Protein AF-A0A9D0XQ79-F1 (afdb_monomer_lite)

Secondary structure (DSSP, 8-state):
------------------------PPPPPP-PPPPP-----------------------TTTS--SEE---EE--TT-EEEEE----S-GGGEEEEEEEEESSGGGEEE-TTBT-EE--S--SSSS-TT-EESEEEE-B-SSEEEEEE-TT--S-SEEEEEEEE-S--SEE--SEE--TT-S-EEEE----S-GGGEEEEEEEEETTTEEE-TTBT-EE--S--SBTB-TT-EE-EEEEEE-SSEEEEEE-TT--S-SEEEEEEEE----SEE--SEE--TT-EEEEE----S-GGGEEEEEEEEETTTEEE-TTBT-EE-TTS--BTB-TT-EE-EEEE-B-SSEEEEEE-TT--S-SEEEEEEEE-B--PPPSEE--SEE--TT-EEEEE----S-GGGEEEEEEEE-SSTT-EE-TTBT-B---S--SSSS-TT--B-EEEE-B-SSEEEEEE-SS--S-SEEEEEEEEPPPPSEE--SEE--TTEEEEEE----S-GGGEEEEEEEEETTTEEE-TTTT-EE-TTSPPTT--TT-EE-EEEE-B-SSEEEEEE-TT--S-SEEEEEEEEBPPPSEE--SEE--TT-EEEEE----S-GGGEEEEEEEEETTTEEE-TTTT-EE--SSPPTT--TT-EE-EEEE-B-SSEEEEEE-TT--S-SEEEEEEEEPPP-----------

Sequence (688 aa):
MKTKWMVISSIIVILTILPLGAIHAQGPSGPEEPGYLPGMSEPAPMGGAAIEATSATTYAYSGGPAYDSGWISIDPGEAETLTHNLGGDVDDYVVDMQYWTSSGNNGVNLRYCGGADFGAKSFGGSAEDERVGAYWRSLTTSTITVYRRPEDIYAERVRIRIWVDAYPDYDSGWISLTPGATGTTLNHNLGGNVDDYVVYMEYRNSDSGVNQRYYGGADFGALAFNGTREDDRVGVYWRSLNTTSITLFRRAEDDYAEQVRVRIWVRPNPTYDSGWVSLGTDQVKTLYHNIGGDPDDYVVYMEYWSGGSGINQRYFGGMDFGAHPPSGMNEDDRVGAYWRSLDDSSITVYRRPEDIYAEQVRIRIWRYWTPTYPDYDSGWVSIGQNEAKTITHDLGGDTDDYLVDMQYRMSGNNGVNLRYYGGADFGAKSFGGSAENERVGAYWRSLTSSSITVYRRPEDIYAEQVRVRIWKMPQPDYDSGWVSLAQDTSTTLNHNLGGSIGDYLVDLQYRNTGSGVNQRYYGGADFGDHPPSGMNEDDRVGAYWRSLDNSSITVYRRPEDIYAEQVRVRIWRMAAPDYDSDWTLIGRDVSQTFTHNLGGNPYDYLVVMWQFSASNGVNQRHYGGADFGANPPAGYNADDRVGTYWRSLTSSSITVYRRPEDGFADYVEVRIWRLPSRVFLPLVLRGH

pLDDT: mean 83.82, std 20.08, range [27.12, 98.62]

Structure (mmCIF, N/CA/C/O backbone):
data_AF-A0A9D0XQ79-F1
#
_entry.id   AF-A0A9D0XQ79-F1
#
loop_
_atom_site.group_PDB
_atom_site.id
_atom_site.type_symbol
_atom_site.label_atom_id
_atom_site.label_alt_id
_atom_site.label_comp_id
_atom_site.label_asym_id
_atom_site.label_entity_id
_atom_site.label_seq_id
_atom_site.pdbx_PDB_ins_code
_atom_site.Cartn_x
_atom_site.Cartn_y
_atom_site.Cartn_z
_atom_site.occupancy
_atom_site.B_iso_or_equiv
_atom_site.auth_seq_id
_atom_site.auth_comp_id
_atom_site.auth_asym_id
_atom_site.auth_atom_id
_atom_site.pdbx_PDB_model_num
ATOM 1 N N . MET A 1 1 ? 27.334 -28.617 62.574 1.00 31.98 1 MET A N 1
ATOM 2 C CA . MET A 1 1 ? 28.753 -28.942 62.280 1.00 31.98 1 MET A CA 1
ATOM 3 C C . MET A 1 1 ? 28.861 -29.464 60.847 1.00 31.98 1 MET A C 1
ATOM 5 O O . MET A 1 1 ? 27.840 -29.847 60.294 1.00 31.98 1 MET A O 1
ATOM 9 N N . LYS A 1 2 ? 30.064 -29.452 60.251 1.00 39.56 2 LYS A N 1
ATOM 10 C CA . LYS A 1 2 ? 30.400 -30.126 58.969 1.00 39.56 2 LYS A CA 1
ATOM 11 C C . LYS A 1 2 ? 30.177 -31.663 59.126 1.00 39.56 2 LYS A C 1
ATOM 13 O O . LYS A 1 2 ? 30.063 -32.110 60.262 1.00 39.56 2 LYS A O 1
ATOM 18 N N . THR A 1 3 ? 30.095 -32.536 58.108 1.00 35.75 3 THR A N 1
ATOM 19 C CA . THR A 1 3 ? 30.985 -32.701 56.931 1.00 35.75 3 THR A CA 1
ATOM 20 C C . THR A 1 3 ? 30.385 -33.687 55.891 1.00 35.75 3 THR A C 1
ATOM 22 O O . THR A 1 3 ? 29.509 -34.472 56.237 1.00 35.75 3 THR A O 1
ATOM 25 N N . LYS A 1 4 ? 30.883 -33.677 54.639 1.00 48.09 4 LYS A N 1
ATOM 26 C CA . LYS A 1 4 ? 30.646 -34.680 53.561 1.00 48.09 4 LYS A CA 1
ATOM 27 C C . LYS A 1 4 ? 31.415 -36.008 53.777 1.00 48.09 4 LYS A C 1
ATOM 29 O O . LYS A 1 4 ? 32.445 -35.951 54.434 1.00 48.09 4 LYS A O 1
ATOM 34 N N . TRP A 1 5 ? 30.992 -37.106 53.118 1.00 32.38 5 TRP A N 1
ATOM 35 C CA . TRP A 1 5 ? 31.755 -38.225 52.469 1.00 32.38 5 TRP A CA 1
ATOM 36 C C . TRP A 1 5 ? 30.723 -39.187 51.796 1.00 32.38 5 TRP A C 1
ATOM 38 O O . TRP A 1 5 ? 29.609 -39.246 52.306 1.00 32.38 5 TRP A O 1
ATOM 48 N N . MET A 1 6 ? 30.920 -40.013 50.746 1.00 36.12 6 MET A N 1
ATOM 49 C CA . MET A 1 6 ? 31.697 -39.983 49.475 1.00 36.12 6 MET A CA 1
ATOM 50 C C . MET A 1 6 ? 32.447 -41.305 49.124 1.00 36.12 6 MET A C 1
ATOM 52 O O . MET A 1 6 ? 33.644 -41.413 49.364 1.00 36.12 6 MET A O 1
ATOM 56 N N . VAL A 1 7 ? 31.755 -42.269 48.487 1.00 28.84 7 VAL A N 1
ATOM 57 C CA . VAL A 1 7 ? 32.271 -43.489 47.792 1.00 28.84 7 VAL A CA 1
ATOM 58 C C . VAL A 1 7 ? 31.280 -43.770 46.634 1.00 28.84 7 VAL A C 1
ATOM 60 O O . VAL A 1 7 ? 30.086 -43.760 46.909 1.00 28.84 7 VAL A O 1
ATOM 63 N N . ILE A 1 8 ? 31.573 -43.829 45.322 1.00 33.72 8 ILE A N 1
ATOM 64 C CA . ILE A 1 8 ? 32.632 -44.413 44.453 1.00 33.72 8 ILE A CA 1
ATOM 65 C C . ILE A 1 8 ? 32.430 -45.905 44.113 1.00 33.72 8 ILE A C 1
ATOM 67 O O . ILE A 1 8 ? 32.526 -46.776 44.969 1.00 33.72 8 ILE A O 1
ATOM 71 N N . SER A 1 9 ? 32.268 -46.203 42.819 1.00 28.70 9 SER A N 1
ATOM 72 C CA . SER A 1 9 ? 32.617 -47.490 42.194 1.00 28.70 9 SER A CA 1
ATOM 73 C C . SER A 1 9 ? 32.863 -47.293 40.693 1.00 28.70 9 SER A C 1
ATOM 75 O O . SER A 1 9 ? 32.044 -46.682 40.013 1.00 28.70 9 SER A O 1
ATOM 77 N N . SER A 1 10 ? 33.990 -47.816 40.200 1.00 30.56 10 SER A N 1
ATOM 78 C CA . SER A 1 10 ? 34.450 -47.756 38.803 1.00 30.56 10 SER A CA 1
ATOM 79 C C . SER A 1 10 ? 35.232 -49.026 38.467 1.00 30.56 10 SER A C 1
ATOM 81 O O . SER A 1 10 ? 35.937 -49.515 39.343 1.00 30.56 10 SER A O 1
ATOM 83 N N . ILE A 1 11 ? 35.142 -49.504 37.217 1.00 27.39 11 ILE A N 1
ATOM 84 C CA . ILE A 1 11 ? 36.047 -50.421 36.469 1.00 27.39 11 ILE A CA 1
ATOM 85 C C . ILE A 1 11 ? 35.305 -50.783 35.156 1.00 27.39 11 ILE A C 1
ATOM 87 O O . ILE A 1 11 ? 34.090 -50.926 35.206 1.00 27.39 11 ILE A O 1
ATOM 91 N N . ILE A 1 12 ? 35.866 -51.062 33.974 1.00 33.59 12 ILE A N 1
ATOM 92 C CA . ILE A 1 12 ? 37.055 -50.675 33.182 1.00 33.59 12 ILE A CA 1
ATOM 93 C C . ILE A 1 12 ? 37.042 -51.634 31.955 1.00 33.59 12 ILE A C 1
ATOM 95 O O . ILE A 1 12 ? 37.083 -52.845 32.127 1.00 33.59 12 ILE A O 1
ATOM 99 N N . VAL A 1 13 ? 36.913 -51.064 30.746 1.00 31.72 13 VAL A N 1
ATOM 100 C CA . VAL A 1 13 ? 37.659 -51.328 29.481 1.00 31.72 13 VAL A CA 1
ATOM 101 C C . VAL A 1 13 ? 37.888 -52.760 28.941 1.00 31.72 13 VAL A C 1
ATOM 103 O O . VAL A 1 13 ? 38.570 -53.560 29.569 1.00 31.72 13 VAL A O 1
ATOM 106 N N . ILE A 1 14 ? 37.570 -52.956 27.644 1.00 27.12 14 ILE A N 1
ATOM 107 C CA . ILE A 1 14 ? 38.435 -53.648 26.650 1.00 27.12 14 ILE A CA 1
ATOM 108 C C . ILE A 1 14 ? 38.500 -52.811 25.347 1.00 27.12 14 ILE A C 1
ATOM 110 O O . ILE A 1 14 ? 37.547 -52.117 25.000 1.00 27.12 14 ILE A O 1
ATOM 114 N N . LEU A 1 15 ? 39.650 -52.862 24.663 1.00 31.34 15 LEU A N 1
ATOM 115 C CA . LEU A 1 15 ? 40.054 -52.109 23.464 1.00 31.34 15 LEU A CA 1
ATOM 116 C C . LEU A 1 15 ? 40.376 -53.082 22.305 1.00 31.34 15 LEU A C 1
ATOM 118 O O . LEU A 1 15 ? 40.901 -54.161 22.571 1.00 31.34 15 LEU A O 1
ATOM 122 N N . THR A 1 16 ? 40.192 -52.681 21.039 1.00 30.53 16 THR A N 1
ATOM 123 C CA . THR A 1 16 ? 40.842 -53.341 19.877 1.00 30.53 16 THR A CA 1
ATOM 124 C C . THR A 1 16 ? 41.186 -52.341 18.760 1.00 30.53 16 THR A C 1
ATOM 126 O O . THR A 1 16 ? 40.673 -51.225 18.756 1.00 30.53 16 THR A O 1
ATOM 129 N N . ILE A 1 17 ? 42.119 -52.711 17.870 1.00 35.91 17 ILE A N 1
ATOM 130 C CA . ILE A 1 17 ? 42.956 -51.797 17.060 1.00 35.91 17 ILE A CA 1
ATOM 131 C C . ILE A 1 17 ? 42.722 -51.951 15.533 1.00 35.91 17 ILE A C 1
ATOM 133 O O . ILE A 1 17 ? 42.201 -52.962 15.074 1.00 35.91 17 ILE A O 1
ATOM 137 N N . LEU A 1 18 ? 43.113 -50.900 14.793 1.00 39.09 18 LEU A N 1
ATOM 138 C CA . LEU A 1 18 ? 43.056 -50.619 13.340 1.00 39.09 18 LEU A CA 1
ATOM 139 C C . LEU A 1 18 ? 43.664 -51.696 12.397 1.00 39.09 18 LEU A C 1
ATOM 141 O O . LEU A 1 18 ? 44.344 -52.615 12.855 1.00 39.09 18 LEU A O 1
ATOM 145 N N . PRO A 1 19 ? 43.529 -51.519 11.061 1.00 48.72 19 PRO A N 1
ATOM 146 C CA . PRO A 1 19 ? 44.658 -50.909 10.326 1.00 48.72 19 PRO A CA 1
ATOM 147 C C . PRO A 1 19 ? 44.288 -49.806 9.300 1.00 48.72 19 PRO A C 1
ATOM 149 O O . PRO A 1 19 ? 43.122 -49.559 9.007 1.00 48.72 19 PRO A O 1
ATOM 152 N N . LEU A 1 20 ? 45.321 -49.123 8.779 1.00 40.59 20 LEU A N 1
ATOM 153 C CA . LEU A 1 20 ? 45.247 -47.976 7.856 1.00 40.59 20 LEU A CA 1
ATOM 154 C C . LEU A 1 20 ? 44.999 -48.348 6.376 1.00 40.59 20 LEU A C 1
ATOM 156 O O . LEU A 1 20 ? 45.412 -49.409 5.915 1.00 40.59 20 LEU A O 1
ATOM 160 N N . GLY A 1 21 ? 44.478 -47.376 5.613 1.00 31.44 21 GLY A N 1
ATOM 161 C CA . GLY A 1 21 ? 44.543 -47.270 4.146 1.00 31.44 21 GLY A CA 1
ATOM 162 C C . GLY A 1 21 ? 44.725 -45.798 3.730 1.00 31.44 21 GLY A C 1
ATOM 163 O O . GLY A 1 21 ? 44.316 -44.908 4.474 1.00 31.44 21 GLY A O 1
ATOM 164 N N . ALA A 1 22 ? 45.403 -45.519 2.610 1.00 32.84 22 ALA A N 1
ATOM 165 C CA . ALA A 1 22 ? 46.035 -44.216 2.352 1.00 32.84 22 ALA A CA 1
ATOM 166 C C . ALA A 1 22 ? 45.367 -43.323 1.278 1.00 32.84 22 ALA A C 1
ATOM 168 O O . ALA A 1 22 ? 44.946 -43.804 0.234 1.00 32.84 22 ALA A O 1
ATOM 169 N N . ILE A 1 23 ? 45.406 -42.009 1.545 1.00 36.72 23 ILE A N 1
ATOM 170 C CA . ILE A 1 23 ? 45.638 -40.864 0.634 1.00 36.72 23 ILE A CA 1
ATOM 171 C C . ILE A 1 23 ? 44.981 -40.886 -0.767 1.00 36.72 23 ILE A C 1
ATOM 173 O O . ILE A 1 23 ? 45.478 -41.517 -1.701 1.00 36.72 23 ILE A O 1
ATOM 177 N N . HIS A 1 24 ? 44.041 -39.957 -0.976 1.00 31.23 24 HIS A N 1
ATOM 178 C CA . HIS A 1 24 ? 43.993 -39.167 -2.212 1.00 31.23 24 HIS A CA 1
ATOM 179 C C . HIS A 1 24 ? 43.562 -37.724 -1.928 1.00 31.23 24 HIS A C 1
ATOM 181 O O . HIS A 1 24 ? 42.739 -37.486 -1.046 1.00 31.23 24 HIS A O 1
ATOM 187 N N . ALA A 1 25 ? 44.146 -36.764 -2.646 1.00 35.59 25 ALA A N 1
ATOM 188 C CA . ALA A 1 25 ? 43.798 -35.350 -2.538 1.00 35.59 25 ALA A CA 1
ATOM 189 C C . ALA A 1 25 ? 42.674 -35.001 -3.524 1.00 35.59 25 ALA A C 1
ATOM 191 O O . ALA A 1 25 ? 42.702 -35.458 -4.666 1.00 35.59 25 ALA A O 1
ATOM 192 N N . GLN A 1 26 ? 41.727 -34.158 -3.108 1.00 32.84 26 GLN A N 1
ATOM 193 C CA . GLN A 1 26 ? 40.776 -33.514 -4.015 1.00 32.84 26 GLN A CA 1
ATOM 194 C C . GLN A 1 26 ? 41.203 -32.063 -4.254 1.00 32.84 26 GLN A C 1
ATOM 196 O O . GLN A 1 26 ? 41.371 -31.294 -3.309 1.00 32.84 26 GLN A O 1
ATOM 201 N N . GLY A 1 27 ? 41.391 -31.709 -5.527 1.00 37.16 27 GLY A N 1
ATOM 202 C CA . GLY A 1 27 ? 41.369 -30.318 -5.977 1.00 37.16 27 GLY A CA 1
ATOM 203 C C . GLY A 1 27 ? 39.924 -29.810 -6.114 1.00 37.16 27 GLY A C 1
ATOM 204 O O . GLY A 1 27 ? 38.990 -30.606 -6.000 1.00 37.16 27 GLY A O 1
ATOM 205 N N . PRO A 1 28 ? 39.723 -28.504 -6.349 1.00 35.84 28 PRO A N 1
ATOM 206 C CA . PRO A 1 28 ? 38.391 -27.922 -6.459 1.00 35.84 28 PRO A CA 1
ATOM 207 C C . PRO A 1 28 ? 37.682 -28.374 -7.743 1.00 35.84 28 PRO A C 1
ATOM 209 O O . PRO A 1 28 ? 38.248 -28.299 -8.833 1.00 35.84 28 PRO A O 1
ATOM 212 N N . SER A 1 29 ? 36.427 -28.801 -7.614 1.00 33.19 29 SER A N 1
ATOM 213 C CA . SER A 1 29 ? 35.501 -28.984 -8.734 1.00 33.19 29 SER A CA 1
ATOM 214 C C . SER A 1 29 ? 34.889 -27.639 -9.131 1.00 33.19 29 SER A C 1
ATOM 216 O O . SER A 1 29 ? 34.325 -26.954 -8.275 1.00 33.19 29 SER A O 1
ATOM 218 N N . GLY A 1 30 ? 34.974 -27.274 -10.411 1.00 36.81 30 GLY A N 1
ATOM 219 C CA . GLY A 1 30 ? 34.176 -26.178 -10.969 1.00 36.81 30 GLY A CA 1
ATOM 220 C C . GLY A 1 30 ? 32.697 -26.571 -11.124 1.00 36.81 30 GLY A C 1
ATOM 221 O O . GLY A 1 30 ? 32.379 -27.761 -11.048 1.00 36.81 30 GLY A O 1
ATOM 222 N N . PRO A 1 31 ? 31.791 -25.601 -11.329 1.00 36.34 31 PRO A N 1
ATOM 223 C CA . PRO A 1 31 ? 30.396 -25.886 -11.640 1.00 36.34 31 PRO A CA 1
ATOM 224 C C . PRO A 1 31 ? 30.258 -26.322 -13.108 1.00 36.34 31 PRO A C 1
ATOM 226 O O . PRO A 1 31 ? 30.507 -25.538 -14.019 1.00 36.34 31 PRO A O 1
ATOM 229 N N . GLU A 1 32 ? 29.848 -27.570 -13.336 1.00 32.03 32 GLU A N 1
ATOM 230 C CA . GLU A 1 32 ? 29.343 -28.027 -14.636 1.00 32.03 32 GLU A CA 1
ATOM 231 C C . GLU A 1 32 ? 27.809 -27.924 -14.638 1.00 32.03 32 GLU A C 1
ATOM 233 O O . GLU A 1 32 ? 27.146 -28.496 -13.769 1.00 32.03 32 GLU A O 1
ATOM 238 N N . GLU A 1 33 ? 27.234 -27.221 -15.619 1.00 34.03 33 GLU A N 1
ATOM 239 C CA . GLU A 1 33 ? 25.802 -27.339 -15.918 1.00 34.03 33 GLU A CA 1
ATOM 240 C C . GLU A 1 33 ? 25.497 -28.735 -16.502 1.00 34.03 33 GLU A C 1
ATOM 242 O O . GLU A 1 33 ? 26.269 -29.244 -17.323 1.00 34.03 33 GLU A O 1
ATOM 247 N N . PRO A 1 34 ? 24.376 -29.383 -16.130 1.00 38.97 34 PRO A N 1
ATOM 248 C CA . PRO A 1 34 ? 24.033 -30.700 -16.652 1.00 38.97 34 PRO A CA 1
ATOM 249 C C . PRO A 1 34 ? 23.595 -30.633 -18.122 1.00 38.97 34 PRO A C 1
ATOM 251 O O . PRO A 1 34 ? 22.620 -29.974 -18.481 1.00 38.97 34 PRO A O 1
ATOM 254 N N . GLY A 1 35 ? 24.313 -31.372 -18.969 1.00 31.08 35 GLY A N 1
ATOM 255 C CA . GLY A 1 35 ? 24.116 -31.392 -20.416 1.00 31.08 35 GLY A CA 1
ATOM 256 C C . GLY A 1 35 ? 22.792 -31.996 -20.913 1.00 31.08 35 GLY A C 1
ATOM 257 O O . GLY A 1 35 ? 22.173 -32.866 -20.301 1.00 31.08 35 GLY A O 1
ATOM 258 N N . TYR A 1 36 ? 22.422 -31.531 -22.103 1.00 32.41 36 TYR A N 1
ATOM 259 C CA . TYR A 1 36 ? 21.232 -31.850 -22.894 1.00 32.41 36 TYR A CA 1
ATOM 260 C C . TYR A 1 36 ? 21.112 -33.341 -23.286 1.00 32.41 36 TYR A C 1
ATOM 262 O O . TYR A 1 36 ? 22.069 -33.941 -23.778 1.00 32.41 36 TYR A O 1
ATOM 270 N N . LEU A 1 37 ? 19.910 -33.924 -23.161 1.00 33.50 37 LEU A N 1
ATOM 271 C CA . LEU A 1 37 ? 19.562 -35.253 -23.692 1.00 33.50 37 LEU A CA 1
ATOM 272 C C . LEU A 1 37 ? 18.611 -35.119 -24.898 1.00 33.50 37 LEU A C 1
ATOM 274 O O . LEU A 1 37 ? 17.522 -34.568 -24.737 1.00 33.50 37 LEU A O 1
ATOM 278 N N . PRO A 1 38 ? 18.947 -35.658 -26.086 1.00 37.00 38 PRO A N 1
ATOM 279 C CA . PRO A 1 38 ? 18.042 -35.640 -27.228 1.00 37.00 38 PRO A CA 1
ATOM 280 C C . PRO A 1 38 ? 17.069 -36.829 -27.200 1.00 37.00 38 PRO A C 1
ATOM 282 O O . PRO A 1 38 ? 17.486 -37.986 -27.164 1.00 37.00 38 PRO A O 1
ATOM 285 N N . GLY A 1 39 ? 15.771 -36.540 -27.323 1.00 42.28 39 GLY A N 1
ATOM 286 C CA . GLY A 1 39 ? 14.745 -37.534 -27.654 1.00 42.28 39 GLY A CA 1
ATOM 287 C C . GLY A 1 39 ? 13.783 -37.890 -26.522 1.00 42.28 39 GLY A C 1
ATOM 288 O O . GLY A 1 39 ? 13.878 -38.965 -25.935 1.00 42.28 39 GLY A O 1
ATOM 289 N N . MET A 1 40 ? 12.773 -37.045 -26.309 1.00 29.22 40 MET A N 1
ATOM 290 C CA . MET A 1 40 ? 11.506 -37.465 -25.708 1.00 29.22 40 MET A CA 1
ATOM 291 C C . MET A 1 40 ? 10.345 -37.002 -26.587 1.00 29.22 40 MET A C 1
ATOM 293 O O . MET A 1 40 ? 10.276 -35.844 -26.988 1.00 29.22 40 MET A O 1
ATOM 297 N N . SER A 1 41 ? 9.444 -37.935 -26.892 1.00 32.22 41 SER A N 1
ATOM 298 C CA . SER A 1 41 ? 8.095 -37.637 -27.375 1.00 32.22 41 SER A CA 1
ATOM 299 C C . SER A 1 41 ? 7.380 -36.723 -26.386 1.00 32.22 41 SER A C 1
ATOM 301 O O . SER A 1 41 ? 7.537 -36.940 -25.183 1.00 32.22 41 SER A O 1
ATOM 303 N N . GLU A 1 42 ? 6.564 -35.783 -26.872 1.00 29.66 42 GLU A N 1
ATOM 304 C CA . GLU A 1 42 ? 5.742 -34.918 -26.018 1.00 29.66 42 GLU A CA 1
ATOM 305 C C . GLU A 1 42 ? 5.013 -35.745 -24.944 1.00 29.66 42 GLU A C 1
ATOM 307 O O . GLU A 1 42 ? 4.183 -36.598 -25.285 1.00 29.66 42 GLU A O 1
ATOM 312 N N . PRO A 1 43 ? 5.312 -35.548 -23.646 1.00 31.92 43 PRO A N 1
ATOM 313 C CA . PRO A 1 43 ? 4.457 -36.089 -22.611 1.00 31.92 43 PRO A CA 1
ATOM 314 C C . PRO A 1 43 ? 3.113 -35.366 -22.704 1.00 31.92 43 PRO A C 1
ATOM 316 O O . PRO A 1 43 ? 3.067 -34.141 -22.828 1.00 31.92 43 PRO A O 1
ATOM 319 N N . ALA A 1 44 ? 2.018 -36.127 -22.623 1.00 30.55 44 ALA A N 1
ATOM 320 C CA . ALA A 1 44 ? 0.686 -35.554 -22.448 1.00 30.55 44 ALA A CA 1
ATOM 321 C C . ALA A 1 44 ? 0.731 -34.519 -21.309 1.00 30.55 44 ALA A C 1
ATOM 323 O O . ALA A 1 44 ? 1.448 -34.770 -20.332 1.00 30.55 44 ALA A O 1
ATOM 324 N N . PRO A 1 45 ? 0.013 -33.383 -21.422 1.00 31.34 45 PRO A N 1
ATOM 325 C CA . PRO A 1 45 ? 0.135 -32.287 -20.473 1.00 31.34 45 PRO A CA 1
ATOM 326 C C . PRO A 1 45 ? -0.042 -32.842 -19.068 1.00 31.34 45 PRO A C 1
ATOM 328 O O . PRO A 1 45 ? -1.117 -33.347 -18.730 1.00 31.34 45 PRO A O 1
ATOM 331 N N . MET A 1 46 ? 1.033 -32.793 -18.269 1.00 30.91 46 MET A N 1
ATOM 332 C CA . MET A 1 46 ? 0.911 -33.078 -16.849 1.00 30.91 46 MET A CA 1
ATOM 333 C C . MET A 1 46 ? -0.175 -32.145 -16.354 1.00 30.91 46 MET A C 1
ATOM 335 O O . MET A 1 46 ? -0.080 -30.938 -16.581 1.00 30.91 46 MET A O 1
ATOM 339 N N . GLY A 1 47 ? -1.224 -32.723 -15.766 1.00 31.09 47 GLY A N 1
ATOM 340 C CA . GLY A 1 47 ? -2.292 -31.950 -15.165 1.00 31.09 47 GLY A CA 1
ATOM 341 C C . GLY A 1 47 ? -1.637 -31.057 -14.136 1.00 31.09 47 GLY A C 1
ATOM 342 O O . GLY A 1 47 ? -1.261 -31.538 -13.066 1.00 31.09 47 GLY A O 1
ATOM 343 N N . GLY A 1 48 ? -1.425 -29.794 -14.506 1.00 32.19 48 GLY A N 1
ATOM 344 C CA . GLY A 1 48 ? -0.932 -28.810 -13.576 1.00 32.19 48 GLY A CA 1
ATOM 345 C C . GLY A 1 48 ? -1.872 -28.876 -12.391 1.00 32.19 48 GLY A C 1
ATOM 346 O O . GLY A 1 48 ? -3.094 -28.891 -12.576 1.00 32.19 48 GLY A O 1
ATOM 347 N N . ALA A 1 49 ? -1.310 -28.905 -11.184 1.00 35.41 49 ALA A N 1
ATOM 348 C CA . ALA A 1 49 ? -2.021 -28.245 -10.113 1.00 35.41 49 ALA A CA 1
ATOM 349 C C . ALA A 1 49 ? -2.351 -26.874 -10.696 1.00 35.41 49 ALA A C 1
ATOM 351 O O . ALA A 1 49 ? -1.434 -26.125 -11.052 1.00 35.41 49 ALA A O 1
ATOM 352 N N . ALA A 1 50 ? -3.641 -26.616 -10.927 1.00 34.75 50 ALA A N 1
ATOM 353 C CA . ALA A 1 50 ? -4.053 -25.258 -11.162 1.00 34.75 50 ALA A CA 1
ATOM 354 C C . ALA A 1 50 ? -3.436 -24.499 -9.992 1.00 34.75 50 ALA A C 1
ATOM 356 O O . ALA A 1 50 ? -3.620 -24.885 -8.834 1.00 34.75 50 ALA A O 1
ATOM 357 N N . ILE A 1 51 ? -2.662 -23.463 -10.303 1.00 42.34 51 ILE A N 1
ATOM 358 C CA . ILE A 1 51 ? -2.644 -22.332 -9.398 1.00 42.34 51 ILE A CA 1
ATOM 359 C C . ILE A 1 51 ? -4.115 -21.950 -9.409 1.00 42.34 51 ILE A C 1
ATOM 361 O O . ILE A 1 51 ? -4.601 -21.414 -10.407 1.00 42.34 51 ILE A O 1
ATOM 365 N N . GLU A 1 52 ? -4.862 -22.429 -8.407 1.00 38.72 52 GLU A N 1
ATOM 366 C CA . GLU A 1 52 ? -6.217 -21.958 -8.208 1.00 38.72 52 GLU A CA 1
ATOM 367 C C . GLU A 1 52 ? -6.056 -20.452 -8.206 1.00 38.72 52 GLU A C 1
ATOM 369 O O . GLU A 1 52 ? -5.182 -19.929 -7.510 1.00 38.72 52 GLU A O 1
ATOM 374 N N . ALA A 1 53 ? -6.805 -19.781 -9.078 1.00 38.34 53 ALA A N 1
ATOM 375 C CA . ALA A 1 53 ? -6.874 -18.339 -9.059 1.00 38.34 53 ALA A CA 1
ATOM 376 C C . ALA A 1 53 ? -7.593 -17.982 -7.758 1.00 38.34 53 ALA A C 1
ATOM 378 O O . ALA A 1 53 ? -8.799 -17.748 -7.730 1.00 38.34 53 ALA A O 1
ATOM 379 N N . THR A 1 54 ? -6.835 -18.037 -6.662 1.00 39.22 54 THR A N 1
ATOM 380 C CA . THR A 1 54 ? -7.120 -17.396 -5.398 1.00 39.22 54 THR A CA 1
ATOM 381 C C . THR A 1 54 ? -7.131 -15.923 -5.745 1.00 39.22 54 THR A C 1
ATOM 383 O O . THR A 1 54 ? -6.081 -15.279 -5.711 1.00 39.22 54 THR A O 1
ATOM 386 N N . SER A 1 55 ? -8.304 -15.453 -6.184 1.00 44.59 55 SER A N 1
ATOM 387 C CA . SER A 1 55 ? -8.635 -14.046 -6.408 1.00 44.59 55 SER A CA 1
ATOM 388 C C . SER A 1 55 ? -7.936 -13.248 -5.328 1.00 44.59 55 SER A C 1
ATOM 390 O O . SER A 1 55 ? -8.188 -13.555 -4.158 1.00 44.59 55 SER A O 1
ATOM 392 N N . ALA A 1 56 ? -7.012 -12.362 -5.706 1.00 44.91 56 ALA A N 1
ATOM 393 C CA . ALA A 1 56 ? -5.945 -11.905 -4.820 1.00 44.91 56 ALA A CA 1
ATOM 394 C C . ALA A 1 56 ? -6.508 -11.439 -3.467 1.00 44.91 56 ALA A C 1
ATOM 396 O O . ALA A 1 56 ? -7.020 -10.326 -3.339 1.00 44.91 56 ALA A O 1
ATOM 397 N N . THR A 1 57 ? -6.478 -12.316 -2.453 1.00 46.44 57 THR A N 1
ATOM 398 C CA . THR A 1 57 ? -7.181 -12.036 -1.202 1.00 46.44 57 THR A CA 1
ATOM 399 C C . THR A 1 57 ? -6.416 -10.952 -0.481 1.00 46.44 57 THR A C 1
ATOM 401 O O . THR A 1 57 ? -5.266 -11.166 -0.087 1.00 46.44 57 THR A O 1
ATOM 404 N N . THR A 1 58 ? -7.057 -9.791 -0.345 1.00 52.84 58 THR A N 1
ATOM 405 C CA . THR A 1 58 ? -6.508 -8.600 0.311 1.00 52.84 58 THR A CA 1
ATOM 406 C C . THR A 1 58 ? -6.441 -8.837 1.812 1.00 52.84 58 THR A C 1
ATOM 408 O O . THR A 1 58 ? -7.265 -8.369 2.594 1.00 52.84 58 THR A O 1
ATOM 411 N N . TYR A 1 59 ? -5.432 -9.612 2.197 1.00 64.31 59 TYR A N 1
ATOM 412 C CA . TYR A 1 59 ? -5.096 -9.938 3.568 1.00 64.31 59 TYR A CA 1
ATOM 413 C C . TYR A 1 59 ? -5.077 -8.666 4.427 1.00 64.31 59 TYR A C 1
ATOM 415 O O . TYR A 1 59 ? -4.277 -7.744 4.222 1.00 64.31 59 TYR A O 1
ATOM 423 N N . ALA A 1 60 ? -5.966 -8.625 5.416 1.00 68.75 60 ALA A N 1
ATOM 424 C CA . ALA A 1 60 ? -6.079 -7.519 6.343 1.00 68.75 60 ALA A CA 1
ATOM 425 C C . ALA A 1 60 ? -4.745 -7.361 7.070 1.00 68.75 60 ALA A C 1
ATOM 427 O O . ALA A 1 60 ? -4.164 -8.335 7.550 1.00 68.75 60 ALA A O 1
ATOM 428 N N . TYR A 1 61 ? -4.251 -6.130 7.144 1.00 70.56 61 TYR A N 1
ATOM 429 C CA . TYR A 1 61 ? -2.942 -5.800 7.710 1.00 70.56 61 TYR A CA 1
ATOM 430 C C . TYR A 1 61 ? -1.699 -6.279 6.913 1.00 70.56 61 TYR A C 1
ATOM 432 O O . TYR A 1 61 ? -0.596 -6.227 7.463 1.00 70.56 61 TYR A O 1
ATOM 440 N N . SER A 1 62 ? -1.817 -6.698 5.638 1.00 67.12 62 SER A N 1
ATOM 441 C CA . SER A 1 62 ? -0.647 -6.783 4.729 1.00 67.12 62 SER A CA 1
ATOM 442 C C . SER A 1 62 ? -0.712 -5.909 3.481 1.00 67.12 62 SER A C 1
ATOM 444 O O . SER A 1 62 ? 0.343 -5.473 3.019 1.00 67.12 62 SER A O 1
ATOM 446 N N . GLY A 1 63 ? -1.912 -5.620 2.981 1.00 72.94 63 GLY A N 1
ATOM 447 C CA . GLY A 1 63 ? -2.144 -4.702 1.867 1.00 72.94 63 GLY A CA 1
ATOM 448 C C . GLY A 1 63 ? -3.001 -3.510 2.265 1.00 72.94 63 GLY A C 1
ATOM 449 O O . GLY A 1 63 ? -3.565 -3.463 3.364 1.00 72.94 63 GLY A O 1
ATOM 450 N N . GLY A 1 64 ? -3.130 -2.541 1.360 1.00 79.69 64 GLY A N 1
ATOM 451 C CA . GLY A 1 64 ? -4.126 -1.484 1.513 1.00 79.69 64 GLY A CA 1
ATOM 452 C C . GLY A 1 64 ? -5.564 -2.009 1.495 1.00 79.69 64 GLY A C 1
ATOM 453 O O . GLY A 1 64 ? -5.812 -3.144 1.085 1.00 79.69 64 GLY A O 1
ATOM 454 N N . PRO A 1 65 ? -6.528 -1.188 1.936 1.00 89.38 65 PRO A N 1
ATOM 455 C CA . PRO A 1 65 ? -7.930 -1.573 1.911 1.00 89.38 65 PRO A CA 1
ATOM 456 C C . PRO A 1 65 ? -8.428 -1.712 0.467 1.00 89.38 65 PRO A C 1
ATOM 458 O O . PRO A 1 65 ? -8.046 -0.939 -0.411 1.00 89.38 65 PRO A O 1
ATOM 461 N N . ALA A 1 66 ? -9.336 -2.659 0.241 1.00 87.06 66 ALA A N 1
ATOM 462 C CA . ALA A 1 66 ? -10.053 -2.822 -1.021 1.00 87.06 66 ALA A CA 1
ATOM 463 C C . ALA A 1 66 ? -11.073 -1.688 -1.264 1.00 87.06 66 ALA A C 1
ATOM 465 O O . ALA A 1 66 ? -11.444 -1.413 -2.402 1.00 87.06 66 ALA A O 1
ATOM 466 N N . TYR A 1 67 ? -11.523 -1.014 -0.200 1.00 92.38 67 TYR A N 1
ATOM 467 C CA . TYR A 1 67 ? -12.319 0.211 -0.281 1.00 92.38 67 TYR A CA 1
ATOM 468 C C . TYR A 1 67 ? -11.868 1.246 0.746 1.00 92.38 67 TYR A C 1
ATOM 470 O O . TYR A 1 67 ? -11.699 0.926 1.922 1.00 92.38 67 TYR A O 1
ATOM 478 N N . ASP A 1 68 ? -11.782 2.501 0.316 1.00 93.19 68 ASP A N 1
ATOM 479 C CA . ASP A 1 68 ? -11.520 3.656 1.166 1.00 93.19 68 ASP A CA 1
ATOM 480 C C . ASP A 1 68 ? -12.506 4.780 0.827 1.00 93.19 68 ASP A C 1
ATOM 482 O O . ASP A 1 68 ? -12.616 5.191 -0.329 1.00 93.19 68 ASP A O 1
ATOM 486 N N . SER A 1 69 ? -13.237 5.288 1.821 1.00 95.88 69 SER A N 1
ATOM 487 C CA . SER A 1 69 ? -14.180 6.394 1.609 1.00 95.88 69 SER A CA 1
ATOM 488 C C . SER A 1 69 ? -13.509 7.757 1.419 1.00 95.88 69 SER A C 1
ATOM 490 O O . SER A 1 69 ? -14.181 8.728 1.065 1.00 95.88 69 SER A O 1
ATOM 492 N N . GLY A 1 70 ? -12.224 7.874 1.766 1.00 95.19 70 GLY A N 1
ATOM 493 C CA . GLY A 1 70 ? -11.611 9.145 2.133 1.00 95.19 70 GLY A CA 1
ATOM 494 C C . GLY A 1 70 ? -12.314 9.798 3.332 1.00 95.19 70 GLY A C 1
ATOM 495 O O . GLY A 1 70 ? -13.191 9.214 3.976 1.00 95.19 70 GLY A O 1
ATOM 496 N N . TRP A 1 71 ? -11.937 11.038 3.639 1.00 96.94 71 TRP A N 1
ATOM 497 C CA . TRP A 1 71 ? -12.559 11.815 4.713 1.00 96.94 71 TRP A CA 1
ATOM 498 C C . TRP A 1 71 ? -13.892 12.441 4.289 1.00 96.94 71 TRP A C 1
ATOM 500 O O . TRP A 1 71 ? -13.914 13.505 3.657 1.00 96.94 71 TRP A O 1
ATOM 510 N N . ILE A 1 72 ? -15.001 11.844 4.714 1.00 97.75 72 ILE A N 1
ATOM 511 C CA . ILE A 1 72 ? -16.343 12.416 4.552 1.00 97.75 72 ILE A CA 1
ATOM 512 C C . ILE A 1 72 ? -16.690 13.301 5.754 1.00 97.75 72 ILE A C 1
ATOM 514 O O . ILE A 1 72 ? -16.322 12.987 6.886 1.00 97.75 72 ILE A O 1
ATOM 518 N N . SER A 1 73 ? -17.397 14.405 5.523 1.00 97.38 73 SER A N 1
ATOM 519 C CA . SER A 1 73 ? -18.046 15.157 6.604 1.00 97.38 73 SER A CA 1
ATOM 520 C C . SER A 1 73 ? -19.394 14.521 6.927 1.00 97.38 73 SER A C 1
ATOM 522 O O . SER A 1 73 ? -20.081 14.060 6.019 1.00 97.38 73 SER A O 1
ATOM 524 N N . ILE A 1 74 ? -19.773 14.517 8.202 1.00 96.94 74 ILE A N 1
ATOM 525 C CA . ILE A 1 74 ? -21.067 14.014 8.675 1.00 96.94 74 ILE A CA 1
ATOM 526 C C . ILE A 1 74 ? -21.537 14.915 9.818 1.00 96.94 74 ILE A C 1
ATOM 528 O O . ILE A 1 74 ? -20.792 15.128 10.780 1.00 96.94 74 ILE A O 1
ATOM 532 N N . ASP A 1 75 ? -22.730 15.498 9.707 1.00 96.69 75 ASP A N 1
ATOM 533 C CA . ASP A 1 75 ? -23.224 16.429 10.724 1.00 96.69 75 ASP A CA 1
ATOM 534 C C . ASP A 1 75 ? -23.669 15.678 12.000 1.00 96.69 75 ASP A C 1
ATOM 536 O O . ASP A 1 75 ? -23.964 14.476 11.958 1.00 96.69 75 ASP A O 1
ATOM 540 N N . PRO A 1 76 ? -23.661 16.330 13.181 1.00 93.88 76 PRO A N 1
ATOM 541 C CA . PRO A 1 76 ? -24.021 15.667 14.430 1.00 93.88 76 PRO A CA 1
ATOM 542 C C . PRO A 1 76 ? -25.457 15.129 14.391 1.00 93.88 76 PRO A C 1
ATOM 544 O O . PRO A 1 76 ? -26.411 15.874 14.175 1.00 93.88 76 PRO A O 1
ATOM 547 N N . GLY A 1 77 ? -25.617 13.829 14.648 1.00 92.38 77 GLY A N 1
ATOM 548 C CA . GLY A 1 77 ? -26.914 13.151 14.647 1.00 92.38 77 GLY A CA 1
ATOM 549 C C . GLY A 1 77 ? -27.361 12.641 13.278 1.00 92.38 77 GLY A C 1
ATOM 550 O O . GLY A 1 77 ? -28.449 12.071 13.180 1.00 92.38 77 GLY A O 1
ATOM 551 N N . GLU A 1 78 ? -26.547 12.805 12.234 1.00 96.81 78 GLU A N 1
ATOM 552 C CA . GLU A 1 78 ? -26.823 12.259 10.908 1.00 96.81 78 GLU A CA 1
ATOM 553 C C . GLU A 1 78 ? -26.237 10.853 10.706 1.00 96.81 78 GLU A C 1
ATOM 555 O O . GLU A 1 78 ? -25.296 10.420 11.382 1.00 96.81 78 GLU A O 1
ATOM 560 N N . ALA A 1 79 ? -26.822 10.131 9.745 1.00 97.12 79 ALA A N 1
ATOM 561 C CA . ALA A 1 79 ? -26.325 8.860 9.235 1.00 97.12 79 ALA A CA 1
ATOM 562 C C . ALA A 1 79 ? -26.013 9.000 7.742 1.00 97.12 79 ALA A C 1
ATOM 564 O O . ALA A 1 79 ? -26.900 9.382 6.981 1.00 97.12 79 ALA A O 1
ATOM 565 N N . GLU A 1 80 ? -24.811 8.614 7.322 1.00 98.12 80 GLU A N 1
ATOM 566 C CA . GLU A 1 80 ? -24.404 8.607 5.915 1.00 98.12 80 GLU A CA 1
ATOM 567 C C . GLU A 1 80 ? -24.187 7.169 5.433 1.00 98.12 80 GLU A C 1
ATOM 569 O O . GLU A 1 80 ? -23.590 6.352 6.137 1.00 98.12 80 GLU A O 1
ATOM 574 N N . THR A 1 81 ? -24.690 6.832 4.241 1.00 98.31 81 THR A N 1
ATOM 575 C CA . THR A 1 81 ? -24.553 5.479 3.670 1.00 98.31 81 THR A CA 1
ATOM 576 C C . THR A 1 81 ? -23.583 5.477 2.502 1.00 98.31 81 THR A C 1
ATOM 578 O O . THR A 1 81 ? -23.864 5.994 1.424 1.00 98.31 81 THR A O 1
ATOM 581 N N . LEU A 1 82 ? -22.442 4.838 2.723 1.00 98.25 82 LEU A N 1
ATOM 582 C CA . LEU A 1 82 ? -21.332 4.762 1.791 1.00 98.25 82 LEU A CA 1
ATOM 583 C C . LEU A 1 82 ? -21.479 3.537 0.900 1.00 98.25 82 LEU A C 1
ATOM 585 O O . LEU A 1 82 ? -21.878 2.470 1.364 1.00 98.25 82 LEU A O 1
ATOM 589 N N . THR A 1 83 ? -21.142 3.690 -0.378 1.00 97.62 83 THR A N 1
ATOM 590 C CA . THR A 1 83 ? -21.227 2.624 -1.381 1.00 97.62 83 THR A CA 1
ATOM 591 C C . THR A 1 83 ? -19.822 2.186 -1.781 1.00 97.62 83 THR A C 1
ATOM 593 O O . THR A 1 83 ? -19.048 3.002 -2.271 1.00 97.62 83 THR A O 1
ATOM 596 N N . HIS A 1 84 ? -19.517 0.901 -1.603 1.00 94.44 84 HIS A N 1
ATOM 597 C CA . HIS A 1 84 ? -18.210 0.302 -1.892 1.00 94.44 84 HIS A CA 1
ATOM 598 C C . HIS A 1 84 ? -18.257 -0.820 -2.945 1.00 94.44 84 HIS A C 1
ATOM 600 O O . HIS A 1 84 ? -17.248 -1.082 -3.583 1.00 94.44 84 HIS A O 1
ATOM 606 N N . ASN A 1 85 ? -19.417 -1.458 -3.171 1.00 93.38 85 ASN A N 1
ATOM 607 C CA . ASN A 1 85 ? -19.635 -2.472 -4.225 1.00 93.38 85 ASN A CA 1
ATOM 608 C C . ASN A 1 85 ? -18.629 -3.650 -4.263 1.00 93.38 85 ASN A C 1
ATOM 610 O O . ASN A 1 85 ? -18.377 -4.193 -5.336 1.00 93.38 85 ASN A O 1
ATOM 614 N N . LEU A 1 86 ? -18.075 -4.062 -3.117 1.00 89.88 86 LEU A N 1
ATOM 615 C CA . LEU A 1 86 ? -16.999 -5.069 -3.061 1.00 89.88 86 LEU A CA 1
ATOM 616 C C . LEU A 1 86 ? -17.459 -6.507 -3.399 1.00 89.88 86 LEU A C 1
ATOM 618 O O . LEU A 1 86 ? -16.660 -7.296 -3.893 1.00 89.88 86 LEU A O 1
ATOM 622 N N . GLY A 1 87 ? -18.740 -6.847 -3.214 1.00 93.25 87 GLY A N 1
ATOM 623 C CA . GLY A 1 87 ? -19.265 -8.185 -3.524 1.00 93.25 87 GLY A CA 1
ATOM 624 C C . GLY A 1 87 ? -18.835 -9.261 -2.514 1.00 93.25 87 GLY A C 1
ATOM 625 O O . GLY A 1 87 ? -18.597 -8.960 -1.356 1.00 93.25 87 GLY A O 1
ATOM 626 N N . GLY A 1 88 ? -18.769 -10.528 -2.928 1.00 93.31 88 GLY A N 1
ATOM 627 C CA . GLY A 1 88 ? -18.291 -11.617 -2.056 1.00 93.31 88 GLY A CA 1
ATOM 628 C C . GLY A 1 88 ? -19.148 -11.868 -0.805 1.00 93.31 88 GLY A C 1
ATOM 629 O O . GLY A 1 88 ? -20.354 -11.604 -0.811 1.00 93.31 88 GLY A O 1
ATOM 630 N N . ASP A 1 89 ? -18.525 -12.416 0.243 1.00 94.94 89 ASP A N 1
ATOM 631 C CA . ASP A 1 89 ? -19.138 -12.566 1.564 1.00 94.94 89 ASP A CA 1
ATOM 632 C C . ASP A 1 89 ? -18.792 -11.362 2.456 1.00 94.94 89 ASP A C 1
ATOM 634 O O . ASP A 1 89 ? -17.648 -10.913 2.520 1.00 94.94 89 ASP A O 1
ATOM 638 N N . VAL A 1 90 ? -19.789 -10.845 3.175 1.00 95.62 90 VAL A N 1
ATOM 639 C CA . VAL A 1 90 ? -19.597 -9.771 4.163 1.00 95.62 90 VAL A CA 1
ATOM 640 C C . VAL A 1 90 ? -18.791 -10.276 5.356 1.00 95.62 90 VAL A C 1
ATOM 642 O O . VAL A 1 90 ? -18.085 -9.497 5.993 1.00 95.62 90 VAL A O 1
ATOM 645 N N . ASP A 1 91 ? -18.850 -11.578 5.635 1.00 95.06 91 ASP A N 1
ATOM 646 C CA . ASP A 1 91 ? -18.059 -12.193 6.692 1.00 95.06 91 ASP A CA 1
ATOM 647 C C . ASP A 1 91 ? -16.537 -12.152 6.376 1.00 95.06 91 ASP A C 1
ATOM 649 O O . ASP A 1 91 ? -15.724 -12.280 7.290 1.00 95.06 91 ASP A O 1
ATOM 653 N N . ASP A 1 92 ? -16.099 -11.857 5.151 1.00 94.44 92 ASP A N 1
ATOM 654 C CA . ASP A 1 92 ? -14.668 -11.663 4.854 1.00 94.44 92 ASP A CA 1
ATOM 655 C C . ASP A 1 92 ? -14.187 -10.230 5.165 1.00 94.44 92 ASP A C 1
ATOM 657 O O . ASP A 1 92 ? -12.988 -9.956 5.233 1.00 94.44 92 ASP A O 1
ATOM 661 N N . TYR A 1 93 ? -15.095 -9.281 5.401 1.00 96.06 93 TYR A N 1
ATOM 662 C CA . TYR A 1 93 ? -14.746 -7.862 5.475 1.00 96.06 93 TYR A CA 1
ATOM 663 C C . TYR A 1 93 ? -14.150 -7.453 6.821 1.00 96.06 93 TYR A C 1
ATOM 665 O O . TYR A 1 93 ? -14.773 -7.657 7.856 1.00 96.06 93 TYR A O 1
ATOM 673 N N . VAL A 1 94 ? -12.996 -6.791 6.834 1.00 95.31 94 VAL A N 1
ATOM 674 C CA . VAL A 1 94 ? -12.461 -6.117 8.032 1.00 95.31 94 VAL A CA 1
ATOM 675 C C . VAL A 1 94 ? -12.657 -4.617 7.867 1.00 95.31 94 VAL A C 1
ATOM 677 O O . VAL A 1 94 ? -12.169 -4.055 6.893 1.00 95.31 94 VAL A O 1
ATOM 680 N N . VAL A 1 95 ? -13.359 -3.966 8.798 1.00 96.88 95 VAL A N 1
ATOM 681 C CA . VAL A 1 95 ? -13.652 -2.522 8.746 1.00 96.88 95 VAL A CA 1
ATOM 682 C C . VAL A 1 95 ? -12.833 -1.749 9.780 1.00 96.88 95 VAL A C 1
ATOM 684 O O . VAL A 1 95 ? -12.980 -1.980 10.980 1.00 96.88 95 VAL A O 1
ATOM 687 N N . ASP A 1 96 ? -12.046 -0.780 9.317 1.00 96.38 96 ASP A N 1
ATOM 688 C CA . ASP A 1 96 ? -11.447 0.281 10.134 1.00 96.38 96 ASP A CA 1
ATOM 689 C C . ASP A 1 96 ? -12.260 1.577 10.007 1.00 96.38 96 ASP A C 1
ATOM 691 O O . ASP A 1 96 ? -12.781 1.907 8.936 1.00 96.38 96 ASP A O 1
ATOM 695 N N . MET A 1 97 ? -12.352 2.321 11.109 1.00 97.25 97 MET A N 1
ATOM 696 C CA . MET A 1 97 ? -13.073 3.587 11.187 1.00 97.25 97 MET A CA 1
ATOM 697 C C . MET A 1 97 ? -12.252 4.602 11.983 1.00 97.25 97 MET A C 1
ATOM 699 O O . MET A 1 97 ? -12.051 4.441 13.186 1.00 97.25 97 MET A O 1
ATOM 703 N N . GLN A 1 98 ? -11.820 5.673 11.318 1.00 97.25 98 GLN A N 1
ATOM 704 C CA . GLN A 1 98 ? -11.054 6.764 11.926 1.00 97.25 98 GLN A CA 1
ATOM 705 C C . GLN A 1 98 ? -11.851 8.067 11.954 1.00 97.25 98 GLN A C 1
ATOM 707 O O . GLN A 1 98 ? -12.728 8.299 11.116 1.00 97.25 98 GLN A O 1
ATOM 712 N N . TYR A 1 99 ? -11.520 8.935 12.913 1.00 96.69 99 TYR A N 1
ATOM 713 C CA . TYR A 1 99 ? -12.121 10.257 13.086 1.00 96.69 99 TYR A CA 1
ATOM 714 C C . TYR A 1 99 ? -11.115 11.342 12.772 1.00 96.69 99 TYR A C 1
ATOM 716 O O . TYR A 1 99 ? -9.931 11.201 13.063 1.00 96.69 99 TYR A O 1
ATOM 724 N N . TRP A 1 100 ? -11.598 12.458 12.246 1.00 96.62 100 TRP A N 1
ATOM 725 C CA . TRP A 1 100 ? -10.840 13.689 12.150 1.00 96.62 100 TRP A CA 1
ATOM 726 C C . TRP A 1 100 ? -11.678 14.839 12.688 1.00 96.62 100 TRP A C 1
ATOM 728 O O . TRP A 1 100 ? -12.883 14.930 12.442 1.00 96.62 100 TRP A O 1
ATOM 738 N N . THR A 1 101 ? -11.027 15.736 13.416 1.00 94.19 101 THR A N 1
ATOM 739 C CA . THR A 1 101 ? -11.631 16.982 13.877 1.00 94.19 101 THR A CA 1
ATOM 740 C C . THR A 1 101 ? -10.639 18.132 13.752 1.00 94.19 101 THR A C 1
ATOM 742 O O . THR A 1 101 ? -9.455 17.995 14.080 1.00 94.19 101 THR A O 1
ATOM 745 N N . SER A 1 102 ? -11.136 19.269 13.270 1.00 90.88 102 SER A N 1
ATOM 746 C CA . SER A 1 102 ? -10.422 20.544 13.253 1.00 90.88 102 SER A CA 1
ATOM 747 C C . SER A 1 102 ? -10.401 21.217 14.628 1.00 90.88 102 SER A C 1
ATOM 749 O O . SER A 1 102 ? -9.582 22.109 14.864 1.00 90.88 102 SER A O 1
ATOM 751 N N . SER A 1 103 ? -11.286 20.805 15.545 1.00 80.25 103 SER A N 1
ATOM 752 C CA . SER A 1 103 ? -11.424 21.422 16.858 1.00 80.25 103 SER A CA 1
ATOM 753 C C . SER A 1 103 ? -10.487 20.808 17.912 1.00 80.25 103 SER A C 1
ATOM 755 O O . SER A 1 103 ? -10.513 19.624 18.269 1.00 80.25 103 SER A O 1
ATOM 757 N N . GLY A 1 104 ? -9.630 21.679 18.454 1.00 73.12 104 GLY A N 1
ATOM 758 C CA . GLY A 1 104 ? -8.586 21.320 19.413 1.00 73.12 104 GLY A CA 1
ATOM 759 C C . GLY A 1 104 ? -7.451 20.492 18.799 1.00 73.12 104 GLY A C 1
ATOM 760 O O . GLY A 1 104 ? -7.391 20.242 17.601 1.00 73.12 104 GLY A O 1
ATOM 761 N N . ASN A 1 105 ? -6.529 20.029 19.643 1.00 80.88 105 ASN A N 1
ATOM 762 C CA . ASN A 1 105 ? -5.320 19.327 19.194 1.00 80.88 105 ASN A CA 1
ATOM 763 C C . ASN A 1 105 ? -5.568 17.842 18.845 1.00 80.88 105 ASN A C 1
ATOM 765 O O . ASN A 1 105 ? -4.655 17.033 18.983 1.00 80.88 105 ASN A O 1
ATOM 769 N N . ASN A 1 106 ? -6.792 17.434 18.487 1.00 87.25 106 ASN A N 1
ATOM 770 C CA . ASN A 1 106 ? -7.118 16.013 18.316 1.00 87.25 106 ASN A CA 1
ATOM 771 C C . ASN A 1 106 ? -6.800 15.478 16.912 1.00 87.25 106 ASN A C 1
ATOM 773 O O . ASN A 1 106 ? -6.371 14.334 16.835 1.00 87.25 106 ASN A O 1
ATOM 777 N N . GLY A 1 107 ? -6.965 16.264 15.839 1.00 94.50 107 GLY A N 1
ATOM 778 C CA . GLY A 1 107 ? -6.646 15.836 14.467 1.00 94.50 107 GLY A CA 1
ATOM 779 C C . GLY A 1 107 ? -7.265 14.480 14.102 1.00 94.50 107 GLY A C 1
ATOM 780 O O . GLY A 1 107 ? -8.409 14.202 14.476 1.00 94.50 107 GLY A O 1
ATOM 781 N N . VAL A 1 108 ? -6.490 13.626 13.421 1.00 96.88 108 VAL A N 1
ATOM 782 C CA . VAL A 1 108 ? -6.847 12.211 13.224 1.00 96.88 108 VAL A CA 1
ATOM 783 C C . VAL A 1 108 ? -6.798 11.483 14.577 1.00 96.88 108 VAL A C 1
ATOM 785 O O . VAL A 1 108 ? -5.796 11.550 15.297 1.00 96.88 108 VAL A O 1
ATOM 788 N N . ASN A 1 109 ? -7.898 10.830 14.954 1.00 96.44 109 ASN A N 1
ATOM 789 C CA . ASN A 1 109 ? -8.107 10.235 16.272 1.00 96.44 109 ASN A CA 1
ATOM 790 C C . ASN A 1 109 ? -9.104 9.061 16.261 1.00 96.44 109 ASN A C 1
ATOM 792 O O . ASN A 1 109 ? -9.734 8.767 15.247 1.00 96.44 109 ASN A O 1
ATOM 796 N N . LEU A 1 110 ? -9.260 8.418 17.423 1.00 95.19 110 LEU A N 1
ATOM 797 C CA . LEU A 1 110 ? -10.226 7.334 17.644 1.00 95.19 110 LEU A CA 1
ATOM 798 C C . LEU A 1 110 ? -10.945 7.460 19.003 1.00 95.19 110 LEU A C 1
ATOM 800 O O . LEU A 1 110 ? -11.237 6.477 19.686 1.00 95.19 110 LEU A O 1
ATOM 804 N N . ARG A 1 111 ? -11.180 8.697 19.451 1.00 92.75 111 ARG A N 1
ATOM 805 C CA . ARG A 1 111 ? -11.822 8.981 20.739 1.00 92.75 111 ARG A CA 1
ATOM 806 C C . ARG A 1 111 ? -13.318 8.653 20.669 1.00 92.75 111 ARG A C 1
ATOM 808 O O . ARG A 1 111 ? -13.994 9.113 19.758 1.00 92.75 111 ARG A O 1
ATOM 815 N N . TYR A 1 112 ? -13.833 7.910 21.650 1.00 91.56 112 TYR A N 1
ATOM 816 C CA . TYR A 1 112 ? -15.223 7.425 21.697 1.00 91.56 112 TYR A CA 1
ATOM 817 C C . TYR A 1 112 ? -15.616 6.529 20.507 1.00 91.56 112 TYR A C 1
ATOM 819 O O . TYR A 1 112 ? -16.703 6.653 19.936 1.00 91.56 112 TYR A O 1
ATOM 827 N N . CYS A 1 113 ? -14.718 5.616 20.126 1.00 91.44 113 CYS A N 1
ATOM 828 C CA . CYS A 1 113 ? -14.987 4.646 19.069 1.00 91.44 113 CYS A CA 1
ATOM 829 C C . CYS A 1 113 ? -16.149 3.702 19.415 1.00 91.44 113 CYS A C 1
ATOM 831 O O . CYS A 1 113 ? -16.293 3.263 20.553 1.00 91.44 113 CYS A O 1
ATOM 833 N N . GLY A 1 114 ? -17.009 3.422 18.432 1.00 90.12 114 GLY A N 1
ATOM 834 C CA . GLY A 1 114 ? -18.276 2.714 18.638 1.00 90.12 114 GLY A CA 1
ATOM 835 C C . GLY A 1 114 ? -19.408 3.606 19.175 1.00 90.12 114 GLY A C 1
ATOM 836 O O . GLY A 1 114 ? -20.550 3.146 19.267 1.00 90.12 114 GLY A O 1
ATOM 837 N N . GLY A 1 115 ? -19.122 4.878 19.464 1.00 85.56 115 GLY A N 1
ATOM 838 C CA . GLY A 1 115 ? -20.039 5.852 20.043 1.00 85.56 115 GLY A CA 1
ATOM 839 C C . GLY A 1 115 ? -20.242 5.638 21.542 1.00 85.56 115 GLY A C 1
ATOM 840 O O . GLY A 1 115 ? -20.448 4.516 21.997 1.00 85.56 115 GLY A O 1
ATOM 841 N N . ALA A 1 116 ? -20.235 6.728 22.302 1.00 79.69 116 ALA A N 1
ATOM 842 C CA . ALA A 1 116 ? -20.522 6.746 23.730 1.00 79.69 116 ALA A CA 1
ATOM 843 C C . ALA A 1 116 ? -21.851 7.465 24.019 1.00 79.69 116 ALA A C 1
ATOM 845 O O . ALA A 1 116 ? -22.340 8.262 23.214 1.00 79.69 116 ALA A O 1
ATOM 846 N N . ASP A 1 117 ? -22.427 7.157 25.173 1.00 71.19 117 ASP A N 1
ATOM 847 C CA . ASP A 1 117 ? -23.652 7.736 25.727 1.00 71.19 117 ASP A CA 1
ATOM 848 C C . ASP A 1 117 ? -23.294 8.121 27.171 1.00 71.19 117 ASP A C 1
ATOM 850 O O . ASP A 1 117 ? -22.915 7.240 27.945 1.00 71.19 117 ASP A O 1
ATOM 854 N N . PHE A 1 118 ? -23.310 9.406 27.532 1.00 62.50 118 PHE A N 1
ATOM 855 C CA . PHE A 1 118 ? -23.101 9.822 28.922 1.00 62.50 118 PHE A CA 1
ATOM 856 C C . PHE A 1 118 ? -24.440 10.140 29.569 1.00 62.50 118 PHE A C 1
ATOM 858 O O . PHE A 1 118 ? -25.261 10.863 29.009 1.00 62.50 118 PHE A O 1
ATOM 865 N N . GLY A 1 119 ? -24.648 9.596 30.768 1.00 51.06 119 GLY A N 1
ATOM 866 C CA . GLY A 1 119 ? -25.873 9.827 31.527 1.00 51.06 119 GLY A CA 1
ATOM 867 C C . GLY A 1 119 ? -26.058 11.283 31.946 1.00 51.06 119 GLY A C 1
ATOM 868 O O . GLY A 1 119 ? -25.108 12.062 31.972 1.00 51.06 119 GLY A O 1
ATOM 869 N N . ALA A 1 120 ? -27.277 11.615 32.369 1.00 45.75 120 ALA A N 1
ATOM 870 C CA . ALA A 1 120 ? -27.820 12.973 32.460 1.00 45.75 120 ALA A CA 1
ATOM 871 C C . ALA A 1 120 ? -27.155 13.983 33.426 1.00 45.75 120 ALA A C 1
ATOM 873 O O . ALA A 1 120 ? -27.723 15.038 33.700 1.00 45.75 120 ALA A O 1
ATOM 874 N N . LYS A 1 121 ? -25.955 13.729 33.960 1.00 47.41 121 LYS A N 1
ATOM 875 C CA . LYS A 1 121 ? -25.221 14.697 34.792 1.00 47.41 121 LYS A CA 1
ATOM 876 C C . LYS A 1 121 ? -24.236 15.526 33.970 1.00 47.41 121 LYS A C 1
ATOM 878 O O . LYS A 1 121 ? -23.037 15.269 33.939 1.00 47.41 121 LYS A O 1
ATOM 883 N N . SER A 1 122 ? -24.774 16.607 33.407 1.00 42.38 122 SER A N 1
ATOM 884 C CA . SER A 1 122 ? -24.044 17.787 32.922 1.00 42.38 122 SER A CA 1
ATOM 885 C C . SER A 1 122 ? -22.823 18.144 33.792 1.00 42.38 122 SER A C 1
ATOM 887 O O . SER A 1 122 ? -22.981 18.611 34.929 1.00 42.38 122 SER A O 1
ATOM 889 N N . PHE A 1 123 ? -21.613 18.098 33.224 1.00 45.31 123 PHE A N 1
ATOM 890 C CA . PHE A 1 123 ? -20.421 18.670 33.857 1.00 45.31 123 PHE A CA 1
ATOM 891 C C . PHE A 1 123 ? -20.251 20.151 33.480 1.00 45.31 123 PHE A C 1
ATOM 893 O O . PHE A 1 123 ? -19.547 20.515 32.542 1.00 45.31 123 PHE A O 1
ATOM 900 N N . GLY A 1 124 ? -20.866 21.041 34.264 1.00 49.62 124 GLY A N 1
ATOM 901 C CA . GLY A 1 124 ? -20.595 22.484 34.181 1.00 49.62 124 GLY A CA 1
ATOM 902 C C . GLY A 1 124 ? -21.413 23.282 33.158 1.00 49.62 124 GLY A C 1
ATOM 903 O O . GLY A 1 124 ? -21.010 24.396 32.825 1.00 49.62 124 GLY A O 1
ATOM 904 N N . GLY A 1 125 ? -22.569 22.778 32.712 1.00 45.22 125 GLY A N 1
ATOM 905 C CA . GLY A 1 125 ? -23.547 23.546 31.927 1.00 45.22 125 GLY A CA 1
ATOM 906 C C . GLY A 1 125 ? -23.652 23.175 30.446 1.00 45.22 125 GLY A C 1
ATOM 907 O O . GLY A 1 125 ? -24.327 23.883 29.699 1.00 45.22 125 GLY A O 1
ATOM 908 N N . SER A 1 126 ? -23.009 22.089 30.018 1.00 43.31 126 SER A N 1
ATOM 909 C CA . SER A 1 126 ? -23.408 21.337 28.824 1.00 43.31 126 SER A CA 1
ATOM 910 C C . SER A 1 126 ? -24.700 20.543 29.095 1.00 43.31 126 SER A C 1
ATOM 912 O O . SER A 1 126 ? -25.130 20.438 30.238 1.00 43.31 126 SER A O 1
ATOM 914 N N . ALA A 1 127 ? -25.401 20.077 28.058 1.00 46.81 127 ALA A N 1
ATOM 915 C CA . ALA A 1 127 ? -26.745 19.504 28.212 1.00 46.81 127 ALA A CA 1
ATOM 916 C C . ALA A 1 127 ? -26.744 18.098 28.848 1.00 46.81 127 ALA A C 1
ATOM 918 O O . ALA A 1 127 ? -25.754 17.378 28.789 1.00 46.81 127 ALA A O 1
ATOM 919 N N . GLU A 1 128 ? -27.885 17.688 29.408 1.00 42.91 128 GLU A N 1
ATOM 920 C CA . GLU A 1 128 ? -28.102 16.394 30.085 1.00 42.91 128 GLU A CA 1
ATOM 921 C C . GLU A 1 128 ? -28.192 15.179 29.118 1.00 42.91 128 GLU A C 1
ATOM 923 O O . GLU A 1 128 ? -28.736 14.145 29.485 1.00 42.91 128 GLU A O 1
ATOM 928 N N . ASP A 1 129 ? -27.659 15.291 27.894 1.00 54.94 129 ASP A N 1
ATOM 929 C CA . ASP A 1 129 ? -27.804 14.322 26.790 1.00 54.94 129 ASP A CA 1
ATOM 930 C C . ASP A 1 129 ? -26.475 14.090 26.018 1.00 54.94 129 ASP A C 1
ATOM 932 O O . ASP A 1 129 ? -26.496 13.875 24.807 1.00 54.94 129 ASP A O 1
ATOM 936 N N . GLU A 1 130 ? -25.290 14.196 26.641 1.00 65.38 130 GLU A N 1
ATOM 937 C CA . GLU A 1 130 ? -24.001 14.121 25.916 1.00 65.38 130 GLU A CA 1
ATOM 938 C C . GLU A 1 130 ? -23.713 12.734 25.293 1.00 65.38 130 GLU A C 1
ATOM 940 O O . GLU A 1 130 ? -23.036 11.881 25.871 1.00 65.38 130 GLU A O 1
ATOM 945 N N . ARG A 1 131 ? -24.159 12.517 24.052 1.00 77.56 131 ARG A N 1
ATOM 946 C CA . ARG A 1 131 ? -23.815 11.342 23.242 1.00 77.56 131 ARG A CA 1
ATOM 947 C C . ARG A 1 131 ? -22.749 11.740 22.237 1.00 77.56 131 ARG A C 1
ATOM 949 O O . ARG A 1 131 ? -22.948 12.636 21.421 1.00 77.56 131 ARG A O 1
ATOM 956 N N . VAL A 1 132 ? -21.613 11.056 22.255 1.00 86.81 132 VAL A N 1
ATOM 957 C CA . VAL A 1 132 ? -20.417 11.476 21.507 1.00 86.81 132 VAL A CA 1
ATOM 958 C C . VAL A 1 132 ? -19.803 10.336 20.700 1.00 86.81 132 VAL A C 1
ATOM 960 O O . VAL A 1 132 ? -20.170 9.170 20.850 1.00 86.81 132 VAL A O 1
ATOM 963 N N . GLY A 1 133 ? -18.845 10.668 19.839 1.00 91.12 133 GLY A N 1
ATOM 964 C CA . GLY A 1 133 ? -18.242 9.730 18.907 1.00 91.12 133 GLY A CA 1
ATOM 965 C C . GLY A 1 133 ? -19.183 9.326 17.773 1.00 91.12 133 GLY A C 1
ATOM 966 O O . GLY A 1 133 ? -20.241 9.919 17.529 1.00 91.12 133 GLY A O 1
ATOM 967 N N . ALA A 1 134 ? -18.774 8.282 17.065 1.00 94.81 134 ALA A N 1
ATOM 968 C CA . ALA A 1 134 ? -19.474 7.754 15.907 1.00 94.81 134 ALA A CA 1
ATOM 969 C C . ALA A 1 134 ? -19.346 6.222 15.858 1.00 94.81 134 ALA A C 1
ATOM 971 O O . ALA A 1 134 ? -18.552 5.622 16.580 1.00 94.81 134 ALA A O 1
ATOM 972 N N . TYR A 1 135 ? -20.134 5.566 15.015 1.00 96.12 135 TYR A N 1
ATOM 973 C CA . TYR A 1 135 ? -19.998 4.133 14.741 1.00 96.12 135 TYR A CA 1
ATOM 974 C C . TYR A 1 135 ? -20.481 3.793 13.337 1.00 96.12 135 TYR A C 1
ATOM 976 O O . TYR A 1 135 ? -21.186 4.581 12.705 1.00 96.12 135 TYR A O 1
ATOM 984 N N . TRP A 1 136 ? -20.136 2.598 12.866 1.00 97.75 136 TRP A N 1
ATOM 985 C CA . TRP A 1 136 ? -20.681 2.028 11.641 1.00 97.75 136 TRP A CA 1
ATOM 986 C C . TRP A 1 136 ? -21.604 0.840 11.937 1.00 97.75 136 TRP A C 1
ATOM 988 O O . TRP A 1 136 ? -21.505 0.173 12.974 1.00 97.75 136 TRP A O 1
ATOM 998 N N . ARG A 1 137 ? -22.542 0.610 11.020 1.00 97.12 137 ARG A N 1
ATOM 999 C CA . ARG A 1 137 ? -23.526 -0.475 11.027 1.00 97.12 137 ARG A CA 1
ATOM 1000 C C . ARG A 1 137 ? -23.994 -0.790 9.610 1.00 97.12 137 ARG A C 1
ATOM 1002 O O . ARG A 1 137 ? -23.644 -0.089 8.661 1.00 97.12 137 ARG A O 1
ATOM 1009 N N . SER A 1 138 ? -24.850 -1.799 9.491 1.00 97.00 138 SER A N 1
ATOM 1010 C CA . SER A 1 138 ? -25.573 -2.132 8.262 1.00 97.00 138 SER A CA 1
ATOM 1011 C C . SER A 1 138 ? -24.629 -2.392 7.086 1.00 97.00 138 SER A C 1
ATOM 1013 O O . SER A 1 138 ? -24.907 -2.002 5.953 1.00 97.00 138 SER A O 1
ATOM 1015 N N . LEU A 1 139 ? -23.503 -3.049 7.380 1.00 98.06 139 LEU A N 1
ATOM 1016 C CA . LEU A 1 139 ? -22.551 -3.519 6.385 1.00 98.06 139 LEU A CA 1
ATOM 1017 C C . LEU A 1 139 ? -23.203 -4.610 5.520 1.00 98.06 139 LEU A C 1
ATOM 1019 O O . LEU A 1 139 ? -23.775 -5.577 6.030 1.00 98.06 139 LEU A O 1
ATOM 1023 N N . THR A 1 140 ? -23.140 -4.423 4.206 1.00 97.31 140 THR A N 1
ATOM 1024 C CA . THR A 1 140 ? -23.639 -5.338 3.173 1.00 97.31 140 THR A CA 1
ATOM 1025 C C . THR A 1 140 ? -22.542 -5.589 2.144 1.00 97.31 140 THR A C 1
ATOM 1027 O O . THR A 1 140 ? -21.476 -4.989 2.207 1.00 97.31 140 THR A O 1
ATOM 1030 N N . THR A 1 141 ? -22.797 -6.415 1.130 1.00 96.62 141 THR A N 1
ATOM 1031 C CA . THR A 1 141 ? -21.844 -6.637 0.030 1.00 96.62 141 THR A CA 1
ATOM 1032 C C . THR A 1 141 ? -21.558 -5.372 -0.796 1.00 96.62 141 THR A C 1
ATOM 1034 O O . THR A 1 141 ? -20.612 -5.356 -1.579 1.00 96.62 141 THR A O 1
ATOM 1037 N N . SER A 1 142 ? -22.354 -4.307 -0.654 1.00 97.06 142 SER A N 1
ATOM 1038 C CA . SER A 1 142 ? -22.231 -3.079 -1.453 1.00 97.06 142 SER A CA 1
ATOM 1039 C C . SER A 1 142 ? -22.211 -1.772 -0.665 1.00 97.06 142 SER A C 1
ATOM 1041 O O . SER A 1 142 ? -21.760 -0.770 -1.220 1.00 97.06 142 SER A O 1
ATOM 1043 N N . THR A 1 143 ? -22.708 -1.748 0.574 1.00 98.25 143 THR A N 1
ATOM 1044 C CA . THR A 1 143 ? -22.875 -0.525 1.373 1.00 98.25 143 THR A CA 1
ATOM 1045 C C . THR A 1 143 ? -22.485 -0.695 2.837 1.00 98.25 143 THR A C 1
ATOM 1047 O O . THR A 1 143 ? -22.641 -1.771 3.406 1.00 98.25 143 THR A O 1
ATOM 1050 N N . ILE A 1 144 ? -22.128 0.413 3.484 1.00 98.50 144 ILE A N 1
ATOM 1051 C CA . ILE A 1 144 ? -21.971 0.533 4.940 1.00 98.50 144 ILE A CA 1
ATOM 1052 C C . ILE A 1 144 ? -22.570 1.865 5.411 1.00 98.50 144 ILE A C 1
ATOM 1054 O O . ILE A 1 144 ? -22.406 2.883 4.741 1.00 98.50 144 ILE A O 1
ATOM 1058 N N . THR A 1 145 ? -23.262 1.885 6.551 1.00 98.44 145 THR A N 1
ATOM 1059 C CA . THR A 1 145 ? -23.828 3.117 7.122 1.00 98.44 145 THR A CA 1
ATOM 1060 C C . THR A 1 145 ? -23.003 3.582 8.315 1.00 98.44 145 THR A C 1
ATOM 1062 O O . THR A 1 145 ? -22.832 2.848 9.287 1.00 98.44 145 THR A O 1
ATOM 1065 N N . VAL A 1 146 ? -22.545 4.829 8.273 1.00 98.00 146 VAL A N 1
ATOM 1066 C CA . VAL A 1 146 ? -21.859 5.510 9.374 1.00 98.00 146 VAL A CA 1
ATOM 1067 C C . VAL A 1 146 ? -22.841 6.439 10.083 1.00 98.00 146 VAL A C 1
ATOM 1069 O O . VAL A 1 146 ? -23.688 7.041 9.434 1.00 98.00 146 VAL A O 1
ATOM 1072 N N . TYR A 1 147 ? -22.753 6.560 11.406 1.00 97.06 147 TYR A N 1
ATOM 1073 C CA . TYR A 1 147 ? -23.596 7.449 12.207 1.00 97.06 147 TYR A CA 1
ATOM 1074 C C . TYR A 1 147 ? -22.761 8.221 13.226 1.00 97.06 147 TYR A C 1
ATOM 1076 O O . TYR A 1 147 ? -22.014 7.614 14.000 1.00 97.06 147 TYR A O 1
ATOM 1084 N N . ARG A 1 148 ? -22.918 9.547 13.254 1.00 94.81 148 ARG A N 1
ATOM 1085 C CA . ARG A 1 148 ? -22.301 10.441 14.245 1.00 94.81 148 ARG A CA 1
ATOM 1086 C C . ARG A 1 148 ? -23.333 10.819 15.300 1.00 94.81 148 ARG A C 1
ATOM 1088 O O . ARG A 1 148 ? -24.480 11.108 14.971 1.00 94.81 148 ARG A O 1
ATOM 1095 N N . ARG A 1 149 ? -22.954 10.823 16.580 1.00 90.19 149 ARG A N 1
ATOM 1096 C CA . ARG A 1 149 ? -23.883 11.205 17.654 1.00 90.19 149 ARG A CA 1
ATOM 1097 C C . ARG A 1 149 ? -24.223 12.710 17.625 1.00 90.19 149 ARG A C 1
ATOM 1099 O O . ARG A 1 149 ? -23.385 13.490 17.175 1.00 90.19 149 ARG A O 1
ATOM 1106 N N . PRO A 1 150 ? -25.418 13.135 18.087 1.00 88.00 150 PRO A N 1
ATOM 1107 C CA . PRO A 1 150 ? -25.845 14.537 17.986 1.00 88.00 150 PRO A CA 1
ATOM 1108 C C . PRO A 1 150 ? -25.025 15.530 18.819 1.00 88.00 150 PRO A C 1
ATOM 1110 O O . PRO A 1 150 ? -24.973 16.707 18.476 1.00 88.00 150 PRO A O 1
ATOM 1113 N N . GLU A 1 151 ? -24.353 15.070 19.873 1.00 86.38 151 GLU A N 1
ATOM 1114 C CA . GLU A 1 151 ? -23.522 15.899 20.749 1.00 86.38 151 GLU A CA 1
ATOM 1115 C C . GLU A 1 151 ? -22.011 15.697 20.497 1.00 86.38 151 GLU A C 1
ATOM 1117 O O . GLU A 1 151 ? -21.171 16.259 21.202 1.00 86.38 151 GLU A O 1
ATOM 1122 N N . ASP A 1 152 ? -21.632 14.925 19.469 1.00 88.06 152 ASP A N 1
ATOM 1123 C CA . ASP A 1 152 ? -20.230 14.690 19.131 1.00 88.06 152 ASP A CA 1
ATOM 1124 C C . ASP A 1 152 ? -19.528 15.929 18.546 1.00 88.06 152 ASP A C 1
ATOM 1126 O O . ASP A 1 152 ? -20.008 16.566 17.609 1.00 88.06 152 ASP A O 1
ATOM 1130 N N . ILE A 1 153 ? -18.300 16.180 19.010 1.00 88.75 153 ILE A N 1
ATOM 1131 C CA . ILE A 1 153 ? -17.372 17.187 18.464 1.00 88.75 153 ILE A CA 1
ATOM 1132 C C . ILE A 1 153 ? -16.008 16.598 18.046 1.00 88.75 153 ILE A C 1
ATOM 1134 O O . ILE A 1 153 ? -15.087 17.337 17.699 1.00 88.75 153 ILE A O 1
ATOM 1138 N N . TYR A 1 154 ? -15.840 15.272 18.101 1.00 91.31 154 TYR A N 1
ATOM 1139 C CA . TYR A 1 154 ? -14.547 14.603 17.904 1.00 91.31 154 TYR A CA 1
ATOM 1140 C C . TYR A 1 154 ? -14.412 13.895 16.548 1.00 91.31 154 TYR A C 1
ATOM 1142 O O . TYR A 1 154 ? -13.288 13.603 16.131 1.00 91.31 154 TYR A O 1
ATOM 1150 N N . ALA A 1 155 ? -15.531 13.695 15.849 1.00 93.69 155 ALA A N 1
ATOM 1151 C CA . ALA A 1 155 ? -15.644 13.075 14.535 1.00 93.69 155 ALA A CA 1
ATOM 1152 C C . ALA A 1 155 ? -16.351 14.004 13.525 1.00 93.69 155 ALA A C 1
ATOM 1154 O O . ALA A 1 155 ? -17.281 13.595 12.835 1.00 93.69 155 ALA A O 1
ATOM 1155 N N . GLU A 1 156 ? -15.898 15.265 13.421 1.00 95.38 156 GLU A N 1
ATOM 1156 C CA . GLU A 1 156 ? -16.356 16.226 12.392 1.00 95.38 156 GLU A CA 1
ATOM 1157 C C . GLU A 1 156 ? -16.284 15.639 10.976 1.00 95.38 156 GLU A C 1
ATOM 1159 O O . GLU A 1 156 ? -17.122 15.925 10.117 1.00 95.38 156 GLU A O 1
ATOM 1164 N N . ARG A 1 157 ? -15.267 14.804 10.750 1.00 97.50 157 ARG A N 1
ATOM 1165 C CA . ARG A 1 157 ? -15.126 13.949 9.581 1.00 97.50 157 ARG A CA 1
ATOM 1166 C C . ARG A 1 157 ? -14.837 12.524 10.032 1.00 97.50 157 ARG A C 1
ATOM 1168 O O . ARG A 1 157 ? -14.184 12.297 11.052 1.00 97.50 157 ARG A O 1
ATOM 1175 N N . VAL A 1 158 ? -15.297 11.569 9.242 1.00 97.88 158 VAL A N 1
ATOM 1176 C CA . VAL A 1 158 ? -15.061 10.136 9.438 1.00 97.88 158 VAL A CA 1
ATOM 1177 C C . VAL A 1 158 ? -14.438 9.552 8.177 1.00 97.88 158 VAL A C 1
ATOM 1179 O O . VAL A 1 158 ? -14.569 10.113 7.088 1.00 97.88 158 VAL A O 1
ATOM 1182 N N . ARG A 1 159 ? -13.749 8.425 8.323 1.00 97.75 159 ARG A N 1
ATOM 1183 C CA . ARG A 1 159 ? -13.221 7.643 7.206 1.00 97.75 159 ARG A CA 1
ATOM 1184 C C . ARG A 1 159 ? -13.423 6.167 7.487 1.00 97.75 159 ARG A C 1
ATOM 1186 O O . ARG A 1 159 ? -13.152 5.719 8.598 1.00 97.75 159 ARG A O 1
ATOM 1193 N N . ILE A 1 160 ? -13.908 5.446 6.483 1.00 97.94 160 ILE A N 1
ATOM 1194 C CA . ILE A 1 160 ? -14.119 4.003 6.509 1.00 97.94 160 ILE A CA 1
ATOM 1195 C C . ILE A 1 160 ? -13.160 3.351 5.526 1.00 97.94 160 ILE A C 1
ATOM 1197 O O . ILE A 1 160 ? -13.084 3.759 4.365 1.00 97.94 160 ILE A O 1
ATOM 1201 N N . ARG A 1 161 ? -12.478 2.306 5.992 1.00 96.12 161 ARG A N 1
ATOM 1202 C CA . ARG A 1 161 ? -11.607 1.454 5.181 1.00 96.12 161 ARG A CA 1
ATOM 1203 C C . ARG A 1 161 ? -12.015 -0.001 5.350 1.00 96.12 161 ARG A C 1
ATOM 1205 O O . ARG A 1 161 ? -12.288 -0.421 6.471 1.00 96.12 161 ARG A O 1
ATOM 1212 N N . ILE A 1 162 ? -12.093 -0.743 4.247 1.00 95.38 162 ILE A N 1
ATOM 1213 C CA . ILE A 1 162 ? -12.528 -2.146 4.233 1.00 95.38 162 ILE A CA 1
ATOM 1214 C C . ILE A 1 162 ? -11.480 -3.002 3.515 1.00 95.38 162 ILE A C 1
ATOM 1216 O O . ILE A 1 162 ? -11.161 -2.734 2.358 1.00 95.38 162 ILE A O 1
ATOM 1220 N N . TRP A 1 163 ? -10.984 -4.046 4.179 1.00 92.56 163 TRP A N 1
ATOM 1221 C CA . TRP A 1 163 ? -10.201 -5.141 3.582 1.00 92.56 163 TRP A CA 1
ATOM 1222 C C . TRP A 1 163 ? -11.105 -6.353 3.359 1.00 92.56 163 TRP A C 1
ATOM 1224 O O . TRP A 1 163 ? -12.057 -6.531 4.118 1.00 92.56 163 TRP A O 1
ATOM 1234 N N . VAL A 1 164 ? -10.802 -7.195 2.369 1.00 90.44 164 VAL A N 1
ATOM 1235 C CA . VAL A 1 164 ? -11.523 -8.455 2.121 1.00 90.44 164 VAL A CA 1
ATOM 1236 C C . VAL A 1 164 ? -10.571 -9.618 2.397 1.00 90.44 164 VAL A C 1
ATOM 1238 O O . VAL A 1 164 ? -9.779 -10.007 1.536 1.00 90.44 164 VAL A O 1
ATOM 1241 N N . ASP A 1 165 ? -10.646 -10.153 3.617 1.00 87.75 165 ASP A N 1
ATOM 1242 C CA . ASP A 1 165 ? -9.766 -11.203 4.127 1.00 87.75 165 ASP A CA 1
ATOM 1243 C C . ASP A 1 165 ? -10.565 -12.390 4.685 1.00 87.75 165 ASP A C 1
ATOM 1245 O O . ASP A 1 165 ? -10.980 -12.412 5.849 1.00 87.75 165 ASP A O 1
ATOM 1249 N N . ALA A 1 166 ? -10.721 -13.400 3.831 1.00 85.25 166 ALA A N 1
ATOM 1250 C CA . ALA A 1 166 ? -11.342 -14.685 4.143 1.00 85.25 166 ALA A CA 1
ATOM 1251 C C . ALA A 1 166 ? -10.462 -15.611 5.010 1.00 85.25 166 ALA A C 1
ATOM 1253 O O . ALA A 1 166 ? -10.896 -16.699 5.393 1.00 85.25 166 ALA A O 1
ATOM 1254 N N . TYR A 1 167 ? -9.211 -15.224 5.298 1.00 87.12 167 TYR A N 1
ATOM 1255 C CA . TYR A 1 167 ? -8.193 -16.104 5.876 1.00 87.12 167 TYR A CA 1
ATOM 1256 C C . TYR A 1 167 ? -7.469 -15.482 7.090 1.00 87.12 167 TYR A C 1
ATOM 1258 O O . TYR A 1 167 ? -6.238 -15.345 7.078 1.00 87.12 167 TYR A O 1
ATOM 1266 N N . PRO A 1 168 ? -8.192 -15.141 8.174 1.00 92.38 168 PRO A N 1
ATOM 1267 C CA . PRO A 1 168 ? -7.566 -14.947 9.477 1.00 92.38 168 PRO A CA 1
ATOM 1268 C C . PRO A 1 168 ? -6.974 -16.269 9.986 1.00 92.38 168 PRO A C 1
ATOM 1270 O O . PRO A 1 168 ? -7.520 -17.345 9.740 1.00 92.38 168 PRO A O 1
ATOM 1273 N N . ASP A 1 169 ? -5.890 -16.201 10.760 1.00 93.56 169 ASP A N 1
ATOM 1274 C CA . ASP A 1 169 ? -5.284 -17.389 11.379 1.00 93.56 169 ASP A CA 1
ATOM 1275 C C . ASP A 1 169 ? -6.251 -18.088 12.355 1.00 93.56 169 ASP A C 1
ATOM 1277 O O . ASP A 1 169 ? -6.209 -19.308 12.528 1.00 93.56 169 ASP A O 1
ATOM 1281 N N . TYR A 1 170 ? -7.154 -17.322 12.975 1.00 97.00 170 TYR A N 1
ATOM 1282 C CA . TYR A 1 170 ? -8.302 -17.838 13.714 1.00 97.00 170 TYR A CA 1
ATOM 1283 C C . TYR A 1 170 ? -9.570 -17.032 13.436 1.00 97.00 170 TYR A C 1
ATOM 1285 O O . TYR A 1 170 ? -9.560 -15.804 13.500 1.00 97.00 170 TYR A O 1
ATOM 1293 N N . ASP A 1 171 ? -10.680 -17.743 13.254 1.00 97.50 171 ASP A N 1
ATOM 1294 C CA . ASP A 1 171 ? -12.036 -17.202 13.210 1.00 97.50 171 ASP A CA 1
ATOM 1295 C C . ASP A 1 171 ? -12.930 -17.984 14.184 1.00 97.50 171 ASP A C 1
ATOM 1297 O O . ASP A 1 171 ? -12.945 -19.219 14.180 1.00 97.50 171 ASP A O 1
ATOM 1301 N N . SER A 1 172 ? -13.691 -17.281 15.023 1.00 98.06 172 SER A N 1
ATOM 1302 C CA . SER A 1 172 ? -14.704 -17.904 15.882 1.00 98.06 172 SER A CA 1
ATOM 1303 C C . SER A 1 172 ? -15.977 -18.312 15.136 1.00 98.06 172 SER A C 1
ATOM 1305 O O . SER A 1 172 ? -16.793 -19.053 15.689 1.00 98.06 172 SER A O 1
ATOM 1307 N N . GLY A 1 173 ? -16.197 -17.764 13.938 1.00 97.81 173 GLY A N 1
ATOM 1308 C CA . GLY A 1 173 ? -17.519 -17.639 13.334 1.00 97.81 173 GLY A CA 1
ATOM 1309 C C . GLY A 1 173 ? -18.454 -16.769 14.185 1.00 97.81 173 GLY A C 1
ATOM 1310 O O . GLY A 1 173 ? -18.066 -16.224 15.225 1.00 97.81 173 GLY A O 1
ATOM 1311 N N . TRP A 1 174 ? -19.712 -16.647 13.763 1.00 97.56 174 TRP A N 1
ATOM 1312 C CA . TRP A 1 174 ? -20.745 -15.958 14.541 1.00 97.56 174 TRP A CA 1
ATOM 1313 C C . TRP A 1 174 ? -21.210 -16.800 15.733 1.00 97.56 174 TRP A C 1
ATOM 1315 O O . TRP A 1 174 ? -21.892 -17.813 15.565 1.00 97.56 174 TRP A O 1
ATOM 1325 N N . ILE A 1 175 ? -20.909 -16.344 16.949 1.00 97.44 175 ILE A N 1
ATOM 1326 C CA . ILE A 1 175 ? -21.344 -16.979 18.198 1.00 97.44 175 ILE A CA 1
ATOM 1327 C C . ILE A 1 175 ? -22.337 -16.099 18.959 1.00 97.44 175 ILE A C 1
ATOM 1329 O O . ILE A 1 175 ? -22.162 -14.889 19.073 1.00 97.44 175 ILE A O 1
ATOM 1333 N N . SER A 1 176 ? -23.385 -16.700 19.521 1.00 96.12 176 SER A N 1
ATOM 1334 C CA . SER A 1 176 ? -24.302 -15.989 20.419 1.00 96.12 176 SER A CA 1
ATOM 1335 C C . SER A 1 176 ? -23.698 -15.862 21.816 1.00 96.12 176 SER A C 1
ATOM 1337 O O . SER A 1 176 ? -23.293 -16.861 22.411 1.00 96.12 176 SER A O 1
ATOM 1339 N N . LEU A 1 177 ? -23.695 -14.648 22.369 1.00 92.12 177 LEU A N 1
ATOM 1340 C CA . LEU A 1 177 ? -23.308 -14.396 23.758 1.00 92.12 177 LEU A CA 1
ATOM 1341 C C . LEU A 1 177 ? -24.549 -14.068 24.590 1.00 92.12 177 LEU A C 1
ATOM 1343 O O . LEU A 1 177 ? -25.306 -13.164 24.242 1.00 92.12 177 LEU A O 1
ATOM 1347 N N . THR A 1 178 ? -24.749 -14.752 25.717 1.00 91.75 178 THR A N 1
ATOM 1348 C CA . THR A 1 178 ? -25.801 -14.379 26.675 1.00 91.75 178 THR A CA 1
ATOM 1349 C C . THR A 1 178 ? -25.457 -13.024 27.309 1.00 91.75 178 THR A C 1
ATOM 1351 O O . THR A 1 178 ? -24.348 -12.898 27.843 1.00 91.75 178 THR A O 1
ATOM 1354 N N . PRO A 1 179 ? -26.366 -12.029 27.304 1.00 89.31 179 PRO A N 1
ATOM 1355 C CA . PRO A 1 179 ? -26.150 -10.772 28.013 1.00 89.31 179 PRO A CA 1
ATOM 1356 C C . PRO A 1 179 ? -25.781 -11.022 29.479 1.00 89.31 179 PRO A C 1
ATOM 1358 O O . PRO A 1 179 ? -26.441 -11.793 30.178 1.00 89.31 179 PRO A O 1
ATOM 1361 N N . GLY A 1 180 ? -24.701 -10.397 29.948 1.00 84.19 180 GLY A N 1
ATOM 1362 C CA . GLY A 1 180 ? -24.304 -10.441 31.357 1.00 84.19 180 GLY A CA 1
ATOM 1363 C C . GLY A 1 180 ? -23.597 -11.727 31.778 1.00 84.19 180 GLY A C 1
ATOM 1364 O O . GLY A 1 180 ? -23.381 -11.943 32.972 1.00 84.19 180 GLY A O 1
ATOM 1365 N N . ALA A 1 181 ? -23.220 -12.582 30.823 1.00 84.75 181 ALA A N 1
ATOM 1366 C CA . ALA A 1 181 ? -22.384 -13.742 31.093 1.00 84.75 181 ALA A CA 1
ATOM 1367 C C . ALA A 1 181 ? -21.056 -13.332 31.758 1.00 84.75 181 ALA A C 1
ATOM 1369 O O . ALA A 1 181 ? -20.425 -12.341 31.392 1.00 84.75 181 ALA A O 1
ATOM 1370 N N . THR A 1 182 ? -20.569 -14.154 32.690 1.00 85.06 182 THR A N 1
ATOM 1371 C CA . THR A 1 182 ? -19.331 -13.913 33.459 1.00 85.06 182 THR A CA 1
ATOM 1372 C C . THR A 1 182 ? -18.035 -13.986 32.637 1.00 85.06 182 THR A C 1
ATOM 1374 O O . THR A 1 182 ? -16.951 -13.875 33.207 1.00 85.06 182 THR A O 1
ATOM 1377 N N . GLY A 1 183 ? -18.136 -14.199 31.325 1.00 93.31 183 GLY A N 1
ATOM 1378 C CA . GLY A 1 183 ? -17.033 -14.386 30.384 1.00 93.31 183 GLY A CA 1
ATOM 1379 C C . GLY A 1 183 ? -17.239 -15.629 29.514 1.00 93.31 183 GLY A C 1
ATOM 1380 O O . GLY A 1 183 ? -17.605 -16.686 30.024 1.00 93.31 183 GLY A O 1
ATOM 1381 N N . THR A 1 184 ? -16.997 -15.507 28.208 1.00 96.50 184 THR A N 1
ATOM 1382 C CA . THR A 1 184 ? -17.007 -16.617 27.240 1.00 96.50 184 THR A CA 1
ATOM 1383 C C . THR A 1 184 ? -15.611 -16.770 26.655 1.00 96.50 184 THR A C 1
ATOM 1385 O O . THR A 1 184 ? -15.148 -15.896 25.926 1.00 96.50 184 THR A O 1
ATOM 1388 N N . THR A 1 185 ? -14.914 -17.850 27.003 1.00 97.81 185 THR A N 1
ATOM 1389 C CA . THR A 1 185 ? -13.552 -18.115 26.517 1.00 97.81 185 THR A CA 1
ATOM 1390 C C . THR A 1 185 ? -13.587 -18.869 25.194 1.00 97.81 185 THR A C 1
ATOM 1392 O O . THR A 1 185 ? -14.212 -19.924 25.091 1.00 97.81 185 THR A O 1
ATOM 1395 N N . LEU A 1 186 ? -12.877 -18.339 24.202 1.00 98.31 186 LEU A N 1
ATOM 1396 C CA . LEU A 1 186 ? -12.672 -18.937 22.890 1.00 98.31 186 LEU A CA 1
ATOM 1397 C C . LEU A 1 186 ? -11.236 -19.448 22.795 1.00 98.31 186 LEU A C 1
ATOM 1399 O O . LEU A 1 186 ? -10.296 -18.715 23.097 1.00 98.31 186 LEU A O 1
ATOM 1403 N N . ASN A 1 187 ? -11.069 -20.704 22.382 1.00 98.25 187 ASN A N 1
ATOM 1404 C CA . ASN A 1 187 ? -9.757 -21.323 22.216 1.00 98.25 187 ASN A CA 1
ATOM 1405 C C . ASN A 1 187 ? -9.356 -21.262 20.739 1.00 98.25 187 ASN A C 1
ATOM 1407 O O . ASN A 1 187 ? -10.027 -21.867 19.905 1.00 98.25 187 ASN A O 1
ATOM 1411 N N . HIS A 1 188 ? -8.259 -20.569 20.442 1.00 97.75 188 HIS A N 1
ATOM 1412 C CA . HIS A 1 188 ? -7.705 -20.425 19.093 1.00 97.75 188 HIS A CA 1
ATOM 1413 C C . HIS A 1 188 ? -6.415 -21.236 18.890 1.00 97.75 188 HIS A C 1
ATOM 1415 O O . HIS A 1 188 ? -6.109 -21.618 17.769 1.00 97.75 188 HIS A O 1
ATOM 1421 N N . ASN A 1 189 ? -5.683 -21.563 19.966 1.00 97.31 189 ASN A N 1
ATOM 1422 C CA . ASN A 1 189 ? -4.493 -22.436 19.952 1.00 97.31 189 ASN A CA 1
ATOM 1423 C C . ASN A 1 189 ? -3.368 -22.029 18.969 1.00 97.31 189 ASN A C 1
ATOM 1425 O O . ASN A 1 189 ? -2.587 -22.881 18.550 1.00 97.31 189 ASN A O 1
ATOM 1429 N N . LEU A 1 190 ? -3.263 -20.740 18.630 1.00 95.38 190 LEU A N 1
ATOM 1430 C CA . LEU A 1 190 ? -2.336 -20.232 17.604 1.00 95.38 190 LEU A CA 1
ATOM 1431 C C . LEU A 1 190 ? -0.850 -20.343 17.995 1.00 95.38 190 LEU A C 1
ATOM 1433 O O . LEU A 1 190 ? 0.011 -20.448 17.126 1.00 95.38 190 LEU A O 1
ATOM 1437 N N . GLY A 1 191 ? -0.524 -20.357 19.290 1.00 95.56 191 GLY A N 1
ATOM 1438 C CA . GLY A 1 191 ? 0.859 -20.462 19.756 1.00 95.56 191 GLY A CA 1
ATOM 1439 C C . GLY A 1 191 ? 1.690 -19.212 19.442 1.00 95.56 191 GLY A C 1
ATOM 1440 O O . GLY A 1 191 ? 1.161 -18.108 19.350 1.00 95.56 191 GLY A O 1
ATOM 1441 N N . GLY A 1 192 ? 3.007 -19.371 19.303 1.00 93.88 192 GLY A N 1
ATOM 1442 C CA . GLY A 1 192 ? 3.902 -18.258 18.967 1.00 93.88 192 GLY A CA 1
ATOM 1443 C C . GLY A 1 192 ? 3.952 -17.161 20.037 1.00 93.88 192 GLY A C 1
ATOM 1444 O O . GLY A 1 192 ? 3.830 -17.438 21.233 1.00 93.88 192 GLY A O 1
ATOM 1445 N N . ASN A 1 193 ? 4.168 -15.920 19.601 1.00 93.88 193 ASN A N 1
ATOM 1446 C CA . ASN A 1 193 ? 4.174 -14.743 20.459 1.00 93.88 193 ASN A CA 1
ATOM 1447 C C . ASN A 1 193 ? 2.826 -14.013 20.357 1.00 93.88 193 ASN A C 1
ATOM 1449 O O . ASN A 1 193 ? 2.401 -13.631 19.271 1.00 93.88 193 ASN A O 1
ATOM 1453 N N . VAL A 1 194 ? 2.165 -13.792 21.496 1.00 95.50 194 VAL A N 1
ATOM 1454 C CA . VAL A 1 194 ? 0.873 -13.083 21.550 1.00 95.50 194 VAL A CA 1
ATOM 1455 C C . VAL A 1 194 ? 0.995 -11.622 21.099 1.00 95.50 194 VAL A C 1
ATOM 1457 O O . VAL A 1 194 ? 0.030 -11.044 20.612 1.00 95.50 194 VAL A O 1
ATOM 1460 N N . ASP A 1 195 ? 2.192 -11.037 21.199 1.00 93.88 195 ASP A N 1
ATOM 1461 C CA . ASP A 1 195 ? 2.450 -9.680 20.721 1.00 93.88 195 ASP A CA 1
ATOM 1462 C C . ASP A 1 195 ? 2.360 -9.553 19.185 1.00 93.88 195 ASP A C 1
ATOM 1464 O O . ASP A 1 195 ? 2.218 -8.435 18.692 1.00 93.88 195 ASP A O 1
ATOM 1468 N N . ASP A 1 196 ? 2.379 -10.650 18.424 1.00 90.88 196 ASP A N 1
ATOM 1469 C CA . ASP A 1 196 ? 2.236 -10.618 16.960 1.00 90.88 196 ASP A CA 1
ATOM 1470 C C . ASP A 1 196 ? 0.761 -10.662 16.511 1.00 90.88 196 ASP A C 1
ATOM 1472 O O . ASP A 1 196 ? 0.458 -10.526 15.327 1.00 90.88 196 ASP A O 1
ATOM 1476 N N . TYR A 1 197 ? -0.177 -10.844 17.446 1.00 95.06 197 TYR A N 1
ATOM 1477 C CA . TYR A 1 197 ? -1.598 -10.988 17.135 1.00 95.06 197 TYR A CA 1
ATOM 1478 C C . TYR A 1 197 ? -2.259 -9.637 16.871 1.00 95.06 197 TYR A C 1
ATOM 1480 O O . TYR A 1 197 ? -2.000 -8.679 17.590 1.00 95.06 197 TYR A O 1
ATOM 1488 N N . VAL A 1 198 ? -3.167 -9.554 15.907 1.00 94.75 198 VAL A N 1
ATOM 1489 C CA . VAL A 1 198 ? -4.138 -8.458 15.765 1.00 94.75 198 VAL A CA 1
ATOM 1490 C C . VAL A 1 198 ? -5.524 -9.050 15.973 1.00 94.75 198 VAL A C 1
ATOM 1492 O O . VAL A 1 198 ? -5.834 -10.072 15.367 1.00 94.75 198 VAL A O 1
ATOM 1495 N N . VAL A 1 199 ? -6.343 -8.448 16.837 1.00 96.38 199 VAL A N 1
ATOM 1496 C CA . VAL A 1 199 ? -7.707 -8.907 17.130 1.00 96.38 199 VAL A CA 1
ATOM 1497 C C . VAL A 1 199 ? -8.710 -7.942 16.515 1.00 96.38 199 VAL A C 1
ATOM 1499 O O . VAL A 1 199 ? -8.745 -6.762 16.864 1.00 96.38 199 VAL A O 1
ATOM 1502 N N . TYR A 1 200 ? -9.575 -8.468 15.654 1.00 96.31 200 TYR A N 1
ATOM 1503 C CA . TYR A 1 200 ? -10.784 -7.789 15.209 1.00 96.31 200 TYR A CA 1
ATOM 1504 C C . TYR A 1 200 ? -11.999 -8.438 15.858 1.00 96.31 200 TYR A C 1
ATOM 1506 O O . TYR A 1 200 ? -12.063 -9.660 16.019 1.00 96.31 200 TYR A O 1
ATOM 1514 N N . MET A 1 201 ? -12.968 -7.613 16.235 1.00 97.06 201 MET A N 1
ATOM 1515 C CA . MET A 1 201 ? -14.215 -8.068 16.824 1.00 97.06 201 MET A CA 1
ATOM 1516 C C . MET A 1 201 ? -15.367 -7.254 16.244 1.00 97.06 201 MET A C 1
ATOM 1518 O O . MET A 1 201 ? -15.313 -6.028 16.167 1.00 97.06 201 MET A O 1
ATOM 1522 N N . GLU A 1 202 ? -16.415 -7.956 15.848 1.00 96.25 202 GLU A N 1
ATOM 1523 C CA . GLU A 1 202 ? -17.564 -7.409 15.134 1.00 96.25 202 GLU A CA 1
ATOM 1524 C C . GLU A 1 202 ? -18.856 -8.013 15.683 1.00 96.25 202 GLU A C 1
ATOM 1526 O O . GLU A 1 202 ? -18.864 -9.108 16.261 1.00 96.25 202 GLU A O 1
ATOM 1531 N N . TYR A 1 203 ? -19.951 -7.276 15.534 1.00 95.62 203 TYR A N 1
ATOM 1532 C CA . TYR A 1 203 ? -21.240 -7.600 16.132 1.00 95.62 203 TYR A CA 1
ATOM 1533 C C . TYR A 1 203 ? -22.286 -7.796 15.052 1.00 95.62 203 TYR A C 1
ATOM 1535 O O . TYR A 1 203 ? -22.238 -7.145 14.011 1.00 95.62 203 TYR A O 1
ATOM 1543 N N . ARG A 1 204 ? -23.275 -8.643 15.322 1.00 94.81 204 ARG A N 1
ATOM 1544 C CA . ARG A 1 204 ? -24.447 -8.800 14.467 1.00 94.81 204 ARG A CA 1
ATOM 1545 C C . ARG A 1 204 ? -25.705 -8.871 15.311 1.00 94.81 204 ARG A C 1
ATOM 1547 O O . ARG A 1 204 ? -25.764 -9.623 16.282 1.00 94.81 204 ARG A O 1
ATOM 1554 N N . ASN A 1 205 ? -26.710 -8.103 14.909 1.00 94.25 205 ASN A N 1
ATOM 1555 C CA . ASN A 1 205 ? -28.074 -8.226 15.403 1.00 94.25 205 ASN A CA 1
ATOM 1556 C C . ASN A 1 205 ? -29.080 -8.054 14.254 1.00 94.25 205 ASN A C 1
ATOM 1558 O O . ASN A 1 205 ? -28.713 -7.705 13.126 1.00 94.25 205 ASN A O 1
ATOM 1562 N N . SER A 1 206 ? -30.349 -8.330 14.538 1.00 91.56 206 SER A N 1
ATOM 1563 C CA . SER A 1 206 ? -31.439 -8.248 13.556 1.00 91.56 206 SER A CA 1
ATOM 1564 C C . SER A 1 206 ? -31.696 -6.837 12.992 1.00 91.56 206 SER A C 1
ATOM 1566 O O . SER A 1 206 ? -31.973 -6.720 11.799 1.00 91.56 206 SER A O 1
ATOM 1568 N N . ASP A 1 207 ? -31.549 -5.779 13.798 1.00 89.94 207 ASP A N 1
ATOM 1569 C CA . ASP A 1 207 ? -31.894 -4.400 13.401 1.00 89.94 207 ASP A CA 1
ATOM 1570 C C . ASP A 1 207 ? -30.772 -3.631 12.682 1.00 89.94 207 ASP A C 1
ATOM 1572 O O . ASP A 1 207 ? -31.033 -2.783 11.830 1.00 89.94 207 ASP A O 1
ATOM 1576 N N . SER A 1 208 ? -29.511 -3.869 13.052 1.00 90.88 208 SER A N 1
ATOM 1577 C CA . SER A 1 208 ? -28.344 -3.129 12.548 1.00 90.88 208 SER A CA 1
ATOM 1578 C C . SER A 1 208 ? -27.424 -3.965 11.660 1.00 90.88 208 SER A C 1
ATOM 1580 O O . SER A 1 208 ? -26.479 -3.409 11.102 1.00 90.88 208 SER A O 1
ATOM 1582 N N . GLY A 1 209 ? -27.688 -5.263 11.479 1.00 95.56 209 GLY A N 1
ATOM 1583 C CA . GLY A 1 209 ? -26.821 -6.149 10.701 1.00 95.56 209 GLY A CA 1
ATOM 1584 C C . GLY A 1 209 ? -25.425 -6.252 11.320 1.00 95.56 209 GLY A C 1
ATOM 1585 O O . GLY A 1 209 ? -25.274 -6.136 12.540 1.00 95.56 209 GLY A O 1
ATOM 1586 N N . VAL A 1 210 ? -24.403 -6.450 10.480 1.00 97.19 210 VAL A N 1
ATOM 1587 C CA . VAL A 1 210 ? -23.002 -6.406 10.926 1.00 97.19 210 VAL A CA 1
ATOM 1588 C C . VAL A 1 210 ? -22.628 -4.959 11.284 1.00 97.19 210 VAL A C 1
ATOM 1590 O O . VAL A 1 210 ? -22.906 -4.031 10.515 1.00 97.19 210 VAL A O 1
ATOM 1593 N N . ASN A 1 211 ? -22.087 -4.756 12.488 1.00 96.38 211 ASN A N 1
ATOM 1594 C CA . ASN A 1 211 ? -21.851 -3.445 13.096 1.00 96.38 211 ASN A CA 1
ATOM 1595 C C . ASN A 1 211 ? -20.728 -3.456 14.158 1.00 96.38 211 ASN A C 1
ATOM 1597 O O . ASN A 1 211 ? -20.267 -4.515 14.583 1.00 96.38 211 ASN A O 1
ATOM 1601 N N . GLN A 1 212 ? -20.340 -2.265 14.630 1.00 94.62 212 GLN A N 1
ATOM 1602 C CA . GLN A 1 212 ? -19.351 -2.070 15.705 1.00 94.62 212 GLN A CA 1
ATOM 1603 C C . GLN A 1 212 ? -19.840 -1.092 16.795 1.00 94.62 212 GLN A C 1
ATOM 1605 O O . GLN A 1 212 ? -19.059 -0.359 17.408 1.00 94.62 212 GLN A O 1
ATOM 1610 N N . ARG A 1 213 ? -21.156 -1.020 17.026 1.00 91.94 213 ARG A N 1
ATOM 1611 C CA . ARG A 1 213 ? -21.746 -0.085 17.993 1.00 91.94 213 ARG A CA 1
ATOM 1612 C C . ARG A 1 213 ? -21.355 -0.471 19.428 1.00 91.94 213 ARG A C 1
ATOM 1614 O O . ARG A 1 213 ? -21.466 -1.630 19.808 1.00 91.94 213 ARG A O 1
ATOM 1621 N N . TYR A 1 214 ? -20.913 0.502 20.226 1.00 90.38 214 TYR A N 1
ATOM 1622 C CA . TYR A 1 214 ? -20.406 0.317 21.596 1.00 90.38 214 TYR A CA 1
ATOM 1623 C C . TYR A 1 214 ? -19.195 -0.635 21.698 1.00 90.38 214 TYR A C 1
ATOM 1625 O O . TYR A 1 214 ? -19.127 -1.537 22.542 1.00 90.38 214 TYR A O 1
ATOM 1633 N N . TYR A 1 215 ? -18.214 -0.442 20.813 1.00 91.81 215 TYR A N 1
ATOM 1634 C CA . TYR A 1 215 ? -16.951 -1.176 20.838 1.00 91.81 215 TYR A CA 1
ATOM 1635 C C . TYR A 1 215 ? -16.177 -0.995 22.152 1.00 91.81 215 TYR A C 1
ATOM 1637 O O . TYR A 1 215 ? -16.138 0.087 22.728 1.00 91.81 215 TYR A O 1
ATOM 1645 N N . GLY A 1 216 ? -15.577 -2.076 22.654 1.00 91.44 216 GLY A N 1
ATOM 1646 C CA . GLY A 1 216 ? -14.906 -2.083 23.957 1.00 91.44 216 GLY A CA 1
ATOM 1647 C C . GLY A 1 216 ? -15.854 -2.038 25.166 1.00 91.44 216 GLY A C 1
ATOM 1648 O O . GLY A 1 216 ? -15.380 -2.104 26.305 1.00 91.44 216 GLY A O 1
ATOM 1649 N N . GLY A 1 217 ? -17.170 -2.001 24.935 1.00 87.38 217 GLY A N 1
ATOM 1650 C CA . GLY A 1 217 ? -18.216 -2.000 25.950 1.00 87.38 217 GLY A CA 1
ATOM 1651 C C . GLY A 1 217 ? -18.351 -0.662 26.677 1.00 87.38 217 GLY A C 1
ATOM 1652 O O . GLY A 1 217 ? -17.362 -0.038 27.061 1.00 87.38 217 GLY A O 1
ATOM 1653 N N . ALA A 1 218 ? -19.593 -0.270 26.937 1.00 77.25 218 ALA A N 1
ATOM 1654 C CA . ALA A 1 218 ? -19.934 0.923 27.696 1.00 77.25 218 ALA A CA 1
ATOM 1655 C C . ALA A 1 218 ? -20.752 0.560 28.945 1.00 77.25 218 ALA A C 1
ATOM 1657 O O . ALA A 1 218 ? -21.445 -0.458 28.991 1.00 77.25 218 ALA A O 1
ATOM 1658 N N . ASP A 1 219 ? -20.637 1.393 29.969 1.00 68.88 219 ASP A N 1
ATOM 1659 C CA . ASP A 1 219 ? -21.485 1.405 31.157 1.00 68.88 219 ASP A CA 1
ATOM 1660 C C . ASP A 1 219 ? -22.114 2.808 31.181 1.00 68.88 219 ASP A C 1
ATOM 1662 O O . ASP A 1 219 ? -21.368 3.777 31.043 1.00 68.88 219 ASP A O 1
ATOM 1666 N N . PHE A 1 220 ? -23.445 2.925 31.255 1.00 61.91 220 PHE A N 1
ATOM 1667 C CA . PHE A 1 220 ? -24.135 4.218 31.154 1.00 61.91 220 PHE A CA 1
ATOM 1668 C C . PHE A 1 220 ? -24.664 4.738 32.491 1.00 61.91 220 PHE A C 1
ATOM 1670 O O . PHE A 1 220 ? -24.877 4.001 33.455 1.00 61.91 220 PHE A O 1
ATOM 1677 N N . GLY A 1 221 ? -24.955 6.040 32.495 1.00 46.84 221 GLY A N 1
ATOM 1678 C CA . GLY A 1 221 ? -25.812 6.680 33.484 1.00 46.84 221 GLY A CA 1
ATOM 1679 C C . GLY A 1 221 ? -27.202 6.995 32.938 1.00 46.84 221 GLY A C 1
ATOM 1680 O O . GLY A 1 221 ? -27.393 7.101 31.731 1.00 46.84 221 GLY A O 1
ATOM 1681 N N . ALA A 1 222 ? -28.153 7.207 33.843 1.00 36.62 222 ALA A N 1
ATOM 1682 C CA . ALA A 1 222 ? -29.566 7.388 33.525 1.00 36.62 222 ALA A CA 1
ATOM 1683 C C . ALA A 1 222 ? -29.872 8.557 32.564 1.00 36.62 222 ALA A C 1
ATOM 1685 O O . ALA A 1 222 ? -29.570 9.706 32.881 1.00 36.62 222 ALA A O 1
ATOM 1686 N N . LEU A 1 223 ? -30.548 8.271 31.445 1.00 43.19 223 LEU A N 1
ATOM 1687 C CA . LEU A 1 223 ? -31.968 8.598 31.195 1.00 43.19 223 LEU A CA 1
ATOM 1688 C C . LEU A 1 223 ? -32.415 7.989 29.847 1.00 43.19 223 LEU A C 1
ATOM 1690 O O . LEU A 1 223 ? -31.689 8.033 28.859 1.00 43.19 223 LEU A O 1
ATOM 1694 N N . ALA A 1 224 ? -33.613 7.402 29.791 1.00 38.72 224 ALA A N 1
ATOM 1695 C CA . ALA A 1 224 ? -34.056 6.630 28.626 1.00 38.72 224 ALA A CA 1
ATOM 1696 C C . ALA A 1 224 ? -34.809 7.458 27.566 1.00 38.72 224 ALA A C 1
ATOM 1698 O O . ALA A 1 224 ? -35.787 8.143 27.871 1.00 38.72 224 ALA A O 1
ATOM 1699 N N . PHE A 1 225 ? -34.457 7.270 26.288 1.00 41.22 225 PHE A N 1
ATOM 1700 C CA . PHE A 1 225 ? -35.283 7.683 25.150 1.00 41.22 225 PHE A CA 1
ATOM 1701 C C . PHE A 1 225 ? -35.969 6.459 24.519 1.00 41.22 225 PHE A C 1
ATOM 1703 O O . PHE A 1 225 ? -35.319 5.607 23.923 1.00 41.22 225 PHE A O 1
ATOM 1710 N N . ASN A 1 226 ? -37.301 6.391 24.601 1.00 46.09 226 ASN A N 1
ATOM 1711 C CA . ASN A 1 226 ? -38.147 5.485 23.805 1.00 46.09 226 ASN A CA 1
ATOM 1712 C C . ASN A 1 226 ? -37.860 3.959 23.863 1.00 46.09 226 ASN A C 1
ATOM 1714 O O . ASN A 1 226 ? -38.183 3.250 22.911 1.00 46.09 226 ASN A O 1
ATOM 1718 N N . GLY A 1 227 ? -37.384 3.417 24.991 1.00 49.91 227 GLY A N 1
ATOM 1719 C CA . GLY A 1 227 ? -37.591 1.991 25.314 1.00 49.91 227 GLY A CA 1
ATOM 1720 C C . GLY A 1 227 ? -36.367 1.152 25.685 1.00 49.91 227 GLY A C 1
ATOM 1721 O O . GLY A 1 227 ? -36.563 0.020 26.128 1.00 49.91 227 GLY A O 1
ATOM 1722 N N . THR A 1 228 ? -35.147 1.685 25.587 1.00 41.34 228 THR A N 1
ATOM 1723 C CA . THR A 1 228 ? -34.010 1.167 26.372 1.00 41.34 228 THR A CA 1
ATOM 1724 C C . THR A 1 228 ? -34.253 1.452 27.860 1.00 41.34 228 THR A C 1
ATOM 1726 O O . THR A 1 228 ? -35.035 2.347 28.199 1.00 41.34 228 THR A O 1
ATOM 1729 N N . ARG A 1 229 ? -33.674 0.662 28.768 1.00 48.81 229 ARG A N 1
ATOM 1730 C CA . ARG A 1 229 ? -33.902 0.825 30.212 1.00 48.81 229 ARG A CA 1
ATOM 1731 C C . ARG A 1 229 ? -32.931 1.840 30.809 1.00 48.81 229 ARG A C 1
ATOM 1733 O O . ARG A 1 229 ? -31.915 2.202 30.229 1.00 48.81 229 ARG A O 1
ATOM 1740 N N . GLU A 1 230 ? -33.294 2.328 31.989 1.00 45.84 230 GLU A N 1
ATOM 1741 C CA . GLU A 1 230 ? -32.635 3.452 32.665 1.00 45.84 230 GLU A CA 1
ATOM 1742 C C . GLU A 1 230 ? -31.238 3.098 33.235 1.00 45.84 230 GLU A C 1
ATOM 1744 O O . GLU A 1 230 ? -30.543 3.991 33.712 1.00 45.84 230 GLU A O 1
ATOM 1749 N N . ASP A 1 231 ? -30.812 1.828 33.116 1.00 49.81 231 ASP A N 1
ATOM 1750 C CA . ASP A 1 231 ? -29.640 1.226 33.776 1.00 49.81 231 ASP A CA 1
ATOM 1751 C C . ASP A 1 231 ? -28.654 0.522 32.803 1.00 49.81 231 ASP A C 1
ATOM 1753 O O . ASP A 1 231 ? -27.814 -0.278 33.231 1.00 49.81 231 ASP A O 1
ATOM 1757 N N . ASP A 1 232 ? -28.789 0.722 31.487 1.00 58.88 232 ASP A N 1
ATOM 1758 C CA . ASP A 1 232 ? -28.223 -0.213 30.505 1.00 58.88 232 ASP A CA 1
ATOM 1759 C C . ASP A 1 232 ? -26.685 -0.151 30.385 1.00 58.88 232 ASP A C 1
ATOM 1761 O O . ASP A 1 232 ? -26.101 0.851 29.979 1.00 58.88 232 ASP A O 1
ATOM 1765 N N . ARG A 1 233 ? -25.998 -1.269 30.657 1.00 72.00 233 ARG A N 1
ATOM 1766 C CA . ARG A 1 233 ? -24.604 -1.488 30.239 1.00 72.00 233 ARG A CA 1
ATOM 1767 C C . ARG A 1 233 ? -24.641 -2.266 28.932 1.00 72.00 233 ARG A C 1
ATOM 1769 O O . ARG A 1 233 ? -25.273 -3.322 28.857 1.00 72.00 233 ARG A O 1
ATOM 1776 N N . VAL A 1 234 ? -23.926 -1.797 27.916 1.00 83.44 234 VAL A N 1
ATOM 1777 C CA . VAL A 1 234 ? -24.065 -2.307 26.541 1.00 83.44 234 VAL A CA 1
ATOM 1778 C C . VAL A 1 234 ? -22.723 -2.603 25.872 1.00 83.44 234 VAL A C 1
ATOM 1780 O O . VAL A 1 234 ? -21.647 -2.274 26.382 1.00 83.44 234 VAL A O 1
ATOM 1783 N N . GLY A 1 235 ? -22.786 -3.224 24.699 1.00 88.44 235 GLY A N 1
ATOM 1784 C CA . GLY A 1 235 ? -21.629 -3.592 23.908 1.00 88.44 235 GLY A CA 1
ATOM 1785 C C . GLY A 1 235 ? -20.864 -4.790 24.463 1.00 88.44 235 GLY A C 1
ATOM 1786 O O . GLY A 1 235 ? -21.260 -5.478 25.417 1.00 88.44 235 GLY A O 1
ATOM 1787 N N . VAL A 1 236 ? -19.729 -5.041 23.819 1.00 92.94 236 VAL A N 1
ATOM 1788 C CA . VAL A 1 236 ? -18.872 -6.201 24.062 1.00 92.94 236 VAL A CA 1
ATOM 1789 C C . VAL A 1 236 ? -17.423 -5.747 24.153 1.00 92.94 236 VAL A C 1
ATOM 1791 O O . VAL A 1 236 ? -17.011 -4.761 23.543 1.00 92.94 236 VAL A O 1
ATOM 1794 N N . TYR A 1 237 ? -16.631 -6.478 24.927 1.00 95.25 237 TYR A N 1
ATOM 1795 C CA . TYR A 1 237 ? -15.180 -6.353 24.926 1.00 95.25 237 TYR A CA 1
ATOM 1796 C C . TYR A 1 237 ? -14.509 -7.706 25.089 1.00 95.25 237 TYR A C 1
ATOM 1798 O O . TYR A 1 237 ? -15.104 -8.676 25.568 1.00 95.25 237 TYR A O 1
ATOM 1806 N N . TRP A 1 238 ? -13.230 -7.742 24.739 1.00 97.50 238 TRP A N 1
ATOM 1807 C CA . TRP A 1 238 ? -12.363 -8.888 24.937 1.00 97.50 238 TRP A CA 1
ATOM 1808 C C . TRP A 1 238 ? -11.219 -8.552 25.896 1.00 97.50 238 TRP A C 1
ATOM 1810 O O . TRP A 1 238 ? -10.788 -7.400 26.021 1.00 97.50 238 TRP A O 1
ATOM 1820 N N . ARG A 1 239 ? -10.738 -9.572 26.608 1.00 97.12 239 ARG A N 1
ATOM 1821 C CA . ARG A 1 239 ? -9.540 -9.509 27.453 1.00 97.12 239 ARG A CA 1
ATOM 1822 C C . ARG A 1 239 ? -8.907 -10.885 27.630 1.00 97.12 239 ARG A C 1
ATOM 1824 O O . ARG A 1 239 ? -9.469 -11.903 27.223 1.00 97.12 239 ARG A O 1
ATOM 1831 N N . SER A 1 240 ? -7.764 -10.899 28.309 1.00 97.25 240 SER A N 1
ATOM 1832 C CA . SER A 1 240 ? -7.020 -12.107 28.677 1.00 97.25 240 SER A CA 1
ATOM 1833 C C . SER A 1 240 ? -6.575 -12.924 27.463 1.00 97.25 240 SER A C 1
ATOM 1835 O O . SER A 1 240 ? -6.457 -14.148 27.543 1.00 97.25 240 SER A O 1
ATOM 1837 N N . LEU A 1 241 ? -6.308 -12.218 26.358 1.00 98.19 241 LEU A N 1
ATOM 1838 C CA . LEU A 1 241 ? -5.664 -12.775 25.178 1.00 98.19 241 LEU A CA 1
ATOM 1839 C C . LEU A 1 241 ? -4.297 -13.344 25.577 1.00 98.19 241 LEU A C 1
ATOM 1841 O O . LEU A 1 241 ? -3.506 -12.698 26.269 1.00 98.19 241 LEU A O 1
ATOM 1845 N N . ASN A 1 242 ? -4.056 -14.581 25.169 1.00 97.69 242 ASN A N 1
ATOM 1846 C CA . ASN A 1 242 ? -2.822 -15.325 25.381 1.00 97.69 242 ASN A CA 1
ATOM 1847 C C . ASN A 1 242 ? -2.569 -16.216 24.156 1.00 97.69 242 ASN A C 1
ATOM 1849 O O . ASN A 1 242 ? -3.317 -16.166 23.190 1.00 97.69 242 ASN A O 1
ATOM 1853 N N . THR A 1 243 ? -1.544 -17.065 24.182 1.00 97.62 243 THR A N 1
ATOM 1854 C CA . THR A 1 243 ? -1.171 -17.891 23.020 1.00 97.62 243 THR A CA 1
ATOM 1855 C C . THR A 1 243 ? -2.173 -18.998 22.656 1.00 97.62 243 THR A C 1
ATOM 1857 O O . THR A 1 243 ? -2.010 -19.672 21.639 1.00 97.62 243 THR A O 1
ATOM 1860 N N . THR A 1 244 ? -3.209 -19.221 23.471 1.00 98.12 244 THR A N 1
ATOM 1861 C CA . THR A 1 244 ? -4.192 -20.299 23.275 1.00 98.12 244 THR A CA 1
ATOM 1862 C C . THR A 1 244 ? -5.648 -19.852 23.301 1.00 98.12 244 THR A C 1
ATOM 1864 O O . THR A 1 244 ? -6.478 -20.518 22.676 1.00 98.12 244 THR A O 1
ATOM 1867 N N . SER A 1 245 ? -5.978 -18.759 23.993 1.00 98.44 245 SER A N 1
ATOM 1868 C CA . SER A 1 245 ? -7.358 -18.298 24.143 1.00 98.44 245 SER A CA 1
ATOM 1869 C C . SER A 1 245 ? -7.523 -16.782 24.276 1.00 98.44 245 SER A C 1
ATOM 1871 O O . SER A 1 245 ? -6.617 -16.054 24.684 1.00 98.44 245 SER A O 1
ATOM 1873 N N . ILE A 1 246 ? -8.747 -16.333 23.997 1.00 98.56 246 ILE A N 1
ATOM 1874 C CA . ILE A 1 246 ? -9.269 -14.984 24.245 1.00 98.56 246 ILE A CA 1
ATOM 1875 C C . ILE A 1 246 ? -10.590 -15.105 25.022 1.00 98.56 246 ILE A C 1
ATOM 1877 O O . ILE A 1 246 ? -11.307 -16.090 24.860 1.00 98.56 246 ILE A O 1
ATOM 1881 N N . THR A 1 247 ? -10.936 -14.151 25.895 1.00 98.31 247 THR A N 1
ATOM 1882 C CA . THR A 1 247 ? -12.214 -14.189 26.638 1.00 98.31 247 THR A CA 1
ATOM 1883 C C . THR A 1 247 ? -13.066 -12.951 26.379 1.00 98.31 247 THR A C 1
ATOM 1885 O O . THR A 1 247 ? -12.623 -11.823 26.596 1.00 98.31 247 THR A O 1
ATOM 1888 N N . LEU A 1 248 ? -14.309 -13.187 25.955 1.00 97.31 248 LEU A N 1
ATOM 1889 C CA . LEU A 1 248 ? -15.304 -12.180 25.597 1.00 97.31 248 LEU A CA 1
ATOM 1890 C C . LEU A 1 248 ? -16.294 -11.899 26.723 1.00 97.31 248 LEU A C 1
ATOM 1892 O O . LEU A 1 248 ? -16.666 -12.798 27.477 1.00 97.31 248 LEU A O 1
ATOM 1896 N N . PHE A 1 249 ? -16.769 -10.660 26.793 1.00 94.38 249 PHE A N 1
ATOM 1897 C CA . PHE A 1 249 ? -17.714 -10.179 27.795 1.00 94.38 249 PHE A CA 1
ATOM 1898 C C . PHE A 1 249 ? -18.781 -9.316 27.114 1.00 94.38 249 PHE A C 1
ATOM 1900 O O . PHE A 1 249 ? -18.489 -8.197 26.700 1.00 94.38 249 PHE A O 1
ATOM 1907 N N . ARG A 1 250 ? -20.016 -9.827 27.021 1.00 91.75 250 ARG A N 1
ATOM 1908 C CA . ARG A 1 250 ? -21.206 -9.052 26.634 1.00 91.75 250 ARG A CA 1
ATOM 1909 C C . ARG A 1 250 ? -21.871 -8.505 27.892 1.00 91.75 250 ARG A C 1
ATOM 1911 O O . ARG A 1 250 ? -22.055 -9.248 28.861 1.00 91.75 250 ARG A O 1
ATOM 1918 N N . ARG A 1 251 ? -22.221 -7.220 27.897 1.00 87.50 251 ARG A N 1
ATOM 1919 C CA . ARG A 1 251 ? -22.918 -6.596 29.032 1.00 87.50 251 ARG A CA 1
ATOM 1920 C C . ARG A 1 251 ? -24.347 -7.132 29.194 1.00 87.50 251 ARG A C 1
ATOM 1922 O O . ARG A 1 251 ? -24.840 -7.841 28.322 1.00 87.50 251 ARG A O 1
ATOM 1929 N N . ALA A 1 252 ? -24.966 -6.917 30.357 1.00 83.62 252 ALA A N 1
ATOM 1930 C CA . ALA A 1 252 ? -26.230 -7.580 30.708 1.00 83.62 252 ALA A CA 1
ATOM 1931 C C . ALA A 1 252 ? -27.460 -6.952 30.053 1.00 83.62 252 ALA A C 1
ATOM 1933 O O . ALA A 1 252 ? -28.496 -7.606 29.954 1.00 83.62 252 ALA A O 1
ATOM 1934 N N . GLU A 1 253 ? -27.308 -5.730 29.564 1.00 82.56 253 GLU A N 1
ATOM 1935 C CA . GLU A 1 253 ? -28.363 -4.931 28.970 1.00 82.56 253 GLU A CA 1
ATOM 1936 C C . GLU A 1 253 ? -28.094 -4.634 27.479 1.00 82.56 253 GLU A C 1
ATOM 1938 O O . GLU A 1 253 ? -28.813 -3.869 26.850 1.00 82.56 253 GLU A O 1
ATOM 1943 N N . ASP A 1 254 ? -27.078 -5.273 26.888 1.00 84.06 254 ASP A N 1
ATOM 1944 C CA . ASP A 1 254 ? -26.775 -5.158 25.462 1.00 84.06 254 ASP A CA 1
ATOM 1945 C C . ASP A 1 254 ? -27.800 -5.888 24.576 1.00 84.06 254 ASP A C 1
ATOM 1947 O O . ASP A 1 254 ? -27.980 -7.101 24.699 1.00 84.06 254 ASP A O 1
ATOM 1951 N N . ASP A 1 255 ? -28.357 -5.185 23.592 1.00 85.12 255 ASP A N 1
ATOM 1952 C CA . ASP A 1 255 ? -29.169 -5.693 22.475 1.00 85.12 255 ASP A CA 1
ATOM 1953 C C . ASP A 1 255 ? -28.504 -5.484 21.090 1.00 85.12 255 ASP A C 1
ATOM 1955 O O . ASP A 1 255 ? -29.006 -5.963 20.067 1.00 85.12 255 ASP A O 1
ATOM 1959 N N . TYR A 1 256 ? -27.328 -4.845 21.035 1.00 87.75 256 TYR A N 1
ATOM 1960 C CA . TYR A 1 256 ? -26.627 -4.516 19.784 1.00 87.75 256 TYR A CA 1
ATOM 1961 C C . TYR A 1 256 ? -25.692 -5.619 19.264 1.00 87.75 256 TYR A C 1
ATOM 1963 O O . TYR A 1 256 ? -25.389 -5.649 18.067 1.00 87.75 256 TYR A O 1
ATOM 1971 N N . ALA A 1 257 ? -25.286 -6.556 20.125 1.00 91.38 257 ALA A N 1
ATOM 1972 C CA . ALA A 1 257 ? -24.394 -7.667 19.800 1.00 91.38 257 ALA A CA 1
ATOM 1973 C C . ALA A 1 257 ? -25.005 -9.038 20.158 1.00 91.38 257 ALA A C 1
ATOM 1975 O O . ALA A 1 257 ? -24.445 -9.812 20.940 1.00 91.38 257 ALA A O 1
ATOM 1976 N N . GLU A 1 258 ? -26.169 -9.355 19.571 1.00 93.56 258 GLU A N 1
ATOM 1977 C CA . GLU A 1 258 ? -26.826 -10.672 19.690 1.00 93.56 258 GLU A CA 1
ATOM 1978 C C . GLU A 1 258 ? -25.878 -11.827 19.344 1.00 93.56 258 GLU A C 1
ATOM 1980 O O . GLU A 1 258 ? -25.846 -12.855 20.032 1.00 93.56 258 GLU A O 1
ATOM 1985 N N . GLN A 1 259 ? -25.084 -11.621 18.294 1.00 96.38 259 GLN A N 1
ATOM 1986 C CA . GLN A 1 259 ? -23.954 -12.450 17.919 1.00 96.38 259 GLN A CA 1
ATOM 1987 C C . GLN A 1 259 ? -22.682 -11.604 17.861 1.00 96.38 259 GLN A C 1
ATOM 1989 O O . GLN A 1 259 ? -22.708 -10.420 17.522 1.00 96.38 259 GLN A O 1
ATOM 1994 N N . VAL A 1 260 ? -21.559 -12.243 18.166 1.00 97.44 260 VAL A N 1
ATOM 1995 C CA . VAL A 1 260 ? -20.215 -11.673 18.080 1.00 97.44 260 VAL A CA 1
ATOM 1996 C C . VAL A 1 260 ? -19.360 -12.602 17.244 1.00 97.44 260 VAL A C 1
ATOM 1998 O O . VAL A 1 260 ? -19.528 -13.822 17.304 1.00 97.44 260 VAL A O 1
ATOM 2001 N N . ARG A 1 261 ? -18.424 -12.029 16.499 1.00 97.75 261 ARG A N 1
ATOM 2002 C CA . ARG A 1 261 ? -17.355 -12.767 15.842 1.00 97.75 261 ARG A CA 1
ATOM 2003 C C . ARG A 1 261 ? -16.015 -12.138 16.183 1.00 97.75 261 ARG A C 1
ATOM 2005 O O . ARG A 1 261 ? -15.910 -10.922 16.341 1.00 97.75 261 ARG A O 1
ATOM 2012 N N . VAL A 1 262 ? -15.014 -12.990 16.363 1.00 98.12 262 VAL A N 1
ATOM 2013 C CA . VAL A 1 262 ? -13.633 -12.614 16.649 1.00 98.12 262 VAL A CA 1
ATOM 2014 C C . VAL A 1 262 ? -12.747 -13.254 15.607 1.00 98.12 262 VAL A C 1
ATOM 2016 O O . VAL A 1 262 ? -12.744 -14.477 15.459 1.00 98.12 262 VAL A O 1
ATOM 2019 N N . ARG A 1 263 ? -11.957 -12.416 14.946 1.00 97.19 263 ARG A N 1
ATOM 2020 C CA . ARG A 1 263 ? -10.909 -12.831 14.024 1.00 97.19 263 ARG A CA 1
ATOM 2021 C C . ARG A 1 263 ? -9.558 -12.407 14.590 1.00 97.19 263 ARG A C 1
ATOM 2023 O O . ARG A 1 263 ? -9.429 -11.314 15.144 1.00 97.19 263 ARG A O 1
ATOM 2030 N N . ILE A 1 264 ? -8.579 -13.303 14.518 1.00 96.44 264 ILE A N 1
ATOM 2031 C CA . ILE A 1 264 ? -7.210 -13.059 14.975 1.00 96.44 264 ILE A CA 1
ATOM 2032 C C . ILE A 1 264 ? -6.267 -13.352 13.818 1.00 96.44 264 ILE A C 1
ATOM 2034 O O . ILE A 1 264 ? -6.333 -14.432 13.232 1.00 96.44 264 ILE A O 1
ATOM 2038 N N . TRP A 1 265 ? -5.361 -12.417 13.548 1.00 93.38 265 TRP A N 1
ATOM 2039 C CA . TRP A 1 265 ? -4.265 -12.609 12.606 1.00 93.38 265 TRP A CA 1
ATOM 2040 C C . TRP A 1 265 ? -2.926 -12.576 13.326 1.00 93.38 265 TRP A C 1
ATOM 2042 O O . TRP A 1 265 ? -2.688 -11.693 14.147 1.00 93.38 265 TRP A O 1
ATOM 2052 N N . VAL A 1 266 ? -2.024 -13.481 12.971 1.00 90.50 266 VAL A N 1
ATOM 2053 C CA . VAL A 1 266 ? -0.623 -13.502 13.402 1.00 90.50 266 VAL A CA 1
ATOM 2054 C C . VAL A 1 266 ? 0.194 -12.729 12.358 1.00 90.50 266 VAL A C 1
ATOM 2056 O O . VAL A 1 266 ? 0.941 -13.307 11.570 1.00 90.50 266 VAL A O 1
ATOM 2059 N N . ARG A 1 267 ? -0.008 -11.404 12.292 1.00 72.81 267 ARG A N 1
ATOM 2060 C CA . ARG A 1 267 ? 0.606 -10.516 11.283 1.00 72.81 267 ARG A CA 1
ATOM 2061 C C . ARG A 1 267 ? 1.776 -9.731 11.899 1.00 72.81 267 ARG A C 1
ATOM 2063 O O . ARG A 1 267 ? 1.545 -8.672 12.493 1.00 72.81 267 ARG A O 1
ATOM 2070 N N . PRO A 1 268 ? 3.030 -10.203 11.758 1.00 61.31 268 PRO A N 1
ATOM 2071 C CA . PRO A 1 268 ? 4.199 -9.412 12.123 1.00 61.31 268 PRO A CA 1
ATOM 2072 C C . PRO A 1 268 ? 4.395 -8.229 11.158 1.00 61.31 268 PRO A C 1
ATOM 2074 O O . PRO A 1 268 ? 3.809 -8.168 10.077 1.00 61.31 268 PRO A O 1
ATOM 2077 N N . ASN A 1 269 ? 5.284 -7.311 11.539 1.00 74.69 269 ASN A N 1
ATOM 2078 C CA . ASN A 1 269 ? 5.746 -6.166 10.738 1.00 74.69 269 ASN A CA 1
ATOM 2079 C C . ASN A 1 269 ? 4.707 -5.052 10.459 1.00 74.69 269 ASN A C 1
ATOM 2081 O O . ASN A 1 269 ? 4.501 -4.678 9.295 1.00 74.69 269 ASN A O 1
ATOM 2085 N N . PRO A 1 270 ? 4.102 -4.430 11.491 1.00 89.06 270 PRO A N 1
ATOM 2086 C CA . PRO A 1 270 ? 3.661 -3.046 11.333 1.00 89.06 270 PRO A CA 1
ATOM 2087 C C . PRO A 1 270 ? 4.872 -2.169 10.961 1.00 89.06 270 PRO A C 1
ATOM 2089 O O . PRO A 1 270 ? 5.995 -2.428 11.394 1.00 89.06 270 PRO A O 1
ATOM 2092 N N . THR A 1 271 ? 4.655 -1.116 10.175 1.00 88.62 271 THR A N 1
ATOM 2093 C CA . THR A 1 271 ? 5.688 -0.121 9.825 1.00 88.62 271 THR A CA 1
ATOM 2094 C C . THR A 1 271 ? 6.252 0.573 11.075 1.00 88.62 271 THR A C 1
ATOM 2096 O O . THR A 1 271 ? 7.415 0.970 11.100 1.00 88.62 271 THR A O 1
ATOM 2099 N N . TYR A 1 272 ? 5.450 0.674 12.140 1.00 93.88 272 TYR A N 1
ATOM 2100 C CA . TYR A 1 272 ? 5.890 1.066 13.477 1.00 93.88 272 TYR A CA 1
ATOM 2101 C C . TYR A 1 272 ? 5.214 0.235 14.566 1.00 93.88 272 TYR A C 1
ATOM 2103 O O . TYR A 1 272 ? 4.003 0.017 14.534 1.00 93.88 272 TYR A O 1
ATOM 2111 N N . ASP A 1 273 ? 5.989 -0.126 15.584 1.00 95.69 273 ASP A N 1
ATOM 2112 C CA . ASP A 1 273 ? 5.510 -0.719 16.827 1.00 95.69 273 ASP A CA 1
ATOM 2113 C C . ASP A 1 273 ? 6.101 0.046 18.014 1.00 95.69 273 ASP A C 1
ATOM 2115 O O . ASP A 1 273 ? 7.322 0.176 18.132 1.00 95.69 273 ASP A O 1
ATOM 2119 N N . SER A 1 274 ? 5.256 0.550 18.913 1.00 97.62 274 SER A N 1
ATOM 2120 C CA . SER A 1 274 ? 5.731 1.231 20.122 1.00 97.62 274 SER A CA 1
ATOM 2121 C C . SER A 1 274 ? 6.323 0.283 21.170 1.00 97.62 274 SER A C 1
ATOM 2123 O O . SER A 1 274 ? 6.888 0.746 22.164 1.00 97.62 274 SER A O 1
ATOM 2125 N N . GLY A 1 275 ? 6.108 -1.028 21.019 1.00 97.50 275 GLY A N 1
ATOM 2126 C CA . GLY A 1 275 ? 6.154 -1.984 22.118 1.00 97.50 275 GLY A CA 1
ATOM 2127 C C . GLY A 1 275 ? 5.120 -1.647 23.198 1.00 97.50 275 GLY A C 1
ATOM 2128 O O . GLY A 1 275 ? 4.264 -0.773 23.027 1.00 97.50 275 GLY A O 1
ATOM 2129 N N . TRP A 1 276 ? 5.204 -2.324 24.342 1.00 98.00 276 TRP A N 1
ATOM 2130 C CA . TRP A 1 276 ? 4.380 -1.992 25.502 1.00 98.00 276 TRP A CA 1
ATOM 2131 C C . TRP A 1 276 ? 4.898 -0.743 26.219 1.00 98.00 276 TRP A C 1
ATOM 2133 O O . TRP A 1 276 ? 6.012 -0.709 26.747 1.00 98.00 276 TRP A O 1
ATOM 2143 N N . VAL A 1 277 ? 4.064 0.294 26.261 1.00 98.44 277 VAL A N 1
ATOM 2144 C CA . VAL A 1 277 ? 4.397 1.605 26.812 1.00 98.44 277 VAL A CA 1
ATOM 2145 C C . VAL A 1 277 ? 3.568 1.872 28.061 1.00 98.44 277 VAL A C 1
ATOM 2147 O O . VAL A 1 277 ? 2.357 2.065 27.988 1.00 98.44 277 VAL A O 1
ATOM 2150 N N . SER A 1 278 ? 4.224 1.965 29.220 1.00 98.31 278 SER A N 1
ATOM 2151 C CA . SER A 1 278 ? 3.564 2.375 30.465 1.00 98.31 278 SER A CA 1
ATOM 2152 C C . SER A 1 278 ? 2.959 3.776 30.350 1.00 98.31 278 SER A C 1
ATOM 2154 O O . SER A 1 278 ? 3.630 4.711 29.884 1.00 98.31 278 SER A O 1
ATOM 2156 N N . LEU A 1 279 ? 1.711 3.893 30.810 1.00 96.62 279 LEU A N 1
ATOM 2157 C CA . LEU A 1 279 ? 0.893 5.098 30.745 1.00 96.62 279 LEU A CA 1
ATOM 2158 C C . LEU A 1 279 ? 0.148 5.260 32.080 1.00 96.62 279 LEU A C 1
ATOM 2160 O O . LEU A 1 279 ? -0.686 4.434 32.444 1.00 96.62 279 LEU A O 1
ATOM 2164 N N . GLY A 1 280 ? 0.495 6.288 32.853 1.00 96.31 280 GLY A N 1
ATOM 2165 C CA . GLY A 1 280 ? -0.176 6.618 34.112 1.00 96.31 280 GLY A CA 1
ATOM 2166 C C . GLY A 1 280 ? -1.621 7.071 33.894 1.00 96.31 280 GLY A C 1
ATOM 2167 O O . GLY A 1 280 ? -2.002 7.445 32.786 1.00 96.31 280 GLY A O 1
ATOM 2168 N N . THR A 1 281 ? -2.433 7.040 34.946 1.00 93.94 281 THR A N 1
ATOM 2169 C CA . THR A 1 281 ? -3.770 7.640 34.912 1.00 93.94 281 THR A CA 1
ATOM 2170 C C . THR A 1 281 ? -3.684 9.143 34.636 1.00 93.94 281 THR A C 1
ATOM 2172 O O . THR A 1 281 ? -2.752 9.808 35.088 1.00 93.94 281 THR A O 1
ATOM 2175 N N . ASP A 1 282 ? -4.619 9.656 33.833 1.00 93.38 282 ASP A N 1
ATOM 2176 C CA . ASP A 1 282 ? -4.626 11.025 33.281 1.00 93.38 282 ASP A CA 1
ATOM 2177 C C . ASP A 1 282 ? -3.355 11.411 32.487 1.00 93.38 282 ASP A C 1
ATOM 2179 O O . ASP A 1 282 ? -3.098 12.583 32.202 1.00 93.38 282 ASP A O 1
ATOM 2183 N N . GLN A 1 283 ? -2.520 10.439 32.098 1.00 96.12 283 GLN A N 1
ATOM 2184 C CA . GLN A 1 283 ? -1.290 10.729 31.372 1.00 96.12 283 GLN A CA 1
ATOM 2185 C C . GLN A 1 283 ? -1.540 10.830 29.866 1.00 96.12 283 GLN A C 1
ATOM 2187 O O . GLN A 1 283 ? -1.993 9.882 29.223 1.00 96.12 283 GLN A O 1
ATOM 2192 N N . VAL A 1 284 ? -1.139 11.963 29.286 1.00 96.44 284 VAL A N 1
ATOM 2193 C CA . VAL A 1 284 ? -0.912 12.122 27.843 1.00 96.44 284 VAL A CA 1
ATOM 2194 C C . VAL A 1 284 ? 0.538 11.749 27.523 1.00 96.44 284 VAL A C 1
ATOM 2196 O O . VAL A 1 284 ? 1.456 12.164 28.237 1.00 96.44 284 VAL A O 1
ATOM 2199 N N . LYS A 1 285 ? 0.769 11.000 26.441 1.00 98.25 285 LYS A N 1
ATOM 2200 C CA . LYS A 1 285 ? 2.111 10.643 25.970 1.00 98.25 285 LYS A CA 1
ATOM 2201 C C . LYS A 1 285 ? 2.172 10.628 24.445 1.00 98.25 285 LYS A C 1
ATOM 2203 O O . LYS A 1 285 ? 1.391 9.939 23.801 1.00 98.25 285 LYS A O 1
ATOM 2208 N N . THR A 1 286 ? 3.123 11.360 23.879 1.00 98.31 286 THR A N 1
ATOM 2209 C CA . THR A 1 286 ? 3.419 11.327 22.441 1.00 98.31 286 THR A CA 1
ATOM 2210 C C . THR A 1 286 ? 4.440 10.229 22.161 1.00 98.31 286 THR A C 1
ATOM 2212 O O . THR A 1 286 ? 5.455 10.120 22.854 1.00 98.31 286 THR A O 1
ATOM 2215 N N . LEU A 1 287 ? 4.144 9.401 21.165 1.00 98.44 287 LEU A N 1
ATOM 2216 C CA . LEU A 1 287 ? 4.972 8.317 20.660 1.00 98.44 287 LEU A CA 1
ATOM 2217 C C . LEU A 1 287 ? 5.457 8.732 19.269 1.00 98.44 287 LEU A C 1
ATOM 2219 O O . LEU A 1 287 ? 4.646 8.982 18.381 1.00 98.44 287 LEU A O 1
ATOM 2223 N N . TYR A 1 288 ? 6.771 8.844 19.093 1.00 97.88 288 TYR A N 1
ATOM 2224 C CA . TYR A 1 288 ? 7.372 9.204 17.810 1.00 97.88 288 TYR A CA 1
ATOM 2225 C C . TYR A 1 288 ? 7.635 7.937 16.998 1.00 97.88 288 TYR A C 1
ATOM 2227 O O . TYR A 1 288 ? 8.303 7.022 17.487 1.00 97.88 288 TYR A O 1
ATOM 2235 N N . HIS A 1 289 ? 7.119 7.903 15.772 1.00 95.31 289 HIS A N 1
ATOM 2236 C CA . HIS A 1 289 ? 7.276 6.802 14.825 1.00 95.31 289 HIS A CA 1
ATOM 2237 C C . HIS A 1 289 ? 8.096 7.183 13.587 1.00 95.31 289 HIS A C 1
ATOM 2239 O O . HIS A 1 289 ? 8.763 6.315 13.036 1.00 95.31 289 HIS A O 1
ATOM 2245 N N . ASN A 1 290 ? 8.118 8.464 13.191 1.00 92.38 290 ASN A N 1
ATOM 2246 C CA . ASN A 1 290 ? 8.925 8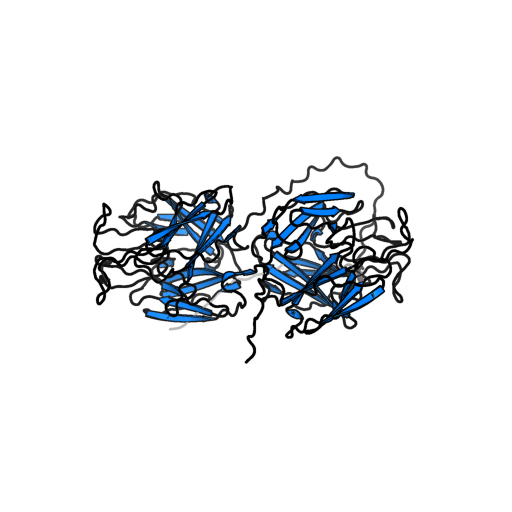.989 12.075 1.00 92.38 290 ASN A CA 1
ATOM 2247 C C . ASN A 1 290 ? 8.751 8.211 10.750 1.00 92.38 290 ASN A C 1
ATOM 2249 O O . ASN A 1 290 ? 9.721 7.987 10.032 1.00 92.38 290 ASN A O 1
ATOM 2253 N N . ILE A 1 291 ? 7.520 7.790 10.436 1.00 89.44 291 ILE A N 1
ATOM 2254 C CA . ILE A 1 291 ? 7.208 6.994 9.228 1.00 89.44 291 ILE A CA 1
ATOM 2255 C C . ILE A 1 291 ? 7.204 7.889 7.971 1.00 89.44 291 ILE A C 1
ATOM 2257 O O . ILE A 1 291 ? 7.491 7.429 6.863 1.00 89.44 291 ILE A O 1
ATOM 2261 N N . GLY A 1 292 ? 6.886 9.175 8.143 1.00 87.88 292 GLY A N 1
ATOM 2262 C CA . GLY A 1 292 ? 6.831 10.200 7.105 1.00 87.88 292 GLY A CA 1
ATOM 2263 C C . GLY A 1 292 ? 5.659 10.034 6.135 1.00 87.88 292 GLY A C 1
ATOM 2264 O O . GLY A 1 292 ? 4.955 9.023 6.128 1.00 87.88 292 GLY A O 1
ATOM 2265 N N . GLY A 1 293 ? 5.487 11.005 5.240 1.00 85.88 293 GLY A N 1
ATOM 2266 C CA . GLY A 1 293 ? 4.451 10.978 4.202 1.00 85.88 293 GLY A CA 1
ATOM 2267 C C . GLY A 1 293 ? 3.050 11.279 4.732 1.00 85.88 293 GLY A C 1
ATOM 2268 O O . GLY A 1 293 ? 2.913 12.022 5.693 1.00 85.88 293 GLY A O 1
ATOM 2269 N N . ASP A 1 294 ? 2.010 10.764 4.078 1.00 88.88 294 ASP A N 1
ATOM 2270 C CA . ASP A 1 294 ? 0.631 11.105 4.433 1.00 88.88 294 ASP A CA 1
ATOM 2271 C C . ASP A 1 294 ? 0.099 10.185 5.553 1.00 88.88 294 ASP A C 1
ATOM 2273 O O . ASP A 1 294 ? 0.084 8.965 5.360 1.00 88.88 294 ASP A O 1
ATOM 2277 N N . PRO A 1 295 ? -0.365 10.719 6.703 1.00 92.25 295 PRO A N 1
ATOM 2278 C CA . PRO A 1 295 ? -1.064 9.935 7.722 1.00 92.25 295 PRO A CA 1
ATOM 2279 C C . PRO A 1 295 ? -2.334 9.263 7.198 1.00 92.25 295 PRO A C 1
ATOM 2281 O O . PRO A 1 295 ? -2.814 8.302 7.801 1.00 92.25 295 PRO A O 1
ATOM 2284 N N . ASP A 1 296 ? -2.866 9.713 6.059 1.00 90.44 296 ASP A N 1
ATOM 2285 C CA . ASP A 1 296 ? -3.976 9.041 5.405 1.00 90.44 296 ASP A CA 1
ATOM 2286 C C . ASP A 1 296 ? -3.607 7.639 4.874 1.00 90.44 296 ASP A C 1
ATOM 2288 O O . ASP A 1 296 ? -4.504 6.804 4.748 1.00 90.44 296 ASP A O 1
ATOM 2292 N N . ASP A 1 297 ? -2.326 7.317 4.662 1.00 89.38 297 ASP A N 1
ATOM 2293 C CA . ASP A 1 297 ? -1.866 5.951 4.348 1.00 89.38 297 ASP A CA 1
ATOM 2294 C C . ASP A 1 297 ? -1.873 5.018 5.594 1.00 89.38 297 ASP A C 1
ATOM 2296 O O . ASP A 1 297 ? -1.565 3.828 5.475 1.00 89.38 297 ASP A O 1
ATOM 2300 N N . TYR A 1 298 ? -2.141 5.531 6.809 1.00 93.81 298 TYR A N 1
ATOM 2301 C CA . TYR A 1 298 ? -1.864 4.817 8.067 1.00 93.81 298 TYR A CA 1
ATOM 2302 C C . TYR A 1 298 ? -3.087 4.115 8.670 1.00 93.81 298 TYR A C 1
ATOM 2304 O O . TYR A 1 298 ? -4.110 4.741 8.966 1.00 93.81 298 TYR A O 1
ATOM 2312 N N . VAL A 1 299 ? -2.942 2.827 8.982 1.00 93.62 299 VAL A N 1
ATOM 2313 C CA . VAL A 1 299 ? -3.864 2.048 9.823 1.00 93.62 299 VAL A CA 1
ATOM 2314 C C . VAL A 1 299 ? -3.281 1.937 11.223 1.00 93.62 299 VAL A C 1
ATOM 2316 O O . VAL A 1 299 ? -2.155 1.470 11.382 1.00 93.62 299 VAL A O 1
ATOM 2319 N N . VAL A 1 300 ? -4.046 2.345 12.238 1.00 96.25 300 VAL A N 1
ATOM 2320 C CA . VAL A 1 300 ? -3.601 2.362 13.639 1.00 96.25 300 VAL A CA 1
ATOM 2321 C C . VAL A 1 300 ? -4.377 1.335 14.452 1.00 96.25 300 VAL A C 1
ATOM 2323 O O . VAL A 1 300 ? -5.585 1.464 14.636 1.00 96.25 300 VAL A O 1
ATOM 2326 N N . TYR A 1 301 ? -3.666 0.366 15.019 1.00 96.19 301 TYR A N 1
ATOM 2327 C CA . TYR A 1 301 ? -4.203 -0.565 16.007 1.00 96.19 301 TYR A CA 1
ATOM 2328 C C . TYR A 1 301 ? -3.660 -0.209 17.393 1.00 96.19 301 TYR A C 1
ATOM 2330 O O . TYR A 1 301 ? -2.473 0.086 17.558 1.00 96.19 301 TYR A O 1
ATOM 2338 N N . MET A 1 302 ? -4.538 -0.230 18.395 1.00 97.31 302 MET A N 1
ATOM 2339 C CA . MET A 1 302 ? -4.205 0.072 19.784 1.00 97.31 302 MET A CA 1
ATOM 2340 C C . MET A 1 302 ? -4.658 -1.070 20.687 1.00 97.31 302 MET A C 1
ATOM 2342 O O . MET A 1 302 ? -5.776 -1.563 20.560 1.00 97.31 302 MET A O 1
ATOM 2346 N N . GLU A 1 303 ? -3.818 -1.449 21.640 1.00 96.81 303 GLU A N 1
ATOM 2347 C CA . GLU A 1 303 ? -4.143 -2.455 22.652 1.00 96.81 303 GLU A CA 1
ATOM 2348 C C . GLU A 1 303 ? -3.737 -1.998 24.042 1.00 96.81 303 GLU A C 1
ATOM 2350 O O . GLU A 1 303 ? -2.849 -1.157 24.215 1.00 96.81 303 GLU A O 1
ATOM 2355 N N . TYR A 1 304 ? -4.390 -2.586 25.038 1.00 97.75 304 TYR A N 1
ATOM 2356 C CA . TYR A 1 304 ? -4.162 -2.319 26.447 1.00 97.75 304 TYR A CA 1
ATOM 2357 C C . TYR A 1 304 ? -3.578 -3.544 27.126 1.00 97.75 304 TYR A C 1
ATOM 2359 O O . TYR A 1 304 ? -3.960 -4.675 26.831 1.00 97.75 304 TYR A O 1
ATOM 2367 N N . TRP A 1 305 ? -2.722 -3.311 28.110 1.00 98.19 305 TRP A N 1
ATOM 2368 C CA . TRP A 1 305 ? -2.301 -4.325 29.059 1.00 98.19 305 TRP A CA 1
ATOM 2369 C C . TRP A 1 305 ? -2.510 -3.817 30.484 1.00 98.19 305 TRP A C 1
ATOM 2371 O O . TRP A 1 305 ? -2.231 -2.659 30.803 1.00 98.19 305 TRP A O 1
ATOM 2381 N N . SER A 1 306 ? -2.989 -4.703 31.352 1.00 97.62 306 SER A N 1
ATOM 2382 C CA . SER A 1 306 ? -3.025 -4.503 32.803 1.00 97.62 306 SER A CA 1
ATOM 2383 C C . SER A 1 306 ? -2.824 -5.828 33.527 1.00 97.62 306 SER A C 1
ATOM 2385 O O . SER A 1 306 ? -3.264 -6.877 33.047 1.00 97.62 306 SER A O 1
ATOM 2387 N N . GLY A 1 307 ? -2.243 -5.794 34.726 1.00 96.25 307 GLY A N 1
ATOM 2388 C CA . GLY A 1 307 ? -2.014 -7.000 35.530 1.00 96.25 307 GLY A CA 1
ATOM 2389 C C . GLY A 1 307 ? -3.292 -7.792 35.852 1.00 96.25 307 GLY A C 1
ATOM 2390 O O . GLY A 1 307 ? -3.234 -9.007 36.030 1.00 96.25 307 GLY A O 1
ATOM 2391 N N . GLY A 1 308 ? -4.454 -7.127 35.890 1.00 92.81 308 GLY A N 1
ATOM 2392 C CA . GLY A 1 308 ? -5.754 -7.749 36.177 1.00 92.81 308 GLY A CA 1
ATOM 2393 C C . GLY A 1 308 ? -6.550 -8.245 34.961 1.00 92.81 308 GLY A C 1
ATOM 2394 O O . GLY A 1 308 ? -7.520 -8.981 35.147 1.00 92.81 308 GLY A O 1
ATOM 2395 N N . SER A 1 309 ? -6.193 -7.847 33.733 1.00 94.62 309 SER A N 1
ATOM 2396 C CA . SER A 1 309 ? -6.921 -8.256 32.513 1.00 94.62 309 SER A CA 1
ATOM 2397 C C . SER A 1 309 ? -6.042 -8.883 31.429 1.00 94.62 309 SER A C 1
ATOM 2399 O O . SER A 1 309 ? -6.594 -9.509 30.523 1.00 94.62 309 SER A O 1
ATOM 2401 N N . GLY A 1 310 ? -4.714 -8.775 31.521 1.00 97.75 310 GLY A N 1
ATOM 2402 C CA . GLY A 1 310 ? -3.797 -9.122 30.436 1.00 97.75 310 GLY A CA 1
ATOM 2403 C C . GLY A 1 310 ? -3.974 -8.189 29.237 1.00 97.75 310 GLY A C 1
ATOM 2404 O O . GLY A 1 310 ? -4.431 -7.052 29.394 1.00 97.75 310 GLY A O 1
ATOM 2405 N N . ILE A 1 311 ? -3.651 -8.686 28.041 1.00 98.12 311 ILE A N 1
ATOM 2406 C CA . ILE A 1 311 ? -3.907 -7.968 26.786 1.00 98.12 311 ILE A CA 1
ATOM 2407 C C . ILE A 1 311 ? -5.429 -7.879 26.568 1.00 98.12 311 ILE A C 1
ATOM 2409 O O . ILE A 1 311 ? -6.146 -8.877 26.726 1.00 98.12 311 ILE A O 1
ATOM 2413 N N . ASN A 1 312 ? -5.933 -6.669 26.304 1.00 97.81 312 ASN A N 1
ATOM 2414 C CA . ASN A 1 312 ? -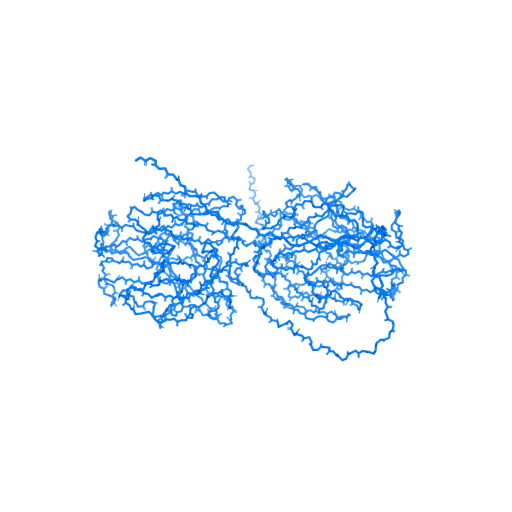7.361 -6.352 26.233 1.00 97.81 312 ASN A CA 1
ATOM 2415 C C . ASN A 1 312 ? -7.674 -5.078 25.418 1.00 97.81 312 ASN A C 1
ATOM 2417 O O . ASN A 1 312 ? -6.784 -4.282 25.127 1.00 97.81 312 ASN A O 1
ATOM 2421 N N . GLN A 1 313 ? -8.963 -4.859 25.133 1.00 95.69 313 GLN A N 1
ATOM 2422 C CA . GLN A 1 313 ? -9.521 -3.599 24.606 1.00 95.69 313 GLN A CA 1
ATOM 2423 C C . GLN A 1 313 ? -10.797 -3.187 25.370 1.00 95.69 313 GLN A C 1
ATOM 2425 O O . GLN A 1 313 ? -11.828 -2.856 24.784 1.00 95.69 313 GLN A O 1
ATOM 2430 N N . ARG A 1 314 ? -10.774 -3.244 26.707 1.00 93.69 314 ARG A N 1
ATOM 2431 C CA . ARG A 1 314 ? -11.918 -2.808 27.524 1.00 93.69 314 ARG A CA 1
ATOM 2432 C C . ARG A 1 314 ? -11.988 -1.273 27.575 1.00 93.69 314 ARG A C 1
ATOM 2434 O O . ARG A 1 314 ? -10.982 -0.636 27.867 1.00 93.69 314 ARG A O 1
ATOM 2441 N N . TYR A 1 315 ? -13.171 -0.700 27.335 1.00 92.69 315 TYR A N 1
ATOM 2442 C CA . TYR A 1 315 ? -13.421 0.745 27.187 1.00 92.69 315 TYR A CA 1
ATOM 2443 C C . TYR A 1 315 ? -12.595 1.394 26.065 1.00 92.69 315 TYR A C 1
ATOM 2445 O O . TYR A 1 315 ? -11.962 2.439 26.241 1.00 92.69 315 TYR A O 1
ATOM 2453 N N . PHE A 1 316 ? -12.565 0.739 24.903 1.00 94.00 316 PHE A N 1
ATOM 2454 C CA . PHE A 1 316 ? -11.815 1.211 23.744 1.00 94.00 316 PHE A CA 1
ATOM 2455 C C . PHE A 1 316 ? -12.289 2.589 23.262 1.00 94.00 316 PHE A C 1
ATOM 2457 O O . PHE A 1 316 ? -13.483 2.862 23.217 1.00 94.00 316 PHE A O 1
ATOM 2464 N N . GLY A 1 317 ? -11.355 3.484 22.932 1.00 92.25 317 GLY A N 1
ATOM 2465 C CA . GLY A 1 317 ? -11.670 4.885 22.621 1.00 92.25 317 GLY A CA 1
ATOM 2466 C C . GLY A 1 317 ? -11.892 5.775 23.858 1.00 92.25 317 GLY A C 1
ATOM 2467 O O . GLY A 1 317 ? -12.014 6.995 23.713 1.00 92.25 317 GLY A O 1
ATOM 2468 N N . GLY A 1 318 ? -11.868 5.193 25.061 1.00 88.06 318 GLY A N 1
ATOM 2469 C CA . GLY A 1 318 ? -12.110 5.845 26.346 1.00 88.06 318 GLY A CA 1
ATOM 2470 C C . GLY A 1 318 ? -13.595 6.122 26.586 1.00 88.06 318 GLY A C 1
ATOM 2471 O O . GLY A 1 318 ? -14.254 6.697 25.730 1.00 88.06 318 GLY A O 1
ATOM 2472 N N . MET A 1 319 ? -14.103 5.763 27.762 1.00 80.50 319 MET A N 1
ATOM 2473 C CA . MET A 1 319 ? -15.512 5.889 28.158 1.00 80.50 319 MET A CA 1
ATOM 2474 C C . MET A 1 319 ? -15.614 6.567 29.532 1.00 80.50 319 MET A C 1
ATOM 2476 O O . MET A 1 319 ? -14.647 6.558 30.292 1.00 80.50 319 MET A O 1
ATOM 2480 N N . ASP A 1 320 ? -16.781 7.107 29.874 1.00 69.06 320 ASP A N 1
ATOM 2481 C CA . ASP A 1 320 ? -17.085 7.666 31.197 1.00 69.06 320 ASP A CA 1
ATOM 2482 C C . ASP A 1 320 ? -18.266 6.841 31.773 1.00 69.06 320 ASP A C 1
ATOM 2484 O O . ASP A 1 320 ? -19.146 6.451 31.007 1.00 69.06 320 ASP A O 1
ATOM 2488 N N . PHE A 1 321 ? -18.266 6.495 33.070 1.00 59.72 321 PHE A N 1
ATOM 2489 C CA . PHE A 1 321 ? -19.186 5.483 33.639 1.00 59.72 321 PHE A CA 1
ATOM 2490 C C . PHE A 1 321 ? -20.642 5.937 33.829 1.00 59.72 321 PHE A C 1
ATOM 2492 O O . PHE A 1 321 ? -21.551 5.104 33.824 1.00 59.72 321 PHE A O 1
ATOM 2499 N N . GLY A 1 322 ? -20.874 7.230 34.062 1.00 58.06 322 GLY A N 1
ATOM 2500 C CA . GLY A 1 322 ? -22.194 7.749 34.414 1.00 58.06 322 GLY A CA 1
ATOM 2501 C C . GLY A 1 322 ? -22.761 7.163 35.717 1.00 58.06 322 GLY A C 1
ATOM 2502 O O . GLY A 1 322 ? -22.077 6.504 36.492 1.00 58.06 322 GLY A O 1
ATOM 2503 N N . ALA A 1 323 ? -24.049 7.408 35.964 1.00 45.53 323 ALA A N 1
ATOM 2504 C CA . ALA A 1 323 ? -24.739 7.207 37.242 1.00 45.53 323 ALA A CA 1
ATOM 2505 C C . ALA A 1 323 ? -24.583 5.840 37.953 1.00 45.53 323 ALA A C 1
ATOM 2507 O O . ALA A 1 323 ? -24.859 5.763 39.154 1.00 45.53 323 ALA A O 1
ATOM 2508 N N . HIS A 1 324 ? -24.179 4.760 37.272 1.00 47.84 324 HIS A N 1
ATOM 2509 C CA . HIS A 1 324 ? -24.129 3.401 37.837 1.00 47.84 324 HIS A CA 1
ATOM 2510 C C . HIS A 1 324 ? -22.748 2.728 37.708 1.00 47.84 324 HIS A C 1
ATOM 2512 O O . HIS A 1 324 ? -22.602 1.686 37.060 1.00 47.84 324 HIS A O 1
ATOM 2518 N N . PRO A 1 325 ? -21.720 3.283 38.377 1.00 56.38 325 PRO A N 1
ATOM 2519 C CA . PRO A 1 325 ? -20.368 2.744 38.349 1.00 56.38 325 PRO A CA 1
ATOM 2520 C C . PRO A 1 325 ? -20.268 1.357 39.019 1.00 56.38 325 PRO A C 1
ATOM 2522 O O . PRO A 1 325 ? -21.008 1.048 39.963 1.00 56.38 325 PRO A O 1
ATOM 2525 N N . PRO A 1 326 ? -19.306 0.509 38.604 1.00 60.88 326 PRO A N 1
ATOM 2526 C CA . PRO A 1 326 ? -18.951 -0.705 39.331 1.00 60.88 326 PRO A CA 1
ATOM 2527 C C . PRO A 1 326 ? -18.581 -0.424 40.796 1.00 60.88 326 PRO A C 1
ATOM 2529 O O . PRO A 1 326 ? -18.081 0.643 41.140 1.00 60.88 326 PRO A O 1
ATOM 2532 N N . SER A 1 327 ? -18.772 -1.409 41.679 1.00 64.00 327 SER A N 1
ATOM 2533 C CA . SER A 1 327 ? -18.455 -1.259 43.107 1.00 64.00 327 SER A CA 1
ATOM 2534 C C . SER A 1 327 ? -16.991 -0.844 43.329 1.00 64.00 327 SER A C 1
ATOM 2536 O O . SER A 1 327 ? -16.077 -1.626 43.068 1.00 64.00 327 SER A O 1
ATOM 2538 N N . GLY A 1 328 ? -16.791 0.380 43.831 1.00 63.88 328 GLY A N 1
ATOM 2539 C CA . GLY A 1 328 ? -15.473 0.992 44.042 1.00 63.88 328 GLY A CA 1
ATOM 2540 C C . GLY A 1 328 ? -15.118 2.125 43.070 1.00 63.88 328 GLY A C 1
ATOM 2541 O O . GLY A 1 328 ? -14.062 2.723 43.247 1.00 63.88 328 GLY A O 1
ATOM 2542 N N . MET A 1 329 ? -15.984 2.422 42.100 1.00 67.00 329 MET A N 1
ATOM 2543 C CA . MET A 1 329 ? -15.899 3.553 41.168 1.00 67.00 329 MET A CA 1
ATOM 2544 C C . MET A 1 329 ? -17.028 4.569 41.449 1.00 67.00 329 MET A C 1
ATOM 2546 O O . MET A 1 329 ? -18.018 4.217 42.101 1.00 67.00 329 MET A O 1
ATOM 2550 N N . ASN A 1 330 ? -16.891 5.817 40.992 1.00 67.44 330 ASN A N 1
ATOM 2551 C CA . ASN A 1 330 ? -17.915 6.874 41.093 1.00 67.44 330 ASN A CA 1
ATOM 2552 C C . ASN A 1 330 ? -18.563 7.182 39.738 1.00 67.44 330 ASN A C 1
ATOM 2554 O O . ASN A 1 330 ? -18.076 6.775 38.690 1.00 67.44 330 ASN A O 1
ATOM 2558 N N . GLU A 1 331 ? -19.671 7.928 39.764 1.00 61.88 331 GLU A N 1
ATOM 2559 C CA . GLU A 1 331 ? -20.449 8.237 38.555 1.00 61.88 331 GLU A CA 1
ATOM 2560 C C . GLU A 1 331 ? -19.676 9.075 37.520 1.00 61.88 331 GLU A C 1
ATOM 2562 O O . GLU A 1 331 ? -19.962 9.031 36.324 1.00 61.88 331 GLU A O 1
ATOM 2567 N N . ASP A 1 332 ? -18.676 9.813 37.999 1.00 62.75 332 ASP A N 1
ATOM 2568 C CA . ASP A 1 332 ? -17.832 10.709 37.213 1.00 62.75 332 ASP A CA 1
ATOM 2569 C C . ASP A 1 332 ? -16.546 10.018 36.711 1.00 62.75 332 ASP A C 1
ATOM 2571 O O . ASP A 1 332 ? -15.757 10.640 35.997 1.00 62.75 332 ASP A O 1
ATOM 2575 N N . ASP A 1 333 ? -16.310 8.756 37.099 1.00 67.81 333 ASP A N 1
ATOM 2576 C CA . ASP A 1 333 ? -15.084 8.023 36.782 1.00 67.81 333 ASP A CA 1
ATOM 2577 C C . ASP A 1 333 ? -14.974 7.774 35.265 1.00 67.81 333 ASP A C 1
ATOM 2579 O O . ASP A 1 333 ? -15.917 7.337 34.595 1.00 67.81 333 ASP A O 1
ATOM 2583 N N . ARG A 1 334 ? -13.782 8.008 34.715 1.00 78.81 334 ARG A N 1
ATOM 2584 C CA . ARG A 1 334 ? -13.474 7.895 33.290 1.00 78.81 334 ARG A CA 1
ATOM 2585 C C . ARG A 1 334 ? -12.418 6.819 33.076 1.00 78.81 334 ARG A C 1
ATOM 2587 O O . ARG A 1 334 ? -11.375 6.799 33.727 1.00 78.81 334 ARG A O 1
ATOM 2594 N N . VAL A 1 335 ? -12.655 5.930 32.121 1.00 89.00 335 VAL A N 1
ATOM 2595 C CA . VAL A 1 335 ? -11.895 4.688 31.933 1.00 89.00 335 VAL A CA 1
ATOM 2596 C C . VAL A 1 335 ? -11.478 4.439 30.489 1.00 89.00 335 VAL A C 1
ATOM 2598 O O . VAL A 1 335 ? -11.935 5.097 29.555 1.00 89.00 335 VAL A O 1
ATOM 2601 N N . GLY A 1 336 ? -10.569 3.482 30.306 1.00 92.94 336 GLY A N 1
ATOM 2602 C CA . GLY A 1 336 ? -9.954 3.186 29.024 1.00 92.94 336 GLY A CA 1
ATOM 2603 C C . GLY A 1 336 ? -8.914 4.218 28.597 1.00 92.94 336 GLY A C 1
ATOM 2604 O O . GLY A 1 336 ? -8.473 5.093 29.354 1.00 92.94 336 GLY A O 1
ATOM 2605 N N . ALA A 1 337 ? -8.514 4.096 27.338 1.00 95.75 337 ALA A N 1
ATOM 2606 C CA . ALA A 1 337 ? -7.533 4.958 26.702 1.00 95.75 337 ALA A CA 1
ATOM 2607 C C . ALA A 1 337 ? -7.919 5.220 25.241 1.00 95.75 337 ALA A C 1
ATOM 2609 O O . ALA A 1 337 ? -8.759 4.534 24.665 1.00 95.75 337 ALA A O 1
ATOM 2610 N N . TYR A 1 338 ? -7.293 6.202 24.610 1.00 96.31 338 TYR A N 1
ATOM 2611 C CA . TYR A 1 338 ? -7.418 6.406 23.169 1.00 96.31 338 TYR A CA 1
ATOM 2612 C C . TYR A 1 338 ? -6.151 7.011 22.587 1.00 96.31 338 TYR A C 1
ATOM 2614 O O . TYR A 1 338 ? -5.285 7.509 23.313 1.00 96.31 338 TYR A O 1
ATOM 2622 N N . TRP A 1 339 ? -6.070 6.985 21.262 1.00 97.75 339 TRP A N 1
ATOM 2623 C CA . TRP A 1 339 ? -5.072 7.712 20.497 1.00 97.75 339 TRP A CA 1
ATOM 2624 C C . TRP A 1 339 ? -5.712 8.879 19.734 1.00 97.75 339 TRP A C 1
ATOM 2626 O O . TRP A 1 339 ? -6.910 8.890 19.435 1.00 97.75 339 TRP A O 1
ATOM 2636 N N . ARG A 1 340 ? -4.899 9.900 19.479 1.00 96.56 340 ARG A N 1
ATOM 2637 C CA . ARG A 1 340 ? -5.229 11.132 18.759 1.00 96.56 340 ARG A CA 1
ATOM 2638 C C . ARG A 1 340 ? -3.957 11.775 18.219 1.00 96.56 340 ARG A C 1
ATOM 2640 O O . ARG A 1 340 ? -2.856 11.333 18.548 1.00 96.56 340 ARG A O 1
ATOM 2647 N N . SER A 1 341 ? -4.116 12.872 17.489 1.00 96.19 341 SER A N 1
ATOM 2648 C CA . SER A 1 341 ? -3.014 13.716 17.032 1.00 96.19 341 SER A CA 1
ATOM 2649 C C . SER A 1 341 ? -2.013 12.909 16.201 1.00 96.19 341 SER A C 1
ATOM 2651 O O . SER A 1 341 ? -0.813 13.033 16.410 1.00 96.19 341 SER A O 1
ATOM 2653 N N . LEU A 1 342 ? -2.519 12.017 15.343 1.00 97.19 342 LEU A N 1
ATOM 2654 C CA . LEU A 1 342 ? -1.686 11.283 14.397 1.00 97.19 342 LEU A CA 1
ATOM 2655 C C . LEU A 1 342 ? -1.225 12.246 13.296 1.00 97.19 342 LEU A C 1
ATOM 2657 O O . LEU A 1 342 ? -2.055 12.859 12.619 1.00 97.19 342 LEU A O 1
ATOM 2661 N N . ASP A 1 343 ? 0.088 12.371 13.154 1.00 95.56 343 ASP A N 1
ATOM 2662 C CA . ASP A 1 343 ? 0.780 13.096 12.090 1.00 95.56 343 ASP A CA 1
ATOM 2663 C C . ASP A 1 343 ? 1.803 12.170 11.402 1.00 95.56 343 ASP A C 1
ATOM 2665 O O . ASP A 1 343 ? 1.791 10.959 11.615 1.00 95.56 343 ASP A O 1
ATOM 2669 N N . ASP A 1 344 ? 2.654 12.696 10.520 1.00 92.88 344 ASP A N 1
ATOM 2670 C CA . ASP A 1 344 ? 3.615 11.893 9.750 1.00 92.88 344 ASP A CA 1
ATOM 2671 C C . ASP A 1 344 ? 4.803 11.383 10.595 1.00 92.88 344 ASP A C 1
ATOM 2673 O O . ASP A 1 344 ? 5.547 10.478 10.205 1.00 92.88 344 ASP A O 1
ATOM 2677 N N . SER A 1 345 ? 4.967 11.927 11.797 1.00 95.62 345 SER A N 1
ATOM 2678 C CA . SER A 1 345 ? 6.089 11.682 12.697 1.00 95.62 345 SER A CA 1
ATOM 2679 C C . SER A 1 345 ? 5.683 11.099 14.051 1.00 95.62 345 SER A C 1
ATOM 2681 O O . SER A 1 345 ? 6.499 10.421 14.688 1.00 95.62 345 SER A O 1
ATOM 2683 N N . SER A 1 346 ? 4.458 11.359 14.512 1.00 97.56 346 SER A N 1
ATOM 2684 C CA . SER A 1 346 ? 4.026 11.094 15.877 1.00 97.56 346 SER A CA 1
ATOM 2685 C C . SER A 1 346 ? 2.543 10.737 16.022 1.00 97.56 346 SER A C 1
ATOM 2687 O O . SER A 1 346 ? 1.690 11.080 15.208 1.00 97.56 346 SER A O 1
ATOM 2689 N N . ILE A 1 347 ? 2.235 10.064 17.131 1.00 98.31 347 ILE A N 1
ATOM 2690 C CA . ILE A 1 347 ? 0.874 9.788 17.592 1.00 98.31 347 ILE A CA 1
ATOM 2691 C C . ILE A 1 347 ? 0.790 10.026 19.099 1.00 98.31 347 ILE A C 1
ATOM 2693 O O . ILE A 1 347 ? 1.708 9.693 19.850 1.00 98.31 347 ILE A O 1
ATOM 2697 N N . THR A 1 348 ? -0.312 10.590 19.584 1.00 98.19 348 THR A N 1
ATOM 2698 C CA . THR A 1 348 ? -0.506 10.864 21.012 1.00 98.19 348 THR A CA 1
ATOM 2699 C C . THR A 1 348 ? -1.525 9.911 21.627 1.00 98.19 348 THR A C 1
ATOM 2701 O O . THR A 1 348 ? -2.693 9.899 21.246 1.00 98.19 348 THR A O 1
ATOM 2704 N N . VAL A 1 349 ? -1.103 9.155 22.641 1.00 97.94 349 VAL A N 1
ATOM 2705 C CA . VAL A 1 349 ? -1.972 8.314 23.478 1.00 97.94 349 VAL A CA 1
ATOM 2706 C C . VAL A 1 349 ? -2.360 9.036 24.768 1.00 97.94 349 VAL A C 1
ATOM 2708 O O . VAL A 1 349 ? -1.598 9.846 25.303 1.00 97.94 349 VAL A O 1
ATOM 2711 N N . TYR A 1 350 ? -3.551 8.742 25.282 1.00 96.31 350 TYR A N 1
ATOM 2712 C CA . TYR A 1 350 ? -4.046 9.253 26.558 1.00 96.31 350 TYR A CA 1
ATOM 2713 C C . TYR A 1 350 ? -4.845 8.182 27.299 1.00 96.31 350 TYR A C 1
ATOM 2715 O O . TYR A 1 350 ? -5.716 7.541 26.710 1.00 96.31 350 TYR A O 1
ATOM 2723 N N . ARG A 1 351 ? -4.552 8.011 28.592 1.00 95.31 351 ARG A N 1
ATOM 2724 C CA . ARG A 1 351 ? -5.292 7.152 29.526 1.00 95.31 351 ARG A CA 1
ATOM 2725 C C . ARG A 1 351 ? -6.118 8.029 30.456 1.00 95.31 351 ARG A C 1
ATOM 2727 O O . ARG A 1 351 ? -5.612 9.029 30.959 1.00 95.31 351 ARG A O 1
ATOM 2734 N N . ARG A 1 352 ? -7.372 7.651 30.700 1.00 91.50 352 ARG A N 1
ATOM 2735 C CA . ARG A 1 352 ? -8.274 8.406 31.582 1.00 91.50 352 ARG A CA 1
ATOM 2736 C C . ARG A 1 352 ? -7.830 8.370 33.062 1.00 91.50 352 ARG A C 1
ATOM 2738 O O . ARG A 1 352 ? -7.020 7.510 33.421 1.00 91.50 352 ARG A O 1
ATOM 2745 N N . PRO A 1 353 ? -8.293 9.300 33.922 1.00 88.19 353 PRO A N 1
ATOM 2746 C CA . PRO A 1 353 ? -7.823 9.397 35.308 1.00 88.19 353 PRO A CA 1
ATOM 2747 C C . PRO A 1 353 ? -8.223 8.216 36.210 1.00 88.19 353 PRO A C 1
ATOM 2749 O O . PRO A 1 353 ? -7.492 7.898 37.146 1.00 88.19 353 PRO A O 1
ATOM 2752 N N . GLU A 1 354 ? -9.328 7.532 35.919 1.00 88.25 354 GLU A N 1
ATOM 2753 C CA . GLU A 1 354 ? -9.859 6.428 36.730 1.00 88.25 354 GLU A CA 1
ATOM 2754 C C . GLU A 1 354 ? -9.683 5.051 36.059 1.00 88.25 354 GLU A C 1
ATOM 2756 O O . GLU A 1 354 ? -10.090 4.017 36.597 1.00 88.25 354 GLU A O 1
ATOM 2761 N N . ASP A 1 355 ? -9.023 4.999 34.897 1.00 89.69 355 ASP A N 1
ATOM 2762 C CA . ASP A 1 355 ? -8.729 3.745 34.213 1.00 89.69 355 ASP A CA 1
ATOM 2763 C C . ASP A 1 355 ? -7.803 2.829 35.029 1.00 89.69 355 ASP A C 1
ATOM 2765 O O . ASP A 1 355 ? -6.732 3.233 35.479 1.00 89.69 355 ASP A O 1
ATOM 2769 N N . ILE A 1 356 ? -8.152 1.543 35.101 1.00 92.44 356 ILE A N 1
ATOM 2770 C CA . ILE A 1 356 ? -7.316 0.470 35.669 1.00 92.44 356 ILE A CA 1
ATOM 2771 C C . ILE A 1 356 ? -7.047 -0.674 34.673 1.00 92.44 356 ILE A C 1
ATOM 2773 O O . ILE A 1 356 ? -6.524 -1.718 35.063 1.00 92.44 356 ILE A O 1
ATOM 2777 N N . TYR A 1 357 ? -7.420 -0.514 33.399 1.00 94.31 357 TYR A N 1
ATOM 2778 C CA . TYR A 1 357 ? -7.404 -1.589 32.399 1.00 94.31 357 TYR A CA 1
ATOM 2779 C C . TYR A 1 357 ? -6.294 -1.437 31.346 1.00 94.31 357 TYR A C 1
ATOM 2781 O O . TYR A 1 357 ? -5.897 -2.442 30.743 1.00 94.31 357 TYR A O 1
ATOM 2789 N N . ALA A 1 358 ? -5.745 -0.227 31.201 1.00 96.25 358 ALA A N 1
ATOM 2790 C CA . ALA A 1 358 ? -4.691 0.171 30.271 1.00 96.25 358 ALA A CA 1
ATOM 2791 C C . ALA A 1 358 ? -3.449 0.741 30.991 1.00 96.25 358 ALA A C 1
ATOM 2793 O O . ALA A 1 358 ? -2.945 1.811 30.653 1.00 96.25 358 ALA A O 1
ATOM 2794 N N . GLU A 1 359 ? -2.925 0.012 31.985 1.00 97.81 359 GLU A N 1
ATOM 2795 C CA . GLU A 1 359 ? -1.661 0.337 32.681 1.00 97.81 359 GLU A CA 1
ATOM 2796 C C . GLU A 1 359 ? -0.480 0.520 31.718 1.00 97.81 359 GLU A C 1
ATOM 2798 O O . GLU A 1 359 ? 0.439 1.313 31.958 1.00 97.81 359 GLU A O 1
ATOM 2803 N N . GLN A 1 360 ? -0.519 -0.223 30.617 1.00 98.44 360 GLN A N 1
ATOM 2804 C CA . GLN A 1 360 ? 0.347 -0.055 29.467 1.00 98.44 360 GLN A CA 1
ATOM 2805 C C . GLN A 1 360 ? -0.518 -0.040 28.207 1.00 98.44 360 GLN A C 1
ATOM 2807 O O . GLN A 1 360 ? -1.561 -0.695 28.146 1.00 98.44 360 GLN A O 1
ATOM 2812 N N . VAL A 1 361 ? -0.065 0.691 27.196 1.00 98.44 361 VAL A N 1
ATOM 2813 C CA . VAL A 1 361 ? -0.670 0.704 25.864 1.00 98.44 361 VAL A CA 1
ATOM 2814 C C . VAL A 1 361 ? 0.368 0.310 24.828 1.00 98.44 361 VAL A C 1
ATOM 2816 O O . VAL A 1 361 ? 1.558 0.565 25.017 1.00 98.44 361 VAL A O 1
ATOM 2819 N N . ARG A 1 362 ? -0.078 -0.275 23.724 1.00 97.94 362 ARG A N 1
ATOM 2820 C CA . ARG A 1 362 ? 0.753 -0.520 22.546 1.00 97.94 362 ARG A CA 1
ATOM 2821 C C . ARG A 1 362 ? 0.053 0.038 21.322 1.00 97.94 362 ARG A C 1
ATOM 2823 O O . ARG A 1 362 ? -1.147 -0.169 21.154 1.00 97.94 362 ARG A O 1
ATOM 2830 N N . ILE A 1 363 ? 0.804 0.770 20.509 1.00 98.00 363 ILE A N 1
ATOM 2831 C CA . ILE A 1 363 ? 0.374 1.281 19.213 1.00 98.00 363 ILE A CA 1
ATOM 2832 C C . ILE A 1 363 ? 1.166 0.559 18.135 1.00 98.00 363 ILE A C 1
ATOM 2834 O O . ILE A 1 363 ? 2.397 0.530 18.174 1.00 98.00 363 ILE A O 1
ATOM 2838 N N . ARG A 1 364 ? 0.441 0.023 17.156 1.00 96.56 364 ARG A N 1
ATOM 2839 C CA . ARG A 1 364 ? 0.995 -0.490 15.908 1.00 96.56 364 ARG A CA 1
ATOM 2840 C C . ARG A 1 364 ? 0.416 0.299 14.746 1.00 96.56 364 ARG A C 1
ATOM 2842 O O . ARG A 1 364 ? -0.791 0.537 14.707 1.00 96.56 364 ARG A O 1
ATOM 2849 N N . ILE A 1 365 ? 1.284 0.727 13.835 1.00 95.12 365 ILE A N 1
ATOM 2850 C CA . ILE A 1 365 ? 0.910 1.481 12.639 1.00 95.12 365 ILE A CA 1
ATOM 2851 C C . ILE A 1 365 ? 1.397 0.708 11.422 1.00 95.12 365 ILE A C 1
ATOM 2853 O O . ILE A 1 365 ? 2.596 0.468 11.286 1.00 95.12 365 ILE A O 1
ATOM 2857 N N . TRP A 1 366 ? 0.479 0.349 10.532 1.00 91.81 366 TRP A N 1
ATOM 2858 C CA . TRP A 1 366 ? 0.805 -0.118 9.189 1.00 91.81 366 TRP A CA 1
ATOM 2859 C C . TRP A 1 366 ? 0.597 1.031 8.227 1.00 91.81 366 TRP A C 1
ATOM 2861 O O . TRP A 1 366 ? -0.384 1.768 8.342 1.00 91.81 366 TRP A O 1
ATOM 2871 N N . ARG A 1 367 ? 1.503 1.156 7.268 1.00 89.44 367 ARG A N 1
ATOM 2872 C CA . ARG A 1 367 ? 1.379 2.089 6.166 1.00 89.44 367 ARG A CA 1
ATOM 2873 C C . ARG A 1 367 ? 1.216 1.322 4.863 1.00 89.44 367 ARG A C 1
ATOM 2875 O O . ARG A 1 367 ? 2.029 0.452 4.572 1.00 89.44 367 ARG A O 1
ATOM 2882 N N . TYR A 1 368 ? 0.234 1.722 4.063 1.00 85.06 368 TYR A N 1
ATOM 2883 C CA . TYR A 1 368 ? 0.070 1.252 2.688 1.00 85.06 368 TYR A CA 1
ATOM 2884 C C . TYR A 1 368 ? 0.246 2.438 1.763 1.00 85.06 368 TYR A C 1
ATOM 2886 O O . TYR A 1 368 ? -0.598 3.328 1.751 1.00 85.06 368 TYR A O 1
ATOM 2894 N N . TRP A 1 369 ? 1.365 2.501 1.042 1.00 84.56 369 TRP A N 1
ATOM 2895 C CA . TRP A 1 369 ? 1.642 3.677 0.226 1.00 84.56 369 TRP A CA 1
ATOM 2896 C C . TRP A 1 369 ? 0.690 3.738 -0.967 1.00 84.56 369 TRP A C 1
ATOM 2898 O O . TRP A 1 369 ? 0.687 2.856 -1.832 1.00 84.56 369 TRP A O 1
ATOM 2908 N N . THR A 1 370 ? -0.098 4.807 -1.025 1.00 83.62 370 THR A N 1
ATOM 2909 C CA . THR A 1 370 ? -0.927 5.125 -2.186 1.00 83.62 370 THR A CA 1
ATOM 2910 C C . THR A 1 370 ? -0.098 5.916 -3.204 1.00 83.62 370 THR A C 1
ATOM 2912 O O . THR A 1 370 ? 0.452 6.960 -2.841 1.00 83.62 370 THR A O 1
ATOM 2915 N N . PRO A 1 371 ? -0.014 5.502 -4.484 1.00 85.75 371 PRO A N 1
ATOM 2916 C CA . PRO A 1 371 ? 0.703 6.255 -5.508 1.00 85.75 371 PRO A CA 1
ATOM 2917 C C . PRO A 1 371 ? 0.237 7.704 -5.645 1.00 85.75 371 PRO A C 1
ATOM 2919 O O . PRO A 1 371 ? -0.829 8.010 -6.183 1.00 85.75 371 PRO A O 1
ATOM 2922 N N . THR A 1 372 ? 1.082 8.622 -5.189 1.00 89.12 372 THR A N 1
ATOM 2923 C CA . THR A 1 372 ? 0.874 10.061 -5.338 1.00 89.12 372 THR A CA 1
ATOM 2924 C C . THR A 1 372 ? 1.186 10.511 -6.769 1.00 89.12 372 THR A C 1
ATOM 2926 O O . THR A 1 372 ? 1.796 9.790 -7.562 1.00 89.12 372 THR A O 1
ATOM 2929 N N . TYR A 1 373 ? 0.800 11.736 -7.132 1.00 91.44 373 TYR A N 1
ATOM 2930 C CA . TYR A 1 373 ? 1.338 12.356 -8.347 1.00 91.44 373 TYR A CA 1
ATOM 2931 C C . TYR A 1 373 ? 2.865 12.519 -8.192 1.00 91.44 373 TYR A C 1
ATOM 2933 O O . TYR A 1 373 ? 3.274 13.062 -7.161 1.00 91.44 373 TYR A O 1
ATOM 2941 N N . PRO A 1 374 ? 3.696 12.108 -9.172 1.00 95.06 374 PRO A N 1
ATOM 2942 C CA . PRO A 1 374 ? 5.152 12.147 -9.046 1.00 95.06 374 PRO A CA 1
ATOM 2943 C C . PRO A 1 374 ? 5.670 13.552 -8.730 1.00 95.06 374 PRO A C 1
ATOM 2945 O O . PRO A 1 374 ? 5.158 14.555 -9.239 1.00 95.06 374 PRO A O 1
ATOM 2948 N N . ASP A 1 375 ? 6.723 13.630 -7.921 1.00 95.12 375 ASP A N 1
ATOM 2949 C CA . ASP A 1 375 ? 7.410 14.887 -7.615 1.00 95.12 375 ASP A CA 1
ATOM 2950 C C . ASP A 1 375 ? 7.982 15.544 -8.876 1.00 95.12 375 ASP A C 1
ATOM 2952 O O . ASP A 1 375 ? 8.024 16.771 -8.974 1.00 95.12 375 ASP A O 1
ATOM 2956 N N . TYR A 1 376 ? 8.355 14.730 -9.868 1.00 97.25 376 TYR A N 1
ATOM 2957 C CA . TYR A 1 376 ? 8.713 15.185 -11.204 1.00 97.25 376 TYR A CA 1
ATOM 2958 C C . TYR A 1 376 ? 8.067 14.351 -12.314 1.00 97.25 376 TYR A C 1
ATOM 2960 O O . TYR A 1 376 ? 8.112 13.124 -12.303 1.00 97.25 376 TYR A O 1
ATOM 2968 N N . ASP A 1 377 ? 7.557 15.031 -13.339 1.00 97.19 377 ASP A N 1
ATOM 2969 C CA . ASP A 1 377 ? 7.056 14.441 -14.579 1.00 97.19 377 ASP A CA 1
ATOM 2970 C C . ASP A 1 377 ? 7.594 15.251 -15.763 1.00 97.19 377 ASP A C 1
ATOM 2972 O O . ASP A 1 377 ? 7.311 16.445 -15.881 1.00 97.19 377 ASP A O 1
ATOM 2976 N N . SER A 1 378 ? 8.360 14.614 -16.652 1.00 97.94 378 SER A N 1
ATOM 2977 C CA . SER A 1 378 ? 8.911 15.282 -17.839 1.00 97.94 378 SER A CA 1
ATOM 2978 C C . SER A 1 378 ? 7.855 15.645 -18.889 1.00 97.94 378 SER A C 1
ATOM 2980 O O . SER A 1 378 ? 8.164 16.332 -19.865 1.00 97.94 378 SER A O 1
ATOM 2982 N N . GLY A 1 379 ? 6.639 15.102 -18.769 1.00 97.44 379 GLY A N 1
ATOM 2983 C CA . GLY A 1 379 ? 5.710 14.983 -19.886 1.00 97.44 379 GLY A CA 1
ATOM 2984 C C . GLY A 1 379 ? 6.295 14.123 -21.014 1.00 97.44 379 GLY A C 1
ATOM 2985 O O . GLY A 1 379 ? 7.295 13.423 -20.839 1.00 97.44 379 GLY A O 1
ATOM 2986 N N . TRP A 1 380 ? 5.680 14.176 -22.198 1.00 97.44 380 TRP A N 1
ATOM 2987 C CA . TRP A 1 380 ? 6.194 13.487 -23.386 1.00 97.44 380 TRP A CA 1
ATOM 2988 C C . TRP A 1 380 ? 7.326 14.282 -24.042 1.00 97.44 380 TRP A C 1
ATOM 2990 O O . TRP A 1 380 ? 7.095 15.306 -24.686 1.00 97.44 380 TRP A O 1
ATOM 3000 N N . VAL A 1 381 ? 8.549 13.775 -23.913 1.00 98.00 381 VAL A N 1
ATOM 3001 C CA . VAL A 1 381 ? 9.770 14.356 -24.469 1.00 98.00 381 VAL A CA 1
ATOM 3002 C C . VAL A 1 381 ? 10.173 13.576 -25.717 1.00 98.00 381 VAL A C 1
ATOM 3004 O O . VAL A 1 381 ? 10.530 12.402 -25.641 1.00 98.00 381 VAL A O 1
ATOM 3007 N N . SER A 1 382 ? 10.149 14.223 -26.883 1.00 97.75 382 SER A N 1
ATOM 3008 C CA . SER A 1 382 ? 10.654 13.616 -28.122 1.00 97.75 382 SER A CA 1
ATOM 3009 C C . SER A 1 382 ? 12.162 13.364 -28.035 1.00 97.75 382 SER A C 1
ATOM 3011 O O . SER A 1 382 ? 12.908 14.239 -27.581 1.00 97.75 382 SER A O 1
ATOM 3013 N N . ILE A 1 383 ? 12.608 12.197 -28.499 1.00 97.31 383 ILE A N 1
ATOM 3014 C CA . ILE A 1 383 ? 14.014 11.775 -28.484 1.00 97.31 383 ILE A CA 1
ATOM 3015 C C . ILE A 1 383 ? 14.345 11.038 -29.789 1.00 97.31 383 ILE A C 1
ATOM 3017 O O . ILE A 1 383 ? 13.632 10.127 -30.210 1.00 97.31 383 ILE A O 1
ATOM 3021 N N . GLY A 1 384 ? 15.402 11.465 -30.473 1.00 95.75 384 GLY A N 1
ATOM 3022 C CA . GLY A 1 384 ? 15.871 10.866 -31.716 1.00 95.75 384 GLY A CA 1
ATOM 3023 C C . GLY A 1 384 ? 16.503 9.490 -31.513 1.00 95.75 384 GLY A C 1
ATOM 3024 O O . GLY A 1 384 ? 16.951 9.132 -30.424 1.00 95.75 384 GLY A O 1
ATOM 3025 N N . GLN A 1 385 ? 16.564 8.713 -32.589 1.00 92.31 385 GLN A N 1
ATOM 3026 C CA . GLN A 1 385 ? 17.386 7.507 -32.642 1.00 92.31 385 GLN A CA 1
ATOM 3027 C C . GLN A 1 385 ? 18.854 7.854 -32.351 1.00 92.31 385 GLN A C 1
ATOM 3029 O O . GLN A 1 385 ? 19.376 8.837 -32.880 1.00 92.31 385 GLN A O 1
ATOM 3034 N N . ASN A 1 386 ? 19.514 7.055 -31.505 1.00 92.19 386 ASN A N 1
ATOM 3035 C CA . ASN A 1 386 ? 20.879 7.291 -31.013 1.00 92.19 386 ASN A CA 1
ATOM 3036 C C . ASN A 1 386 ? 21.072 8.612 -30.220 1.00 92.19 386 ASN A C 1
ATOM 3038 O O . ASN A 1 386 ? 22.206 9.048 -30.016 1.00 92.19 386 ASN A O 1
ATOM 3042 N N . GLU A 1 387 ? 20.000 9.273 -29.763 1.00 95.75 387 GLU A N 1
ATOM 3043 C CA . GLU A 1 387 ? 20.091 10.477 -28.922 1.00 95.75 387 GLU A CA 1
ATOM 3044 C C . GLU A 1 387 ? 20.257 10.088 -27.443 1.00 95.75 387 GLU A C 1
ATOM 3046 O O . GLU A 1 387 ? 19.509 9.270 -26.904 1.00 95.75 387 GLU A O 1
ATOM 3051 N N . ALA A 1 388 ? 21.224 10.716 -26.765 1.00 96.88 388 ALA A N 1
ATOM 3052 C CA . ALA A 1 388 ? 21.274 10.787 -25.308 1.00 96.88 388 ALA A CA 1
ATOM 3053 C C . ALA A 1 388 ? 20.711 12.142 -24.872 1.00 96.88 388 ALA A C 1
ATOM 3055 O O . ALA A 1 388 ? 21.233 13.184 -25.270 1.00 96.88 388 ALA A O 1
ATOM 3056 N N . LYS A 1 389 ? 19.667 12.128 -24.046 1.00 98.38 389 LYS A N 1
ATOM 3057 C CA . LYS A 1 389 ? 18.937 13.315 -23.620 1.00 98.38 389 LYS A CA 1
ATOM 3058 C C . LYS A 1 389 ? 18.913 13.422 -22.104 1.00 98.38 389 LYS A C 1
ATOM 3060 O O . LYS A 1 389 ? 18.312 12.596 -21.419 1.00 98.38 389 LYS A O 1
ATOM 3065 N N . THR A 1 390 ? 19.563 14.456 -21.585 1.00 98.44 390 THR A N 1
ATOM 3066 C CA . THR A 1 390 ? 19.488 14.807 -20.166 1.00 98.44 390 THR A CA 1
ATOM 3067 C C . THR A 1 390 ? 18.204 15.587 -19.899 1.00 98.44 390 THR A C 1
ATOM 3069 O O . THR A 1 390 ? 17.874 16.534 -20.613 1.00 98.44 390 THR A O 1
ATOM 3072 N N . ILE A 1 391 ? 17.478 15.154 -18.877 1.00 98.50 391 ILE A N 1
ATOM 3073 C CA . ILE A 1 391 ? 16.208 15.688 -18.405 1.00 98.50 391 ILE A CA 1
ATOM 3074 C C . ILE A 1 391 ? 16.460 16.246 -16.999 1.00 98.50 391 ILE A C 1
ATOM 3076 O O . ILE A 1 391 ? 16.875 15.512 -16.101 1.00 98.50 391 ILE A O 1
ATOM 3080 N N . THR A 1 392 ? 16.245 17.549 -16.820 1.00 98.25 392 THR A N 1
ATOM 3081 C CA . THR A 1 392 ? 16.414 18.243 -15.534 1.00 98.25 392 THR A CA 1
ATOM 3082 C C . THR A 1 392 ? 15.111 18.211 -14.740 1.00 98.25 392 THR A C 1
ATOM 3084 O O . THR A 1 392 ? 14.047 18.506 -15.288 1.00 98.25 392 THR A O 1
ATOM 3087 N N . HIS A 1 393 ? 15.212 17.872 -13.455 1.00 97.31 393 HIS A N 1
ATOM 3088 C CA . HIS A 1 393 ? 14.091 17.754 -12.522 1.00 97.31 393 HIS A CA 1
ATOM 3089 C C . HIS A 1 393 ? 14.286 18.489 -11.187 1.00 97.31 393 HIS A C 1
ATOM 3091 O O . HIS A 1 393 ? 13.312 18.658 -10.463 1.00 97.31 393 HIS A O 1
ATOM 3097 N N . ASP A 1 394 ? 15.514 18.913 -10.853 1.00 96.00 394 ASP A N 1
ATOM 3098 C CA . ASP A 1 394 ? 15.844 19.778 -9.702 1.00 96.00 394 ASP A CA 1
ATOM 3099 C C . ASP A 1 394 ? 15.246 19.350 -8.341 1.00 96.00 394 ASP A C 1
ATOM 3101 O O . ASP A 1 394 ? 14.996 20.173 -7.462 1.00 96.00 394 ASP A O 1
ATOM 3105 N N . LEU A 1 395 ? 15.044 18.043 -8.141 1.00 95.88 395 LEU A N 1
ATOM 3106 C CA . LEU A 1 395 ? 14.337 17.513 -6.969 1.00 95.88 395 LEU A CA 1
ATOM 3107 C C . LEU A 1 395 ? 15.128 17.689 -5.662 1.00 95.88 395 LEU A C 1
ATOM 3109 O O . LEU A 1 395 ? 14.533 17.940 -4.613 1.00 95.88 395 LEU A O 1
ATOM 3113 N N . GLY A 1 396 ? 16.453 17.549 -5.692 1.00 96.38 396 GLY A N 1
ATOM 3114 C CA . GLY A 1 396 ? 17.320 17.595 -4.513 1.00 96.38 396 GLY A CA 1
ATOM 3115 C C . GLY A 1 396 ? 17.143 16.399 -3.562 1.00 96.38 396 GLY A C 1
ATOM 3116 O O . GLY A 1 396 ? 16.212 15.600 -3.695 1.00 96.38 396 GLY A O 1
ATOM 3117 N N . GLY A 1 397 ? 18.014 16.294 -2.557 1.00 95.56 397 GLY A N 1
ATOM 3118 C CA . GLY A 1 397 ? 18.052 15.146 -1.636 1.00 95.56 397 GLY A CA 1
ATOM 3119 C C . GLY A 1 397 ? 18.892 13.985 -2.172 1.00 95.56 397 GLY A C 1
ATOM 3120 O O . GLY A 1 397 ? 19.725 14.196 -3.059 1.00 95.56 397 GLY A O 1
ATOM 3121 N N . ASP A 1 398 ? 18.697 12.790 -1.616 1.00 96.38 398 ASP A N 1
ATOM 3122 C CA . ASP A 1 398 ? 19.392 11.582 -2.060 1.00 96.38 398 ASP A CA 1
ATOM 3123 C C . ASP A 1 398 ? 18.668 10.942 -3.257 1.00 96.38 398 ASP A C 1
ATOM 3125 O O . ASP A 1 398 ? 17.441 10.890 -3.311 1.00 96.38 398 ASP A O 1
ATOM 3129 N N . THR A 1 399 ? 19.430 10.454 -4.236 1.00 96.50 399 THR A N 1
ATOM 3130 C CA . THR A 1 399 ? 18.894 9.655 -5.351 1.00 96.50 399 THR A CA 1
ATOM 3131 C C . THR A 1 399 ? 18.447 8.272 -4.905 1.00 96.50 399 THR A C 1
ATOM 3133 O O . THR A 1 399 ? 17.630 7.643 -5.571 1.00 96.50 399 THR A O 1
ATOM 3136 N N . ASP A 1 400 ? 18.982 7.807 -3.780 1.00 96.25 400 ASP A N 1
ATOM 3137 C CA . ASP A 1 400 ? 18.655 6.530 -3.160 1.00 96.25 400 ASP A CA 1
ATOM 3138 C C . ASP A 1 400 ? 17.191 6.460 -2.658 1.00 96.25 400 ASP A C 1
ATOM 3140 O O . ASP A 1 400 ? 16.684 5.362 -2.421 1.00 96.25 400 ASP A O 1
ATOM 3144 N N . ASP A 1 401 ? 16.489 7.601 -2.594 1.00 95.19 401 ASP A N 1
ATOM 3145 C CA . ASP A 1 401 ? 15.054 7.722 -2.285 1.00 95.19 401 ASP A CA 1
ATOM 3146 C C . ASP A 1 401 ? 14.161 7.730 -3.549 1.00 95.19 401 ASP A C 1
ATOM 3148 O O . ASP A 1 401 ? 12.934 7.720 -3.459 1.00 95.19 401 ASP A O 1
ATOM 3152 N N . TYR A 1 402 ? 14.738 7.775 -4.757 1.00 97.56 402 TYR A N 1
ATOM 3153 C CA . TYR A 1 402 ? 13.968 8.010 -5.987 1.00 97.56 402 TYR A CA 1
ATOM 3154 C C . TYR A 1 402 ? 13.459 6.711 -6.621 1.00 97.56 402 TYR A C 1
ATOM 3156 O O . TYR A 1 402 ? 14.259 5.841 -6.973 1.00 97.56 402 TYR A O 1
ATOM 3164 N N . LEU A 1 403 ? 12.150 6.597 -6.852 1.00 97.19 403 LEU A N 1
ATOM 3165 C CA . LEU A 1 403 ? 11.566 5.632 -7.795 1.00 97.19 403 LEU A CA 1
ATOM 3166 C C . LEU A 1 403 ? 11.475 6.288 -9.175 1.00 97.19 403 LEU A C 1
ATOM 3168 O O . LEU A 1 403 ? 10.979 7.409 -9.283 1.00 97.19 403 LEU A O 1
ATOM 3172 N N . VAL A 1 404 ? 11.922 5.590 -10.222 1.00 98.00 404 VAL A N 1
ATOM 3173 C CA . VAL A 1 404 ? 11.893 6.084 -11.607 1.00 98.00 404 VAL A CA 1
ATOM 3174 C C . VAL A 1 404 ? 11.027 5.174 -12.472 1.00 98.00 404 VAL A C 1
ATOM 3176 O O . VAL A 1 404 ? 11.386 4.026 -12.730 1.00 98.00 404 VAL A O 1
ATOM 3179 N N . ASP A 1 405 ? 9.927 5.719 -12.984 1.00 97.56 405 ASP A N 1
ATOM 3180 C CA . ASP A 1 405 ? 9.166 5.136 -14.091 1.00 97.56 405 ASP A CA 1
ATOM 3181 C C . ASP A 1 405 ? 9.584 5.808 -15.401 1.00 97.56 405 ASP A C 1
ATOM 3183 O O . ASP A 1 405 ? 9.764 7.029 -15.466 1.00 97.56 405 ASP A O 1
ATOM 3187 N N . MET A 1 406 ? 9.713 5.018 -16.463 1.00 97.81 406 MET A N 1
ATOM 3188 C CA . MET A 1 406 ? 9.955 5.537 -17.802 1.00 97.81 406 MET A CA 1
ATOM 3189 C C . MET A 1 406 ? 9.071 4.807 -18.812 1.00 97.81 406 MET A C 1
ATOM 3191 O O . MET A 1 406 ? 9.225 3.613 -19.052 1.00 97.81 406 MET A O 1
ATOM 3195 N N . GLN A 1 407 ? 8.183 5.563 -19.451 1.00 97.31 407 GLN A N 1
ATOM 3196 C CA . GLN A 1 407 ? 7.239 5.072 -20.450 1.00 97.31 407 GLN A CA 1
ATOM 3197 C C . GLN A 1 407 ? 7.628 5.538 -21.851 1.00 97.31 407 GLN A C 1
ATOM 3199 O O . GLN A 1 407 ? 8.230 6.602 -22.032 1.00 97.31 407 GLN A O 1
ATOM 3204 N N . TYR A 1 408 ? 7.217 4.771 -22.857 1.00 96.56 408 TYR A N 1
ATOM 3205 C CA . TYR A 1 408 ? 7.417 5.090 -24.266 1.00 96.56 408 TYR A CA 1
ATOM 3206 C C . TYR A 1 408 ? 6.108 5.455 -24.941 1.00 96.56 408 TYR A C 1
ATOM 3208 O O . TYR A 1 408 ? 5.037 4.958 -24.590 1.00 96.56 408 TYR A O 1
ATOM 3216 N N . ARG A 1 409 ? 6.208 6.286 -25.973 1.00 94.94 409 ARG A N 1
ATOM 3217 C CA . ARG A 1 409 ? 5.126 6.543 -26.911 1.00 94.94 409 ARG A CA 1
ATOM 3218 C C . ARG A 1 409 ? 5.675 6.642 -28.323 1.00 94.94 409 ARG A C 1
ATOM 3220 O O . ARG A 1 409 ? 6.695 7.283 -28.564 1.00 94.94 409 ARG A O 1
ATOM 3227 N N . MET A 1 410 ? 4.927 6.071 -29.256 1.00 91.38 410 MET A N 1
ATOM 3228 C CA . MET A 1 410 ? 5.092 6.309 -30.686 1.00 91.38 410 MET A CA 1
ATOM 3229 C C . MET A 1 410 ? 3.771 6.762 -31.306 1.00 91.38 410 MET A C 1
ATOM 3231 O O . MET A 1 410 ? 2.687 6.547 -30.753 1.00 91.38 410 MET A O 1
ATOM 3235 N N . SER A 1 411 ? 3.863 7.386 -32.471 1.00 84.25 411 SER A N 1
ATOM 3236 C CA . SER A 1 411 ? 2.741 7.607 -33.369 1.00 84.25 411 SER A CA 1
ATOM 3237 C C . SER A 1 411 ? 2.190 6.267 -33.894 1.00 84.25 411 SER A C 1
ATOM 3239 O O . SER A 1 411 ? 2.917 5.295 -34.095 1.00 84.25 411 SER A O 1
ATOM 3241 N N . GLY A 1 412 ? 0.869 6.179 -34.074 1.00 79.75 412 GLY A N 1
ATOM 3242 C CA . GLY A 1 412 ? 0.201 4.948 -34.516 1.00 79.75 412 GLY A CA 1
ATOM 3243 C C . GLY A 1 412 ? -0.114 3.941 -33.395 1.00 79.75 412 GLY A C 1
ATOM 3244 O O . GLY A 1 412 ? -0.481 4.312 -32.281 1.00 79.75 412 GLY A O 1
ATOM 3245 N N . ASN A 1 413 ? -0.053 2.647 -33.724 1.00 70.88 413 ASN A N 1
ATOM 3246 C CA . ASN A 1 413 ? -0.868 1.613 -33.064 1.00 70.88 413 ASN A CA 1
ATOM 3247 C C . ASN A 1 413 ? -0.393 1.141 -31.674 1.00 70.88 413 ASN A C 1
ATOM 3249 O O . ASN A 1 413 ? -1.198 0.582 -30.929 1.00 70.88 413 ASN A O 1
ATOM 3253 N N . ASN A 1 414 ? 0.878 1.336 -31.298 1.00 77.38 414 ASN A N 1
ATOM 3254 C CA . ASN A 1 414 ? 1.375 0.869 -29.990 1.00 77.38 414 ASN A CA 1
ATOM 3255 C C . ASN A 1 414 ? 1.079 1.845 -28.834 1.00 77.38 414 ASN A C 1
ATOM 3257 O O . ASN A 1 414 ? 1.237 1.455 -27.681 1.00 77.38 414 ASN A O 1
ATOM 3261 N N . GLY A 1 415 ? 0.638 3.080 -29.113 1.00 92.19 415 GLY A N 1
ATOM 3262 C CA . GLY A 1 415 ? 0.252 4.057 -28.087 1.00 92.19 415 GLY A CA 1
ATOM 3263 C C . GLY A 1 415 ? 1.325 4.279 -27.013 1.00 92.19 415 GLY A C 1
ATOM 3264 O O . GLY A 1 415 ? 2.514 4.370 -27.327 1.00 92.19 415 GLY A O 1
ATOM 3265 N N . VAL A 1 416 ? 0.894 4.363 -25.750 1.00 96.12 416 VAL A N 1
ATOM 3266 C CA . VAL A 1 416 ? 1.796 4.289 -24.589 1.00 96.12 416 VAL A CA 1
ATOM 3267 C C . VAL A 1 416 ? 2.178 2.828 -24.354 1.00 96.12 416 VAL A C 1
ATOM 3269 O O . VAL A 1 416 ? 1.304 1.957 -24.328 1.00 96.12 416 VAL A O 1
ATOM 3272 N N . ASN A 1 417 ? 3.475 2.559 -24.221 1.00 95.94 417 ASN A N 1
ATOM 3273 C CA . ASN A 1 417 ? 4.029 1.212 -24.131 1.00 95.94 417 ASN A CA 1
ATOM 3274 C C . ASN A 1 417 ? 5.325 1.158 -23.310 1.00 95.94 417 ASN A C 1
ATOM 3276 O O . ASN A 1 417 ? 5.898 2.191 -22.965 1.00 95.94 417 ASN A O 1
ATOM 3280 N N . LEU A 1 418 ? 5.789 -0.064 -23.049 1.00 94.81 418 LEU A N 1
ATOM 3281 C CA . LEU A 1 418 ? 7.043 -0.355 -22.351 1.00 94.81 418 LEU A CA 1
ATOM 3282 C C . LEU A 1 418 ? 7.841 -1.459 -23.076 1.00 94.81 418 LEU A C 1
ATOM 3284 O O . LEU A 1 418 ? 8.474 -2.319 -22.466 1.00 94.81 418 LEU A O 1
ATOM 3288 N N . ARG A 1 419 ? 7.756 -1.484 -24.411 1.00 92.50 419 ARG A N 1
ATOM 3289 C CA . ARG A 1 419 ? 8.414 -2.492 -25.248 1.00 92.50 419 ARG A CA 1
ATOM 3290 C C . ARG A 1 419 ? 9.924 -2.232 -25.301 1.00 92.50 419 ARG A C 1
ATOM 3292 O O . ARG A 1 419 ? 10.343 -1.134 -25.648 1.00 92.50 419 ARG A O 1
ATOM 3299 N N . TYR A 1 420 ? 10.719 -3.261 -25.015 1.00 91.50 420 TYR A N 1
ATOM 3300 C CA . TYR A 1 420 ? 12.185 -3.226 -24.924 1.00 91.50 420 TYR A CA 1
ATOM 3301 C C . TYR A 1 420 ? 12.718 -2.282 -23.830 1.00 91.50 420 TYR A C 1
ATOM 3303 O O . TYR A 1 420 ? 13.669 -1.521 -24.029 1.00 91.50 420 TYR A O 1
ATOM 3311 N N . TYR A 1 421 ? 12.073 -2.332 -22.662 1.00 93.00 421 TYR A N 1
ATOM 3312 C CA . TYR A 1 421 ? 12.485 -1.611 -21.460 1.00 93.00 421 TYR A CA 1
ATOM 3313 C C . TYR A 1 421 ? 13.911 -1.975 -21.022 1.00 93.00 421 TYR A C 1
ATOM 3315 O O . TYR A 1 421 ? 14.353 -3.104 -21.195 1.00 93.00 421 TYR A O 1
ATOM 3323 N N . GLY A 1 422 ? 14.674 -0.998 -20.527 1.00 92.25 422 GLY A N 1
ATOM 3324 C CA . GLY A 1 422 ? 16.115 -1.157 -20.286 1.00 92.25 422 GLY A CA 1
ATOM 3325 C C . GLY A 1 422 ? 16.988 -1.157 -21.557 1.00 92.25 422 GLY A C 1
ATOM 3326 O O . GLY A 1 422 ? 18.214 -1.064 -21.449 1.00 92.25 422 GLY A O 1
ATOM 3327 N N . GLY A 1 423 ? 16.381 -1.172 -22.749 1.00 85.75 423 GLY A N 1
ATOM 3328 C CA . GLY A 1 423 ? 17.036 -1.152 -24.055 1.00 85.75 423 GLY A CA 1
ATOM 3329 C C . GLY A 1 423 ? 17.659 -2.497 -24.420 1.00 85.75 423 GLY A C 1
ATOM 3330 O O . GLY A 1 423 ? 18.684 -2.874 -23.855 1.00 85.75 423 GLY A O 1
ATOM 3331 N N . ALA A 1 424 ? 17.077 -3.177 -25.405 1.00 77.25 424 ALA A N 1
ATOM 3332 C CA . ALA A 1 424 ? 17.561 -4.455 -25.916 1.00 77.25 424 ALA A CA 1
ATOM 3333 C C . ALA A 1 424 ? 18.507 -4.266 -27.118 1.00 77.25 424 ALA A C 1
ATOM 3335 O O . ALA A 1 424 ? 18.404 -3.294 -27.868 1.00 77.25 424 ALA A O 1
ATOM 3336 N N . ASP A 1 425 ? 19.416 -5.216 -27.304 1.00 69.44 425 ASP A N 1
ATOM 3337 C CA . ASP A 1 425 ? 20.234 -5.398 -28.508 1.00 69.44 425 ASP A CA 1
ATOM 3338 C C . ASP A 1 425 ? 19.839 -6.776 -29.103 1.00 69.44 425 ASP A C 1
ATOM 3340 O O . ASP A 1 425 ? 19.474 -7.657 -28.324 1.00 69.44 425 ASP A O 1
ATOM 3344 N N . PHE A 1 426 ? 19.842 -6.962 -30.434 1.00 63.00 426 PHE A N 1
ATOM 3345 C CA . PHE A 1 426 ? 19.479 -8.235 -31.098 1.00 63.00 426 PHE A CA 1
ATOM 3346 C C . PHE A 1 426 ? 20.559 -8.726 -32.075 1.00 63.00 426 PHE A C 1
ATOM 3348 O O . PHE A 1 426 ? 21.280 -7.924 -32.672 1.00 63.00 426 PHE A O 1
ATOM 3355 N N . GLY A 1 427 ? 20.598 -10.048 -32.299 1.00 52.06 427 GLY A N 1
ATOM 3356 C CA . GLY A 1 427 ? 21.436 -10.700 -33.316 1.00 52.06 427 GLY A CA 1
ATOM 3357 C C . GLY A 1 427 ? 20.864 -10.694 -34.745 1.00 52.06 427 GLY A C 1
ATOM 3358 O O . GLY A 1 427 ? 19.759 -10.214 -34.998 1.00 52.06 427 GLY A O 1
ATOM 3359 N N . ALA A 1 428 ? 21.638 -11.244 -35.689 1.00 41.69 428 ALA A N 1
ATOM 3360 C CA . ALA A 1 428 ? 21.686 -10.798 -37.089 1.00 41.69 428 ALA A CA 1
ATOM 3361 C C . ALA A 1 428 ? 20.506 -11.120 -38.044 1.00 41.69 428 ALA A C 1
ATOM 3363 O O . ALA A 1 428 ? 20.695 -11.087 -39.263 1.00 41.69 428 ALA A O 1
ATOM 3364 N N . LYS A 1 429 ? 19.299 -11.471 -37.578 1.00 50.53 429 LYS A N 1
ATOM 3365 C CA . LYS A 1 429 ? 18.209 -11.915 -38.477 1.00 50.53 429 LYS A CA 1
ATOM 3366 C C . LYS A 1 429 ? 16.911 -11.129 -38.347 1.00 50.53 429 LYS A C 1
ATOM 3368 O O . LYS A 1 429 ? 16.050 -11.383 -37.505 1.00 50.53 429 LYS A O 1
ATOM 3373 N N . SER A 1 430 ? 16.728 -10.233 -39.315 1.00 39.72 430 SER A N 1
ATOM 3374 C CA . SER A 1 430 ? 15.451 -9.574 -39.582 1.00 39.72 430 SER A CA 1
ATOM 3375 C C . SER A 1 430 ? 14.338 -10.576 -39.907 1.00 39.72 430 SER A C 1
ATOM 3377 O O . SER A 1 430 ? 14.525 -11.526 -40.669 1.00 39.72 430 SER A O 1
ATOM 3379 N N . PHE A 1 431 ? 13.131 -10.275 -39.423 1.00 43.97 431 PHE A N 1
ATOM 3380 C CA . PHE A 1 431 ? 11.895 -10.880 -39.907 1.00 43.97 431 PHE A CA 1
ATOM 3381 C C . PHE A 1 431 ? 11.002 -9.796 -40.523 1.00 43.97 431 PHE A C 1
ATOM 3383 O O . PHE A 1 431 ? 10.470 -8.941 -39.819 1.00 43.97 431 PHE A O 1
ATOM 3390 N N . GLY A 1 432 ? 10.785 -9.858 -41.839 1.00 46.16 432 GLY A N 1
ATOM 3391 C CA . GLY A 1 432 ? 9.681 -9.140 -42.487 1.00 46.16 432 GLY A CA 1
ATOM 3392 C C . GLY A 1 432 ? 9.863 -7.636 -42.738 1.00 46.16 432 GLY A C 1
ATOM 3393 O O . GLY A 1 432 ? 8.856 -6.940 -42.846 1.00 46.16 432 GLY A O 1
ATOM 3394 N N . GLY A 1 433 ? 11.095 -7.136 -42.886 1.00 49.00 433 GLY A N 1
ATOM 3395 C CA . GLY A 1 433 ? 11.358 -5.780 -43.407 1.00 49.00 433 GLY A CA 1
ATOM 3396 C C . GLY A 1 433 ? 12.105 -4.828 -42.469 1.00 49.00 433 GLY A C 1
ATOM 3397 O O . GLY A 1 433 ? 12.341 -3.682 -42.848 1.00 49.00 433 GLY A O 1
ATOM 3398 N N . SER A 1 434 ? 12.491 -5.291 -41.281 1.00 45.19 434 SER A N 1
ATOM 3399 C CA . SER A 1 434 ? 13.511 -4.646 -40.447 1.00 45.19 434 SER A CA 1
ATOM 3400 C C . SER A 1 434 ? 14.921 -4.779 -41.049 1.00 45.19 434 SER A C 1
ATOM 3402 O O . SER A 1 434 ? 15.136 -5.539 -41.992 1.00 45.19 434 SER A O 1
ATOM 3404 N N . ALA A 1 435 ? 15.899 -4.042 -40.519 1.00 50.00 435 ALA A N 1
ATOM 3405 C CA . ALA A 1 435 ? 17.309 -4.297 -40.827 1.00 50.00 435 ALA A CA 1
ATOM 3406 C C . ALA A 1 435 ? 17.828 -5.505 -40.022 1.00 50.00 435 ALA A C 1
ATOM 3408 O O . ALA A 1 435 ? 17.248 -5.867 -39.003 1.00 50.00 435 ALA A O 1
ATOM 3409 N N . GLU A 1 436 ? 18.938 -6.110 -40.447 1.00 46.19 436 GLU A N 1
ATOM 3410 C CA . GLU A 1 436 ? 19.536 -7.286 -39.786 1.00 46.19 436 GLU A CA 1
ATOM 3411 C C . GLU A 1 436 ? 20.080 -6.998 -38.365 1.00 46.19 436 GLU A C 1
ATOM 3413 O O . GLU A 1 436 ? 20.413 -7.934 -37.654 1.00 46.19 436 GLU A O 1
ATOM 3418 N N . ASN A 1 437 ? 20.123 -5.732 -37.921 1.00 53.19 437 ASN A N 1
ATOM 3419 C CA . ASN A 1 437 ? 20.909 -5.273 -36.763 1.00 53.19 437 ASN A CA 1
ATOM 3420 C C . ASN A 1 437 ? 20.104 -4.398 -35.769 1.00 53.19 437 ASN A C 1
ATOM 3422 O O . ASN A 1 437 ? 20.595 -3.363 -35.317 1.00 53.19 437 ASN A O 1
ATOM 3426 N N . GLU A 1 438 ? 18.843 -4.725 -35.476 1.00 59.53 438 GLU A N 1
ATOM 3427 C CA . GLU A 1 438 ? 17.985 -3.858 -34.650 1.00 59.53 438 GLU A CA 1
ATOM 3428 C C . GLU A 1 438 ? 18.402 -3.820 -33.162 1.00 59.53 438 GLU A C 1
ATOM 3430 O O . GLU A 1 438 ? 18.092 -4.722 -32.394 1.00 59.53 438 GLU A O 1
ATOM 3435 N N . ARG A 1 439 ? 19.031 -2.728 -32.707 1.00 70.31 439 ARG A N 1
ATOM 3436 C CA . ARG A 1 439 ? 19.110 -2.380 -31.279 1.00 70.31 439 ARG A CA 1
ATOM 3437 C C . ARG A 1 439 ? 17.994 -1.403 -30.933 1.00 70.31 439 ARG A C 1
ATOM 3439 O O . ARG A 1 439 ? 17.854 -0.358 -31.567 1.00 70.31 439 ARG A O 1
ATOM 3446 N N . VAL A 1 440 ? 17.186 -1.701 -29.923 1.00 82.69 440 VAL A N 1
ATOM 3447 C CA . VAL A 1 440 ? 15.874 -1.050 -29.755 1.00 82.69 440 VAL A CA 1
ATOM 3448 C C . VAL A 1 440 ? 15.522 -0.730 -28.303 1.00 82.69 440 VAL A C 1
ATOM 3450 O O . VAL A 1 440 ? 16.202 -1.127 -27.357 1.00 82.69 440 VAL A O 1
ATOM 3453 N N . GLY A 1 441 ? 14.435 0.017 -28.121 1.00 89.81 441 GLY A N 1
ATOM 3454 C CA . GLY A 1 441 ? 14.039 0.558 -26.833 1.00 89.81 441 GLY A CA 1
ATOM 3455 C C . GLY A 1 441 ? 14.948 1.690 -26.354 1.00 89.81 441 GLY A C 1
ATOM 3456 O O . GLY A 1 441 ? 15.745 2.281 -27.097 1.00 89.81 441 GLY A O 1
ATOM 3457 N N . ALA A 1 442 ? 14.806 2.002 -25.071 1.00 94.44 442 ALA A N 1
ATOM 3458 C CA . ALA A 1 442 ? 15.548 3.058 -24.403 1.00 94.44 442 ALA A CA 1
ATOM 3459 C C . ALA A 1 442 ? 15.858 2.671 -22.952 1.00 94.44 442 ALA A C 1
ATOM 3461 O O . ALA A 1 442 ? 15.239 1.782 -22.378 1.00 94.44 442 ALA A O 1
ATOM 3462 N N . TYR A 1 443 ? 16.788 3.370 -22.319 1.00 96.25 443 TYR A N 1
ATOM 3463 C CA . TYR A 1 443 ? 17.042 3.233 -20.883 1.00 96.25 443 TYR A CA 1
ATOM 3464 C C . TYR A 1 443 ? 17.384 4.579 -20.274 1.00 96.25 443 TYR A C 1
ATOM 3466 O O . TYR A 1 443 ? 17.796 5.508 -20.974 1.00 96.25 443 TYR A O 1
ATOM 3474 N N . TRP A 1 444 ? 17.281 4.656 -18.953 1.00 98.06 444 TRP A N 1
ATOM 3475 C CA . TRP A 1 444 ? 17.791 5.776 -18.183 1.00 98.06 444 TRP A CA 1
ATOM 3476 C C . TRP A 1 444 ? 19.076 5.405 -17.432 1.00 98.06 444 TRP A C 1
ATOM 3478 O O . TRP A 1 444 ? 19.341 4.246 -17.097 1.00 98.06 444 TRP A O 1
ATOM 3488 N N . ARG A 1 445 ? 19.921 6.412 -17.219 1.00 97.38 445 ARG A N 1
ATOM 3489 C CA . ARG A 1 445 ? 21.185 6.333 -16.484 1.00 97.38 445 ARG A CA 1
ATOM 3490 C C . ARG A 1 445 ? 21.568 7.691 -15.915 1.00 97.38 445 ARG A C 1
ATOM 3492 O O . ARG A 1 445 ? 20.980 8.711 -16.276 1.00 97.38 445 ARG A O 1
ATOM 3499 N N . SER A 1 446 ? 22.621 7.700 -15.104 1.00 97.31 446 SER A N 1
ATOM 3500 C CA . SER A 1 446 ? 23.227 8.916 -14.561 1.00 97.31 446 SER A CA 1
ATOM 3501 C C . SER A 1 446 ? 22.202 9.756 -13.806 1.00 97.31 446 SER A C 1
ATOM 3503 O O . SER A 1 446 ? 22.161 10.976 -13.950 1.00 97.31 446 SER A O 1
ATOM 3505 N N . LEU A 1 447 ? 21.355 9.069 -13.033 1.00 98.19 447 LEU A N 1
ATOM 3506 C CA . LEU A 1 447 ? 20.440 9.706 -12.103 1.00 98.19 447 LEU A CA 1
ATOM 3507 C C . LEU A 1 447 ? 21.256 10.445 -11.038 1.00 98.19 447 LEU A C 1
ATOM 3509 O O . LEU A 1 447 ? 22.181 9.897 -10.436 1.00 98.19 447 LEU A O 1
ATOM 3513 N N . THR A 1 448 ? 20.918 11.711 -10.856 1.00 97.81 448 THR A N 1
ATOM 3514 C CA . THR A 1 448 ? 21.499 12.648 -9.893 1.00 97.81 448 THR A CA 1
ATOM 3515 C C . THR A 1 448 ? 20.355 13.334 -9.154 1.00 97.81 448 THR A C 1
ATOM 3517 O O . THR A 1 448 ? 19.196 13.199 -9.538 1.00 97.81 448 THR A O 1
ATOM 3520 N N . SER A 1 449 ? 20.646 14.114 -8.116 1.00 97.44 449 SER A N 1
ATOM 3521 C CA . SER A 1 449 ? 19.594 14.816 -7.375 1.00 97.44 449 SER A CA 1
ATOM 3522 C C . SER A 1 449 ? 18.864 15.896 -8.196 1.00 97.44 449 SER A C 1
ATOM 3524 O O . SER A 1 449 ? 17.788 16.335 -7.802 1.00 97.44 449 SER A O 1
ATOM 3526 N N . SER A 1 450 ? 19.388 16.315 -9.355 1.00 98.06 450 SER A N 1
ATOM 3527 C CA . SER A 1 450 ? 18.764 17.333 -10.219 1.00 98.06 450 SER A CA 1
ATOM 3528 C C . SER A 1 450 ? 18.518 16.914 -11.671 1.00 98.06 450 SER A C 1
ATOM 3530 O O . SER A 1 450 ? 17.817 17.629 -12.388 1.00 98.06 450 SER A O 1
ATOM 3532 N N . SER A 1 451 ? 19.073 15.794 -12.138 1.00 98.31 451 SER A N 1
ATOM 3533 C CA . SER A 1 451 ? 18.929 15.355 -13.529 1.00 98.31 451 SER A CA 1
ATOM 3534 C C . SER A 1 451 ? 19.033 13.842 -13.721 1.00 98.31 451 SER A C 1
ATOM 3536 O O . SER A 1 451 ? 19.684 13.137 -12.949 1.00 98.31 451 SER A O 1
ATOM 3538 N N . ILE A 1 452 ? 18.449 13.364 -14.818 1.00 98.56 452 ILE A N 1
ATOM 3539 C CA . ILE A 1 452 ? 18.518 11.983 -15.304 1.00 98.56 452 ILE A CA 1
ATOM 3540 C C . ILE A 1 452 ? 18.824 11.994 -16.807 1.00 98.56 452 ILE A C 1
ATOM 3542 O O . ILE A 1 452 ? 18.396 12.902 -17.517 1.00 98.56 452 ILE A O 1
ATOM 3546 N N . THR A 1 453 ? 19.564 11.015 -17.333 1.00 98.50 453 THR A N 1
ATOM 3547 C CA . THR A 1 453 ? 19.832 10.912 -18.779 1.00 98.50 453 THR A CA 1
ATOM 3548 C C . THR A 1 453 ? 19.153 9.690 -19.379 1.00 98.50 453 THR A C 1
ATOM 3550 O O . THR A 1 453 ? 19.498 8.558 -19.047 1.00 98.50 453 THR A O 1
ATOM 3553 N N . VAL A 1 454 ? 18.233 9.920 -20.315 1.00 98.12 454 VAL A N 1
ATOM 3554 C CA . VAL A 1 454 ? 17.615 8.875 -21.141 1.00 98.12 454 VAL A CA 1
ATOM 3555 C C . VAL A 1 454 ? 18.428 8.698 -22.421 1.00 98.12 454 VAL A C 1
ATOM 3557 O O . VAL A 1 454 ? 18.936 9.671 -22.975 1.00 98.12 454 VAL A O 1
ATOM 3560 N N . TYR A 1 455 ? 18.565 7.472 -22.912 1.00 96.75 455 TYR A N 1
ATOM 3561 C CA . TYR A 1 455 ? 19.161 7.185 -24.215 1.00 96.75 455 TYR A CA 1
ATOM 3562 C C . TYR A 1 455 ? 18.280 6.226 -25.006 1.00 96.75 455 TYR A C 1
ATOM 3564 O O . TYR A 1 455 ? 17.904 5.171 -24.494 1.00 96.75 455 TYR A O 1
ATOM 3572 N N . ARG A 1 456 ? 17.991 6.589 -26.258 1.00 94.19 456 ARG A N 1
ATOM 3573 C CA . ARG A 1 456 ? 17.265 5.763 -27.230 1.00 94.19 456 ARG A CA 1
ATOM 3574 C C . ARG A 1 456 ? 18.258 5.120 -28.195 1.00 94.19 456 ARG A C 1
ATOM 3576 O O . ARG A 1 456 ? 19.155 5.797 -28.700 1.00 94.19 456 ARG A O 1
ATOM 3583 N N . ARG A 1 457 ? 18.105 3.820 -28.459 1.00 88.31 457 ARG A N 1
ATOM 3584 C CA . ARG A 1 457 ? 18.989 3.083 -29.380 1.00 88.31 457 ARG A CA 1
ATOM 3585 C C . ARG A 1 457 ? 18.873 3.600 -30.831 1.00 88.31 457 ARG A C 1
ATOM 3587 O O . ARG A 1 457 ? 17.874 4.244 -31.161 1.00 88.31 457 ARG A O 1
ATOM 3594 N N . PRO A 1 458 ? 19.882 3.379 -31.696 1.00 85.19 458 PRO A N 1
ATOM 3595 C CA . PRO A 1 458 ? 19.854 3.869 -33.077 1.00 85.19 458 PRO A CA 1
ATOM 3596 C C . PRO A 1 458 ? 18.752 3.248 -33.942 1.00 85.19 458 PRO A C 1
ATOM 3598 O O . PRO A 1 458 ? 18.231 3.922 -34.823 1.00 85.19 458 PRO A O 1
ATOM 3601 N N . GLU A 1 459 ? 18.371 2.000 -33.691 1.00 83.00 459 GLU A N 1
ATOM 3602 C CA . GLU A 1 459 ? 17.397 1.272 -34.504 1.00 83.00 459 GLU A CA 1
ATOM 3603 C C . GLU A 1 459 ? 16.005 1.209 -33.844 1.00 83.00 459 GLU A C 1
ATOM 3605 O O . GLU A 1 459 ? 15.052 0.712 -34.442 1.00 83.00 459 GLU A O 1
ATOM 3610 N N . ASP A 1 460 ? 15.834 1.776 -32.643 1.00 86.69 460 ASP A N 1
ATOM 3611 C CA . ASP A 1 460 ? 14.533 1.828 -31.977 1.00 86.69 460 ASP A CA 1
ATOM 3612 C C . ASP A 1 460 ? 13.495 2.606 -32.798 1.00 86.69 460 ASP A C 1
ATOM 3614 O O . ASP A 1 460 ? 13.721 3.758 -33.171 1.00 86.69 460 ASP A O 1
ATOM 3618 N N . ILE A 1 461 ? 12.305 2.032 -32.971 1.00 88.25 461 ILE A N 1
ATOM 3619 C CA . ILE A 1 461 ? 11.130 2.691 -33.567 1.00 88.25 461 ILE A CA 1
ATOM 3620 C C . ILE A 1 461 ? 9.926 2.767 -32.610 1.00 88.25 461 ILE A C 1
ATOM 3622 O O . ILE A 1 461 ? 8.856 3.215 -33.014 1.00 88.25 461 ILE A O 1
ATOM 3626 N N . TYR A 1 462 ? 10.075 2.344 -31.349 1.00 90.06 462 TYR A N 1
ATOM 3627 C CA . TYR A 1 462 ? 8.963 2.185 -30.400 1.00 90.06 462 TYR A CA 1
ATOM 3628 C C . TYR A 1 462 ? 8.875 3.307 -29.347 1.00 90.06 462 TYR A C 1
ATOM 3630 O O . TYR A 1 462 ? 7.813 3.492 -28.742 1.00 90.06 462 TYR A O 1
ATOM 3638 N N . ALA A 1 463 ? 9.946 4.091 -29.176 1.00 93.38 463 ALA A N 1
ATOM 3639 C CA . ALA A 1 463 ? 10.064 5.195 -28.224 1.00 93.38 463 ALA A CA 1
ATOM 3640 C C . ALA A 1 463 ? 10.374 6.547 -28.906 1.00 93.38 463 ALA A C 1
ATOM 3642 O O . ALA A 1 463 ? 11.312 7.248 -28.530 1.00 93.38 463 ALA A O 1
ATOM 3643 N N . GLU A 1 464 ? 9.573 6.952 -29.904 1.00 95.50 464 GLU A N 1
ATOM 3644 C CA . GLU A 1 464 ? 9.666 8.293 -30.528 1.00 95.50 464 GLU A CA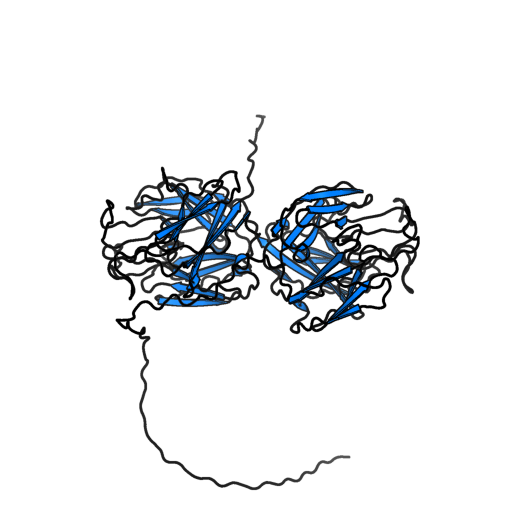 1
ATOM 3645 C C . GLU A 1 464 ? 9.610 9.435 -29.501 1.00 95.50 464 GLU A C 1
ATOM 3647 O O . GLU A 1 464 ? 10.254 10.478 -29.657 1.00 95.50 464 GLU A O 1
ATOM 3652 N N . GLN A 1 465 ? 8.842 9.215 -28.435 1.00 97.31 465 GLN A N 1
ATOM 3653 C CA . GLN A 1 465 ? 8.818 10.034 -27.240 1.00 97.31 465 GLN A CA 1
ATOM 3654 C C . GLN A 1 465 ? 9.004 9.153 -26.006 1.00 97.31 465 GLN A C 1
ATOM 3656 O O . GLN A 1 465 ? 8.482 8.038 -25.927 1.00 97.31 465 GLN A O 1
ATOM 3661 N N . VAL A 1 466 ? 9.701 9.696 -25.017 1.00 98.06 466 VAL A N 1
ATOM 3662 C CA . VAL A 1 466 ? 9.859 9.118 -23.682 1.00 98.06 466 VAL A CA 1
ATOM 3663 C C . VAL A 1 466 ? 9.176 10.022 -22.665 1.00 98.06 466 VAL A C 1
ATOM 3665 O O . VAL A 1 466 ? 9.112 11.238 -22.850 1.00 98.06 466 VAL A O 1
ATOM 3668 N N . ARG A 1 467 ? 8.676 9.442 -21.580 1.00 98.12 467 ARG A N 1
ATOM 3669 C CA . ARG A 1 467 ? 8.213 10.179 -20.406 1.00 98.12 467 ARG A CA 1
ATOM 3670 C C . ARG A 1 467 ? 8.853 9.569 -19.179 1.00 98.12 467 ARG A C 1
ATOM 3672 O O . ARG A 1 467 ? 8.723 8.368 -18.975 1.00 98.12 467 ARG A O 1
ATOM 3679 N N . VAL A 1 468 ? 9.544 10.391 -18.398 1.00 98.50 468 VAL A N 1
ATOM 3680 C CA . VAL A 1 468 ? 10.158 9.996 -17.132 1.00 98.50 468 VAL A CA 1
ATOM 3681 C C . VAL A 1 468 ? 9.358 10.611 -15.997 1.00 98.50 468 VAL A C 1
ATOM 3683 O O . VAL A 1 468 ? 9.113 11.820 -15.989 1.00 98.50 468 VAL A O 1
ATOM 3686 N N . ARG A 1 469 ? 8.974 9.772 -15.039 1.00 98.25 469 ARG A N 1
ATOM 3687 C CA . ARG A 1 469 ? 8.323 10.170 -13.794 1.00 98.25 469 ARG A CA 1
ATOM 3688 C C . ARG A 1 469 ? 9.198 9.742 -12.627 1.00 98.25 469 ARG A C 1
ATOM 3690 O O . ARG A 1 469 ? 9.719 8.628 -12.628 1.00 98.25 469 ARG A O 1
ATOM 3697 N N . ILE A 1 470 ? 9.381 10.638 -11.665 1.00 98.06 470 ILE A N 1
ATOM 3698 C CA . ILE A 1 470 ? 10.207 10.402 -10.483 1.00 98.06 470 ILE A CA 1
ATOM 3699 C C . ILE A 1 470 ? 9.385 10.732 -9.242 1.00 98.06 470 ILE A C 1
ATOM 3701 O O . ILE A 1 470 ? 8.866 11.844 -9.122 1.00 98.06 470 ILE A O 1
ATOM 3705 N N . TRP A 1 471 ? 9.306 9.776 -8.322 1.00 97.31 471 TRP A N 1
ATOM 3706 C CA . TRP A 1 471 ? 8.779 9.967 -6.973 1.00 97.31 471 TRP A CA 1
ATOM 3707 C C . TRP A 1 471 ? 9.944 9.963 -5.995 1.00 97.31 471 TRP A C 1
ATOM 3709 O O . TRP A 1 471 ? 10.818 9.096 -6.079 1.00 97.31 471 TRP A O 1
ATOM 3719 N N . LYS A 1 472 ? 9.930 10.889 -5.039 1.00 94.50 472 LYS A N 1
ATOM 3720 C CA . LYS A 1 472 ? 10.657 10.738 -3.783 1.00 94.50 472 LYS A CA 1
ATOM 3721 C C . LYS A 1 472 ? 9.837 9.811 -2.909 1.00 94.50 472 LYS A C 1
ATOM 3723 O O . LYS A 1 472 ? 8.837 10.217 -2.319 1.00 94.50 472 LYS A O 1
ATOM 3728 N N . MET A 1 473 ? 10.222 8.547 -2.897 1.00 91.69 473 MET A N 1
ATOM 3729 C CA . MET A 1 473 ? 9.474 7.545 -2.166 1.00 91.69 473 MET A CA 1
ATOM 3730 C C . MET A 1 473 ? 9.600 7.781 -0.660 1.00 91.69 473 MET A C 1
ATOM 3732 O O . MET A 1 473 ? 10.638 8.256 -0.193 1.00 91.69 473 MET A O 1
ATOM 3736 N N . PRO A 1 474 ? 8.577 7.412 0.126 1.00 87.88 474 PRO A N 1
ATOM 3737 C CA . PRO A 1 474 ? 8.793 7.183 1.544 1.00 87.88 474 PRO A CA 1
ATOM 3738 C C . PRO A 1 474 ? 9.795 6.042 1.758 1.00 87.88 474 PRO A C 1
ATOM 3740 O O . PRO A 1 474 ? 10.066 5.258 0.842 1.00 87.88 474 PRO A O 1
ATOM 3743 N N . GLN A 1 475 ? 10.287 5.902 2.991 1.00 87.69 475 GLN A N 1
ATOM 3744 C CA . GLN A 1 475 ? 11.088 4.743 3.380 1.00 87.69 475 GLN A CA 1
ATOM 3745 C C . GLN A 1 475 ? 10.352 3.441 2.987 1.00 87.69 475 GLN A C 1
ATOM 3747 O O . GLN A 1 475 ? 9.188 3.280 3.365 1.00 87.69 475 GLN A O 1
ATOM 3752 N N . PRO A 1 476 ? 10.985 2.531 2.223 1.00 91.94 476 PRO A N 1
ATOM 3753 C CA . PRO A 1 476 ? 10.391 1.242 1.884 1.00 91.94 476 PRO A CA 1
ATOM 3754 C C . PRO A 1 476 ? 10.280 0.337 3.113 1.00 91.94 476 PRO A C 1
ATOM 3756 O O . PRO A 1 476 ? 11.094 0.419 4.035 1.00 91.94 476 PRO A O 1
ATOM 3759 N N . ASP A 1 477 ? 9.314 -0.583 3.092 1.00 86.12 477 ASP A N 1
ATOM 3760 C CA . ASP A 1 477 ? 9.194 -1.636 4.105 1.00 86.12 477 ASP A CA 1
ATOM 3761 C C . ASP A 1 477 ? 10.421 -2.563 4.100 1.00 86.12 477 ASP A C 1
ATOM 3763 O O . ASP A 1 477 ? 10.824 -3.074 5.146 1.00 86.12 477 ASP A O 1
ATOM 3767 N N . TYR A 1 478 ? 11.048 -2.749 2.933 1.00 94.69 478 TYR A N 1
ATOM 3768 C CA . TYR A 1 478 ? 12.344 -3.408 2.800 1.00 94.69 478 TYR A CA 1
ATOM 3769 C C . TYR A 1 478 ? 13.291 -2.653 1.868 1.00 94.69 478 TYR A C 1
ATOM 3771 O O . TYR A 1 478 ? 12.933 -2.312 0.741 1.00 94.69 478 TYR A O 1
ATOM 3779 N N . ASP A 1 479 ? 14.539 -2.492 2.307 1.00 97.44 479 ASP A N 1
ATOM 3780 C CA . ASP A 1 479 ? 15.644 -1.987 1.499 1.00 97.44 479 ASP A CA 1
ATOM 3781 C C . ASP A 1 479 ? 16.864 -2.899 1.657 1.00 97.44 479 ASP A C 1
ATOM 3783 O O . ASP A 1 479 ? 17.336 -3.127 2.773 1.00 97.44 479 ASP A O 1
ATOM 3787 N N . SER A 1 480 ? 17.412 -3.405 0.550 1.00 98.25 480 SER A N 1
ATOM 3788 C CA . SER A 1 480 ? 18.661 -4.173 0.589 1.00 98.25 480 SER A CA 1
ATOM 3789 C C . SER A 1 480 ? 19.905 -3.304 0.812 1.00 98.25 480 SER A C 1
ATOM 3791 O O . SER A 1 480 ? 20.992 -3.833 1.051 1.00 98.25 480 SER A O 1
ATOM 3793 N N . GLY A 1 481 ? 19.785 -1.985 0.636 1.00 98.25 481 GLY A N 1
ATOM 3794 C CA . GLY A 1 481 ? 20.910 -1.107 0.338 1.00 98.25 481 GLY A CA 1
ATOM 3795 C C . GLY A 1 481 ? 21.596 -1.487 -0.982 1.00 98.25 481 GLY A C 1
ATOM 3796 O O . GLY A 1 481 ? 21.120 -2.335 -1.741 1.00 98.25 481 GLY A O 1
ATOM 3797 N N . TRP A 1 482 ? 22.744 -0.868 -1.263 1.00 98.12 482 TRP A N 1
ATOM 3798 C CA . TRP A 1 482 ? 23.573 -1.224 -2.418 1.00 98.12 482 TRP A CA 1
ATOM 3799 C C . TRP A 1 482 ? 24.374 -2.506 -2.149 1.00 98.12 482 TRP A C 1
ATOM 3801 O O . TRP A 1 482 ? 25.391 -2.488 -1.455 1.00 98.12 482 TRP A O 1
ATOM 3811 N N . VAL A 1 483 ? 23.928 -3.617 -2.735 1.00 98.25 483 VAL A N 1
ATOM 3812 C CA . VAL A 1 483 ? 24.558 -4.938 -2.650 1.00 98.25 483 VAL A CA 1
ATOM 3813 C C . VAL A 1 483 ? 25.460 -5.148 -3.862 1.00 98.25 483 VAL A C 1
ATOM 3815 O O . VAL A 1 483 ? 24.998 -5.136 -5.001 1.00 98.25 483 VAL A O 1
ATOM 3818 N N . SER A 1 484 ? 26.755 -5.372 -3.638 1.00 97.94 484 SER A N 1
ATOM 3819 C CA . SER A 1 484 ? 27.669 -5.787 -4.710 1.00 97.94 484 SER A CA 1
ATOM 3820 C C . SER A 1 484 ? 27.323 -7.203 -5.174 1.00 97.94 484 SER A C 1
ATOM 3822 O O . SER A 1 484 ? 27.291 -8.125 -4.359 1.00 97.94 484 SER A O 1
ATOM 3824 N N . LEU A 1 485 ? 27.091 -7.381 -6.475 1.00 96.31 485 LEU A N 1
ATOM 3825 C CA . LEU A 1 485 ? 26.680 -8.656 -7.068 1.00 96.31 485 LEU A CA 1
ATOM 3826 C C . LEU A 1 485 ? 27.699 -9.061 -8.135 1.00 96.31 485 LEU A C 1
ATOM 3828 O O . LEU A 1 485 ? 27.956 -8.296 -9.062 1.00 96.31 485 LEU A O 1
ATOM 3832 N N . ALA A 1 486 ? 28.321 -10.233 -8.000 1.00 96.69 486 ALA A N 1
ATOM 3833 C CA . ALA A 1 486 ? 29.306 -10.696 -8.974 1.00 96.69 486 ALA A CA 1
ATOM 3834 C C . ALA A 1 486 ? 28.629 -11.079 -10.301 1.00 96.69 486 ALA A C 1
ATOM 3836 O O . ALA A 1 486 ? 27.451 -11.439 -10.335 1.00 96.69 486 ALA A O 1
ATOM 3837 N N . GLN A 1 487 ? 29.383 -10.990 -11.393 1.00 95.50 487 GLN A N 1
ATOM 3838 C CA . GLN A 1 487 ? 28.973 -11.537 -12.685 1.00 95.50 487 GLN A CA 1
ATOM 3839 C C . GLN A 1 487 ? 28.656 -13.035 -12.565 1.00 95.50 487 GLN A C 1
ATOM 3841 O O . GLN A 1 487 ? 29.334 -13.745 -11.825 1.00 95.50 487 GLN A O 1
ATOM 3846 N N . ASP A 1 488 ? 27.618 -13.481 -13.273 1.00 95.69 488 ASP A N 1
ATOM 3847 C CA . ASP A 1 488 ? 27.069 -14.846 -13.223 1.00 95.69 488 ASP A CA 1
ATOM 3848 C C . ASP A 1 488 ? 26.734 -15.358 -11.812 1.00 95.69 488 ASP A C 1
ATOM 3850 O O . ASP A 1 488 ? 26.953 -16.517 -11.460 1.00 95.69 488 ASP A O 1
ATOM 3854 N N . THR A 1 489 ? 26.204 -14.482 -10.957 1.00 96.44 489 THR A N 1
ATOM 3855 C CA . THR A 1 489 ? 25.748 -14.890 -9.624 1.00 96.44 489 THR A CA 1
ATOM 3856 C C . THR A 1 489 ? 24.345 -14.400 -9.322 1.00 96.44 489 THR A C 1
ATOM 3858 O O . THR A 1 489 ? 23.892 -13.360 -9.811 1.00 96.44 489 THR A O 1
ATOM 3861 N N . SER A 1 490 ? 23.649 -15.172 -8.486 1.00 97.44 490 SER A N 1
ATOM 3862 C CA . SER A 1 490 ? 22.397 -14.764 -7.864 1.00 97.44 490 SER A CA 1
ATOM 3863 C C . SER A 1 490 ? 22.556 -14.604 -6.359 1.00 97.44 490 SER A C 1
ATOM 3865 O O . SER A 1 490 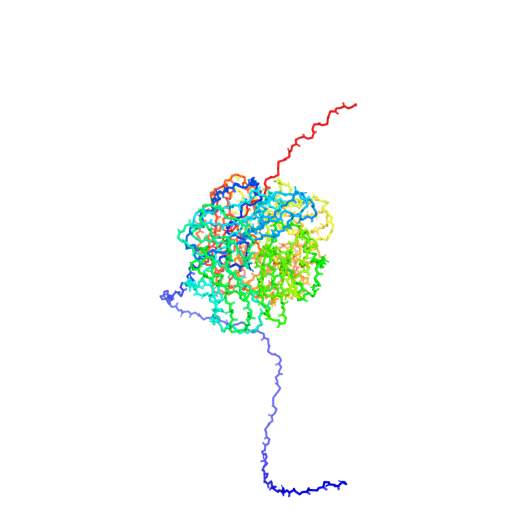? 23.147 -15.469 -5.713 1.00 97.44 490 SER A O 1
ATOM 3867 N N . THR A 1 491 ? 21.937 -13.566 -5.805 1.00 98.12 491 THR A N 1
ATOM 3868 C CA . THR A 1 491 ? 21.817 -13.344 -4.362 1.00 98.12 491 THR A CA 1
ATOM 3869 C C . THR A 1 491 ? 20.344 -13.348 -3.980 1.00 98.12 491 THR A C 1
ATOM 3871 O O . THR A 1 491 ? 19.550 -12.598 -4.549 1.00 98.12 491 THR A O 1
ATOM 3874 N N . THR A 1 492 ? 19.986 -14.174 -2.998 1.00 98.38 492 THR A N 1
ATOM 3875 C CA . THR A 1 492 ? 18.666 -14.144 -2.359 1.00 98.38 492 THR A CA 1
ATOM 3876 C C . THR A 1 492 ? 18.682 -13.135 -1.215 1.00 98.38 492 THR A C 1
ATOM 3878 O O . THR A 1 492 ? 19.560 -13.160 -0.351 1.00 98.38 492 THR A O 1
ATOM 3881 N N . LEU A 1 493 ? 17.716 -12.227 -1.243 1.00 98.25 493 LEU A N 1
ATOM 3882 C CA . LEU A 1 493 ? 17.520 -11.122 -0.321 1.00 98.25 493 LEU A CA 1
ATOM 3883 C C . LEU A 1 493 ? 16.280 -11.429 0.522 1.00 98.25 493 LEU A C 1
ATOM 3885 O O . LEU A 1 493 ? 15.161 -11.453 0.011 1.00 98.25 493 LEU A O 1
ATOM 3889 N N . ASN A 1 494 ? 16.485 -11.699 1.811 1.00 97.62 494 ASN A N 1
ATOM 3890 C CA . ASN A 1 494 ? 15.398 -12.000 2.742 1.00 97.62 494 ASN A CA 1
ATOM 3891 C C . ASN A 1 494 ? 14.816 -10.688 3.279 1.00 97.62 494 ASN A C 1
ATOM 3893 O O . ASN A 1 494 ? 15.520 -9.942 3.963 1.00 97.62 494 ASN A O 1
ATOM 3897 N N . HIS A 1 495 ? 13.544 -10.430 2.986 1.00 94.25 495 HIS A N 1
ATOM 3898 C CA . HIS A 1 495 ? 12.806 -9.249 3.435 1.00 94.25 495 HIS A CA 1
ATOM 3899 C C . HIS A 1 495 ? 11.792 -9.554 4.546 1.00 94.25 495 HIS A C 1
ATOM 3901 O O . HIS A 1 495 ? 11.473 -8.665 5.327 1.00 94.25 495 HIS A O 1
ATOM 3907 N N . ASN A 1 496 ? 11.332 -10.806 4.665 1.00 90.00 496 ASN A N 1
ATOM 3908 C CA . ASN A 1 496 ? 10.432 -11.296 5.722 1.00 90.00 496 ASN A CA 1
ATOM 3909 C C . ASN A 1 496 ? 9.140 -10.473 5.913 1.00 90.00 496 ASN A C 1
ATOM 3911 O O . ASN A 1 496 ? 8.591 -10.469 7.012 1.00 90.00 496 ASN A O 1
ATOM 3915 N N . LEU A 1 497 ? 8.663 -9.773 4.876 1.00 84.25 497 LEU A N 1
ATOM 3916 C CA . LEU A 1 497 ? 7.553 -8.815 5.000 1.00 84.25 497 LEU A CA 1
ATOM 3917 C C . LEU A 1 497 ? 6.212 -9.492 5.321 1.00 84.25 497 LEU A C 1
ATOM 3919 O O . LEU A 1 497 ? 5.433 -8.937 6.096 1.00 84.25 497 LEU A O 1
ATOM 3923 N N . GLY A 1 498 ? 5.991 -10.704 4.805 1.00 83.88 498 GLY A N 1
ATOM 3924 C CA . GLY A 1 498 ? 4.756 -11.468 4.973 1.00 83.88 498 GLY A CA 1
ATOM 3925 C C . GLY A 1 498 ? 3.594 -10.933 4.128 1.00 83.88 498 GLY A C 1
ATOM 3926 O O . GLY A 1 498 ? 3.712 -9.925 3.439 1.00 83.88 498 GLY A O 1
ATOM 3927 N N . GLY A 1 499 ? 2.446 -11.612 4.202 1.00 78.19 499 GLY A N 1
ATOM 3928 C CA . GLY A 1 499 ? 1.239 -11.206 3.473 1.00 78.19 499 GLY A CA 1
ATOM 3929 C C . GLY A 1 499 ? 1.206 -11.629 2.006 1.00 78.19 499 GLY A C 1
ATOM 3930 O O . GLY A 1 499 ? 1.876 -12.591 1.615 1.00 78.19 499 GLY A O 1
ATOM 3931 N N . SER A 1 500 ? 0.394 -10.931 1.207 1.00 83.25 500 SER A N 1
ATOM 3932 C CA . SER A 1 500 ? 0.307 -11.179 -0.232 1.00 83.25 500 SER A CA 1
ATOM 3933 C C . SER A 1 500 ? 1.505 -10.549 -0.925 1.00 83.25 500 SER A C 1
ATOM 3935 O O . SER A 1 500 ? 1.762 -9.358 -0.767 1.00 83.25 500 SER A O 1
ATOM 3937 N N . ILE A 1 501 ? 2.187 -11.311 -1.783 1.00 90.44 501 ILE A N 1
ATOM 3938 C CA . ILE A 1 501 ? 3.134 -10.707 -2.732 1.00 90.44 501 ILE A CA 1
ATOM 3939 C C . ILE A 1 501 ? 2.427 -9.732 -3.675 1.00 90.44 501 ILE A C 1
ATOM 3941 O O . ILE A 1 501 ? 3.059 -8.785 -4.122 1.00 90.44 501 ILE A O 1
ATOM 3945 N N . GLY A 1 502 ? 1.116 -9.914 -3.892 1.00 88.06 502 GLY A N 1
ATOM 3946 C CA . GLY A 1 502 ? 0.227 -8.949 -4.534 1.00 88.06 502 GLY A CA 1
ATOM 3947 C C . GLY A 1 502 ? 0.309 -7.558 -3.910 1.00 88.06 502 GLY A C 1
ATOM 3948 O O . GLY A 1 502 ? 0.203 -6.571 -4.616 1.00 88.06 502 GLY A O 1
ATOM 3949 N N . ASP A 1 503 ? 0.599 -7.408 -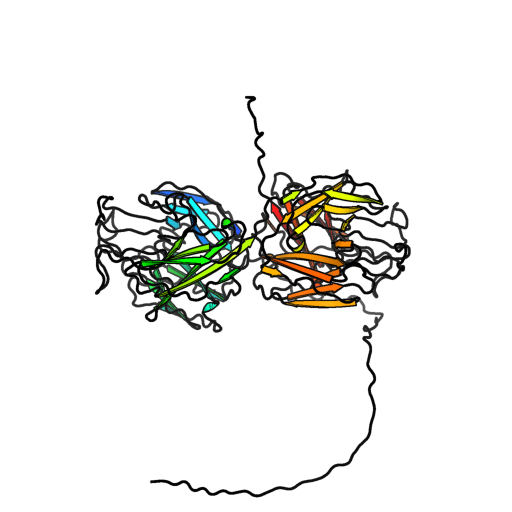2.622 1.00 85.94 503 ASP A N 1
ATOM 3950 C CA . ASP A 1 503 ? 0.642 -6.078 -2.007 1.00 85.94 503 ASP A CA 1
ATOM 3951 C C . ASP A 1 503 ? 1.927 -5.304 -2.346 1.00 85.94 503 ASP A C 1
ATOM 3953 O O . ASP A 1 503 ? 2.047 -4.132 -2.007 1.00 85.94 503 ASP A O 1
ATOM 3957 N N . TYR A 1 504 ? 2.909 -5.915 -3.012 1.00 93.62 504 TYR A N 1
ATOM 3958 C CA . TYR A 1 504 ? 4.228 -5.312 -3.186 1.00 93.62 504 TYR A CA 1
ATOM 3959 C C . TYR A 1 504 ? 4.332 -4.365 -4.395 1.00 93.62 504 TYR A C 1
ATOM 3961 O O . TYR A 1 504 ? 3.675 -4.528 -5.422 1.00 93.62 504 TYR A O 1
ATOM 3969 N N . LEU A 1 505 ? 5.255 -3.409 -4.300 1.00 95.81 505 LEU A N 1
ATOM 3970 C CA . LEU A 1 505 ? 5.900 -2.725 -5.421 1.00 95.81 505 LEU A CA 1
ATOM 3971 C C . LEU A 1 505 ? 7.402 -2.968 -5.311 1.00 95.81 505 LEU A C 1
ATOM 3973 O O . LEU A 1 505 ? 8.027 -2.515 -4.355 1.00 95.81 505 LEU A O 1
ATOM 3977 N N . VAL A 1 506 ? 7.972 -3.675 -6.288 1.00 97.56 506 VAL A N 1
ATOM 3978 C CA . VAL A 1 506 ? 9.402 -4.012 -6.320 1.00 97.56 506 VAL A CA 1
ATOM 3979 C C . VAL A 1 506 ? 10.143 -3.098 -7.289 1.00 97.56 506 VAL A C 1
ATOM 3981 O O . VAL A 1 506 ? 9.938 -3.162 -8.503 1.00 97.56 506 VAL A O 1
ATOM 3984 N N . ASP A 1 507 ? 11.062 -2.303 -6.754 1.00 97.94 507 ASP A N 1
ATOM 3985 C CA . ASP A 1 507 ? 12.069 -1.570 -7.518 1.00 97.94 507 ASP A CA 1
ATOM 3986 C C . ASP A 1 507 ? 13.397 -2.338 -7.511 1.00 97.94 507 ASP A C 1
ATOM 3988 O O . ASP A 1 507 ? 13.809 -2.888 -6.488 1.00 97.94 507 ASP A O 1
ATOM 3992 N N . LEU A 1 508 ? 14.068 -2.368 -8.664 1.00 98.12 508 LEU A N 1
ATOM 3993 C CA . LEU A 1 508 ? 15.419 -2.904 -8.820 1.00 98.12 508 LEU A CA 1
ATOM 3994 C C . LEU A 1 508 ? 16.250 -1.894 -9.611 1.00 98.12 508 LEU A C 1
ATOM 3996 O O . LEU A 1 508 ? 15.995 -1.668 -10.795 1.00 98.12 508 LEU A O 1
ATOM 4000 N N . GLN A 1 509 ? 17.262 -1.330 -8.957 1.00 97.94 509 GLN A N 1
ATOM 4001 C CA . GLN A 1 509 ? 18.185 -0.360 -9.546 1.00 97.94 509 GLN A CA 1
ATOM 4002 C C . GLN A 1 509 ? 19.605 -0.907 -9.630 1.00 97.94 509 GLN A C 1
ATOM 4004 O O . GLN A 1 509 ? 20.026 -1.736 -8.820 1.00 97.94 509 GLN A O 1
ATOM 4009 N N . TYR A 1 510 ? 20.359 -0.399 -10.603 1.00 97.50 510 TYR A N 1
ATOM 4010 C CA . TYR A 1 510 ? 21.762 -0.734 -10.822 1.00 97.50 510 TYR A CA 1
ATOM 4011 C C . TYR A 1 510 ? 22.646 0.457 -10.498 1.00 97.50 510 TYR A C 1
ATOM 4013 O O . TYR A 1 510 ? 22.277 1.605 -10.750 1.00 97.50 510 TYR A O 1
ATOM 4021 N N . ARG A 1 511 ? 23.853 0.187 -10.010 1.00 97.19 511 ARG A N 1
ATOM 4022 C CA . ARG A 1 511 ? 24.898 1.191 -9.840 1.00 97.19 511 ARG A CA 1
ATOM 4023 C C . ARG A 1 511 ? 26.217 0.641 -10.350 1.00 97.19 511 ARG A C 1
ATOM 4025 O O . ARG A 1 511 ? 26.620 -0.463 -9.992 1.00 97.19 511 ARG A O 1
ATOM 4032 N N . ASN A 1 512 ? 26.896 1.440 -11.163 1.00 96.38 512 ASN A N 1
ATOM 4033 C CA . ASN A 1 512 ? 28.285 1.213 -11.535 1.00 96.38 512 ASN A CA 1
ATOM 4034 C C . ASN A 1 512 ? 29.049 2.541 -11.620 1.00 96.38 512 ASN A C 1
ATOM 4036 O O . ASN A 1 512 ? 28.457 3.625 -11.679 1.00 96.38 512 ASN A O 1
ATOM 4040 N N . THR A 1 513 ? 30.375 2.461 -11.653 1.00 92.56 513 THR A N 1
ATOM 4041 C CA . THR A 1 513 ? 31.251 3.645 -11.726 1.00 92.56 513 THR A CA 1
ATOM 4042 C C . THR A 1 513 ? 31.036 4.510 -12.977 1.00 92.56 513 THR A C 1
ATOM 4044 O O . THR A 1 513 ? 31.158 5.731 -12.900 1.00 92.56 513 THR A O 1
ATOM 4047 N N . GLY A 1 514 ? 30.701 3.907 -14.125 1.00 90.62 514 GLY A N 1
ATOM 4048 C CA . GLY A 1 514 ? 30.616 4.609 -15.414 1.00 90.62 514 GLY A CA 1
ATOM 4049 C C . GLY A 1 514 ? 29.254 5.225 -15.765 1.00 90.62 514 GLY A C 1
ATOM 4050 O O . GLY A 1 514 ? 29.199 6.145 -16.577 1.00 90.62 514 GLY A O 1
ATOM 4051 N N . SER A 1 515 ? 28.150 4.720 -15.209 1.00 91.88 515 SER A N 1
ATOM 4052 C CA . SER A 1 515 ? 26.782 5.195 -15.488 1.00 91.88 515 SER A CA 1
ATOM 4053 C C . SER A 1 515 ? 26.049 5.718 -14.252 1.00 91.88 515 SER A C 1
ATOM 4055 O O . SER A 1 515 ? 24.981 6.303 -14.421 1.00 91.88 515 SER A O 1
ATOM 4057 N N . GLY A 1 516 ? 26.605 5.572 -13.045 1.00 96.56 516 GLY A N 1
ATOM 4058 C CA . GLY A 1 516 ? 25.930 5.939 -11.799 1.00 96.56 516 GLY A CA 1
ATOM 4059 C C . GLY A 1 516 ? 24.718 5.045 -11.538 1.00 96.56 516 GLY A C 1
ATOM 4060 O O . GLY A 1 516 ? 24.693 3.891 -11.976 1.00 96.56 516 GLY A O 1
ATOM 4061 N N . VAL A 1 517 ? 23.705 5.583 -10.852 1.00 97.88 517 VAL A N 1
ATOM 4062 C CA . VAL A 1 517 ? 22.413 4.898 -10.716 1.00 97.88 517 VAL A CA 1
ATOM 4063 C C . VAL A 1 517 ? 21.734 4.850 -12.090 1.00 97.88 517 VAL A C 1
ATOM 4065 O O . VAL A 1 517 ? 21.627 5.868 -12.786 1.00 97.88 517 VAL A O 1
ATOM 4068 N N . ASN A 1 518 ? 21.374 3.644 -12.524 1.00 97.62 518 ASN A N 1
ATOM 4069 C CA . ASN A 1 518 ? 20.905 3.347 -13.872 1.00 97.62 518 ASN A CA 1
ATOM 4070 C C . ASN A 1 518 ? 19.995 2.110 -13.913 1.00 97.62 518 ASN A C 1
ATOM 4072 O O . ASN A 1 518 ? 19.847 1.393 -12.925 1.00 97.62 518 ASN A O 1
ATOM 4076 N N . GLN A 1 519 ? 19.419 1.858 -15.089 1.00 96.06 519 GLN A N 1
ATOM 4077 C CA . GLN A 1 519 ? 18.514 0.734 -15.334 1.00 96.06 519 GLN A CA 1
ATOM 4078 C C . GLN A 1 519 ? 18.782 0.065 -16.695 1.00 96.06 519 GLN A C 1
ATOM 4080 O O . GLN A 1 519 ? 17.887 -0.420 -17.386 1.00 96.06 519 GLN A O 1
ATOM 4085 N N . ARG A 1 520 ? 20.049 0.076 -17.122 1.00 94.38 520 ARG A N 1
ATOM 4086 C CA . ARG A 1 520 ? 20.473 -0.441 -18.425 1.00 94.38 520 ARG A CA 1
ATOM 4087 C C . ARG A 1 520 ? 20.343 -1.965 -18.476 1.00 94.38 520 ARG A C 1
ATOM 4089 O O . ARG A 1 520 ? 20.827 -2.642 -17.577 1.00 94.38 520 ARG A O 1
ATOM 4096 N N . TYR A 1 521 ? 19.744 -2.489 -19.545 1.00 93.94 521 TYR A N 1
ATOM 4097 C CA . TYR A 1 521 ? 19.505 -3.923 -19.753 1.00 93.94 521 TYR A CA 1
ATOM 4098 C C . TYR A 1 521 ? 18.663 -4.587 -18.653 1.00 93.94 521 TYR A C 1
ATOM 4100 O O . TYR A 1 521 ? 18.908 -5.729 -18.263 1.00 93.94 521 TYR A O 1
ATOM 4108 N N . TYR A 1 522 ? 17.662 -3.872 -18.139 1.00 95.50 522 TYR A N 1
ATOM 4109 C CA . TYR A 1 522 ? 16.716 -4.442 -17.184 1.00 95.50 522 TYR A CA 1
ATOM 4110 C C . TYR A 1 522 ? 15.987 -5.658 -17.750 1.00 95.50 522 TYR A C 1
ATOM 4112 O O . TYR A 1 522 ? 15.609 -5.681 -18.915 1.00 95.50 522 TYR A O 1
ATOM 4120 N N . GLY A 1 523 ? 15.829 -6.690 -16.924 1.00 94.50 523 GLY A N 1
ATOM 4121 C CA . GLY A 1 523 ? 15.336 -7.992 -17.367 1.00 94.50 523 GLY A CA 1
ATOM 4122 C C . GLY A 1 523 ? 16.428 -8.887 -17.964 1.00 94.50 523 GLY A C 1
ATOM 4123 O O . GLY A 1 523 ? 16.265 -10.105 -17.984 1.00 94.50 523 GLY A O 1
ATOM 4124 N N . GLY A 1 524 ? 17.564 -8.317 -18.366 1.00 92.06 524 GLY A N 1
ATOM 4125 C CA . GLY A 1 524 ? 18.671 -9.017 -19.005 1.00 92.06 524 GLY A CA 1
ATOM 4126 C C . GLY A 1 524 ? 18.535 -9.100 -20.528 1.00 92.06 524 GLY A C 1
ATOM 4127 O O . GLY A 1 524 ? 17.470 -9.436 -21.051 1.00 92.06 524 GLY A O 1
ATOM 4128 N N . ALA A 1 525 ? 19.642 -8.844 -21.227 1.00 86.44 525 ALA A N 1
ATOM 4129 C CA . ALA A 1 525 ? 19.762 -8.910 -22.688 1.00 86.44 525 ALA A CA 1
ATOM 4130 C C . ALA A 1 525 ? 20.982 -9.749 -23.112 1.00 86.44 525 ALA A C 1
ATOM 4132 O O . ALA A 1 525 ? 21.854 -10.021 -22.284 1.00 86.44 525 ALA A O 1
ATOM 4133 N N . ASP A 1 526 ? 21.022 -10.161 -24.376 1.00 80.50 526 ASP A N 1
ATOM 4134 C CA . ASP A 1 526 ? 22.100 -10.914 -25.031 1.00 80.50 526 ASP A CA 1
ATOM 4135 C C . ASP A 1 526 ? 22.417 -10.185 -26.352 1.00 80.50 526 ASP A C 1
ATOM 4137 O O . ASP A 1 526 ? 21.491 -9.688 -26.990 1.00 80.50 526 ASP A O 1
ATOM 4141 N N . PHE A 1 527 ? 23.686 -10.024 -26.744 1.00 68.31 527 PHE A N 1
ATOM 4142 C CA . PHE A 1 527 ? 24.025 -9.109 -27.852 1.00 68.31 527 PHE A CA 1
ATOM 4143 C C . PHE A 1 527 ? 23.954 -9.700 -29.262 1.00 68.31 527 PHE A C 1
ATOM 4145 O O . PHE A 1 527 ? 23.538 -8.990 -30.181 1.00 68.31 527 PHE A O 1
ATOM 4152 N N . GLY A 1 528 ? 24.355 -10.957 -29.465 1.00 67.75 528 GLY A N 1
ATOM 4153 C CA . GLY A 1 528 ? 24.511 -11.523 -30.809 1.00 67.75 528 GLY A CA 1
ATOM 4154 C C . GLY A 1 528 ? 25.553 -10.777 -31.658 1.00 67.75 528 GLY A C 1
ATOM 4155 O O . GLY A 1 528 ? 26.282 -9.929 -31.152 1.00 67.75 528 GLY A O 1
ATOM 4156 N N . ASP A 1 529 ? 25.614 -11.064 -32.965 1.00 55.69 529 ASP A N 1
ATOM 4157 C CA . ASP A 1 529 ? 26.737 -10.734 -33.880 1.00 55.69 529 ASP A CA 1
ATOM 4158 C C . ASP A 1 529 ? 27.156 -9.245 -33.977 1.00 55.69 529 ASP A C 1
ATOM 4160 O O . ASP A 1 529 ? 28.137 -8.907 -34.641 1.00 55.69 529 ASP A O 1
ATOM 4164 N N . HIS A 1 530 ? 26.411 -8.321 -33.362 1.00 58.12 530 HIS A N 1
ATOM 4165 C CA . HIS A 1 530 ? 26.653 -6.879 -33.424 1.00 58.12 530 HIS A CA 1
ATOM 4166 C C . HIS A 1 530 ? 26.720 -6.232 -32.029 1.00 58.12 530 HIS A C 1
ATOM 4168 O O . HIS A 1 530 ? 25.927 -5.328 -31.725 1.00 58.12 530 HIS A O 1
ATOM 4174 N N . PRO A 1 531 ? 27.692 -6.608 -31.179 1.00 67.31 531 PRO A N 1
ATOM 4175 C CA . PRO A 1 531 ? 27.857 -6.013 -29.858 1.00 67.31 531 PRO A CA 1
ATOM 4176 C C . PRO A 1 531 ? 28.263 -4.527 -29.921 1.00 67.31 531 PRO A C 1
ATOM 4178 O O . PRO A 1 531 ? 28.798 -4.043 -30.930 1.00 67.31 531 PRO A O 1
ATOM 4181 N N . PRO A 1 532 ? 28.022 -3.741 -28.855 1.00 69.06 532 PRO A N 1
ATOM 4182 C CA . PRO A 1 532 ? 28.612 -2.413 -28.710 1.00 69.06 532 PRO A CA 1
ATOM 4183 C C . PRO A 1 532 ? 30.153 -2.459 -28.739 1.00 69.06 532 PRO A C 1
ATOM 4185 O O . PRO A 1 532 ? 30.776 -3.472 -28.437 1.00 69.06 532 PRO A O 1
ATOM 4188 N N . SER A 1 533 ? 30.802 -1.340 -29.075 1.00 74.62 533 SER A N 1
ATOM 4189 C CA . SER A 1 533 ? 32.272 -1.275 -29.113 1.00 74.62 533 SER A CA 1
ATOM 4190 C C . SER A 1 533 ? 32.887 -1.614 -27.748 1.00 74.62 533 SER A C 1
ATOM 4192 O O . SER A 1 533 ? 32.726 -0.845 -26.801 1.00 74.62 533 SER A O 1
ATOM 4194 N N . GLY A 1 534 ? 33.661 -2.701 -27.687 1.00 76.19 534 GLY A N 1
ATOM 4195 C CA . GLY A 1 534 ? 34.288 -3.207 -26.458 1.00 76.19 534 GLY A CA 1
ATOM 4196 C C . GLY A 1 534 ? 33.565 -4.393 -25.810 1.00 76.19 534 GLY A C 1
ATOM 4197 O O . GLY A 1 534 ? 33.922 -4.752 -24.694 1.00 76.19 534 GLY A O 1
ATOM 4198 N N . MET A 1 535 ? 32.580 -4.971 -26.499 1.00 78.75 535 MET A N 1
ATOM 4199 C CA . MET A 1 535 ? 31.813 -6.156 -26.105 1.00 78.75 535 MET A CA 1
ATOM 4200 C C . MET A 1 535 ? 31.882 -7.226 -27.204 1.00 78.75 535 MET A C 1
ATOM 4202 O O . MET A 1 535 ? 32.208 -6.902 -28.350 1.00 78.75 535 MET A O 1
ATOM 4206 N N . ASN A 1 536 ? 31.588 -8.481 -26.863 1.00 77.25 536 ASN A N 1
ATOM 4207 C CA . ASN A 1 536 ? 31.540 -9.615 -27.793 1.00 77.25 536 ASN A CA 1
ATOM 4208 C C . ASN A 1 536 ? 30.096 -10.033 -28.094 1.00 77.25 536 ASN A C 1
ATOM 4210 O O . ASN A 1 536 ? 29.164 -9.685 -27.373 1.00 77.25 536 ASN A O 1
ATOM 4214 N N . GLU A 1 537 ? 29.922 -10.804 -29.165 1.00 71.25 537 GLU A N 1
ATOM 4215 C CA . GLU A 1 537 ? 28.621 -11.331 -29.600 1.00 71.25 537 GLU A CA 1
ATOM 4216 C C . GLU A 1 537 ? 27.969 -12.299 -28.601 1.00 71.25 537 GLU A C 1
ATOM 4218 O O . GLU A 1 537 ? 26.745 -12.420 -28.553 1.00 71.25 537 GLU A O 1
ATOM 4223 N N . ASP A 1 538 ? 28.794 -12.924 -27.763 1.00 69.50 538 ASP A N 1
ATOM 4224 C CA . ASP A 1 538 ? 28.384 -13.812 -26.676 1.00 69.50 538 ASP A CA 1
ATOM 4225 C C . ASP A 1 538 ? 27.942 -13.070 -25.406 1.00 69.50 538 ASP A C 1
ATOM 4227 O O . ASP A 1 538 ? 27.369 -13.698 -24.516 1.00 69.50 538 ASP A O 1
ATOM 4231 N N . ASP A 1 539 ? 28.210 -11.762 -25.290 1.00 77.69 539 ASP A N 1
ATOM 4232 C CA . ASP A 1 539 ? 28.043 -11.043 -24.028 1.00 77.69 539 ASP A CA 1
ATOM 4233 C C . ASP A 1 539 ? 26.559 -10.955 -23.616 1.00 77.69 539 ASP A C 1
ATOM 4235 O O . ASP A 1 539 ? 25.702 -10.405 -24.321 1.00 77.69 539 ASP A O 1
ATOM 4239 N N . ARG A 1 540 ? 26.270 -11.448 -22.409 1.00 82.69 540 ARG A N 1
ATOM 4240 C CA . ARG A 1 540 ? 24.960 -11.443 -21.762 1.00 82.69 540 ARG A CA 1
ATOM 4241 C C . ARG A 1 540 ? 24.993 -10.456 -20.605 1.00 82.69 540 ARG A C 1
ATOM 4243 O O . ARG A 1 540 ? 25.722 -10.621 -19.626 1.00 82.69 540 ARG A O 1
ATOM 4250 N N . VAL A 1 541 ? 24.175 -9.415 -20.692 1.00 90.88 541 VAL A N 1
ATOM 4251 C CA . VAL A 1 541 ? 24.280 -8.227 -19.832 1.00 90.88 541 VAL A CA 1
ATOM 4252 C C . VAL A 1 541 ? 22.999 -7.922 -19.061 1.00 90.88 541 VAL A C 1
ATOM 4254 O O . VAL A 1 541 ? 21.930 -8.470 -19.339 1.00 90.88 541 VAL A O 1
ATOM 4257 N N . GLY A 1 542 ? 23.104 -7.004 -18.101 1.00 94.56 542 GLY A N 1
ATOM 4258 C CA . GLY A 1 542 ? 22.020 -6.608 -17.218 1.00 94.56 542 GLY A CA 1
ATOM 4259 C C . GLY A 1 542 ? 21.815 -7.537 -16.026 1.00 94.56 542 GLY A C 1
ATOM 4260 O O . GLY A 1 542 ? 22.588 -8.463 -15.752 1.00 94.56 542 GLY A O 1
ATOM 4261 N N . ALA A 1 543 ? 20.732 -7.269 -15.308 1.00 96.75 543 ALA A N 1
ATOM 4262 C CA . ALA A 1 543 ? 20.293 -8.047 -14.163 1.00 96.75 543 ALA A CA 1
ATOM 4263 C C . ALA A 1 543 ? 18.761 -8.115 -14.122 1.00 96.75 543 ALA A C 1
ATOM 4265 O O . ALA A 1 543 ? 18.057 -7.336 -14.768 1.00 96.75 543 ALA A O 1
ATOM 4266 N N . TYR A 1 544 ? 18.224 -9.042 -13.343 1.00 97.56 544 TYR A N 1
ATOM 4267 C CA . TYR A 1 544 ? 16.789 -9.145 -13.090 1.00 97.56 544 TYR A CA 1
ATOM 4268 C C . TYR A 1 544 ? 16.532 -9.758 -11.720 1.00 97.56 544 TYR A C 1
ATOM 4270 O O . TYR A 1 544 ? 17.417 -10.379 -11.128 1.00 97.56 544 TYR A O 1
ATOM 4278 N N . TRP A 1 545 ? 15.306 -9.609 -11.228 1.00 98.38 545 TRP A N 1
ATOM 4279 C CA . TRP A 1 545 ? 14.831 -10.331 -10.057 1.00 98.38 545 TRP A CA 1
ATOM 4280 C C . TRP A 1 545 ? 13.853 -11.443 -10.446 1.00 98.38 545 TRP A C 1
ATOM 4282 O O . TRP A 1 545 ? 13.197 -11.395 -11.492 1.00 98.38 545 TRP A O 1
ATOM 4292 N N . ARG A 1 546 ? 13.807 -12.480 -9.613 1.00 97.88 546 ARG A N 1
ATOM 4293 C CA . ARG A 1 546 ? 12.950 -13.661 -9.723 1.00 97.88 546 ARG A CA 1
ATOM 4294 C C . ARG A 1 546 ? 12.708 -14.279 -8.351 1.00 97.88 546 ARG A C 1
ATOM 4296 O O . ARG A 1 546 ? 13.343 -13.876 -7.377 1.00 97.88 546 ARG A O 1
ATOM 4303 N N . SER A 1 547 ? 11.856 -15.297 -8.307 1.00 97.38 547 SER A N 1
ATOM 4304 C CA . SER A 1 547 ? 11.526 -16.043 -7.095 1.00 97.38 547 SER A CA 1
ATOM 4305 C C . SER A 1 547 ? 11.113 -15.107 -5.959 1.00 97.38 547 SER A C 1
ATOM 4307 O O . SER A 1 547 ? 11.605 -15.244 -4.846 1.00 97.38 547 SER A O 1
ATOM 4309 N N . LEU A 1 548 ? 10.278 -14.110 -6.274 1.00 97.75 548 LEU A N 1
ATOM 4310 C CA . LEU A 1 548 ? 9.633 -13.290 -5.256 1.00 97.75 548 LEU A CA 1
ATOM 4311 C C . LEU A 1 548 ? 8.572 -14.138 -4.548 1.00 97.75 548 LEU A C 1
ATOM 4313 O O . LEU A 1 548 ? 7.654 -14.653 -5.190 1.00 97.75 548 LEU A O 1
ATOM 4317 N N . ASP A 1 549 ? 8.715 -14.262 -3.235 1.00 94.81 549 ASP A N 1
ATOM 4318 C CA . ASP A 1 549 ? 7.743 -14.854 -2.323 1.00 94.81 549 ASP A CA 1
ATOM 4319 C C . ASP A 1 549 ? 7.427 -13.865 -1.179 1.00 94.81 549 ASP A C 1
ATOM 4321 O O . ASP A 1 549 ? 7.806 -12.694 -1.225 1.00 94.81 549 ASP A O 1
ATOM 4325 N N . ASN A 1 550 ? 6.668 -14.280 -0.163 1.00 89.44 550 ASN A N 1
ATOM 4326 C CA . ASN A 1 550 ? 6.280 -13.374 0.924 1.00 89.44 550 ASN A CA 1
ATOM 4327 C C . ASN A 1 550 ? 7.437 -13.036 1.894 1.00 89.44 550 ASN A C 1
ATOM 4329 O O . ASN A 1 550 ? 7.302 -12.139 2.727 1.00 89.44 550 ASN A O 1
ATOM 4333 N N . SER A 1 551 ? 8.583 -13.699 1.767 1.00 92.62 551 SER A N 1
ATOM 4334 C CA . SER A 1 551 ? 9.740 -13.610 2.656 1.00 92.62 551 SER A CA 1
ATOM 4335 C C . SER A 1 551 ? 11.059 -13.285 1.946 1.00 92.62 551 SER A C 1
ATOM 4337 O O . SER A 1 551 ? 11.951 -12.713 2.581 1.00 92.62 551 SER A O 1
ATOM 4339 N N . SER A 1 552 ? 11.204 -13.629 0.664 1.00 97.19 552 SER A N 1
ATOM 4340 C CA . SER A 1 552 ? 12.452 -13.500 -0.084 1.00 97.19 552 SER A CA 1
ATOM 4341 C C . SER A 1 552 ? 12.267 -13.066 -1.543 1.00 97.19 552 SER A C 1
ATOM 4343 O O . SER A 1 552 ? 11.217 -13.249 -2.156 1.00 97.19 552 SER A O 1
ATOM 4345 N N . ILE A 1 553 ? 13.334 -12.504 -2.113 1.00 98.50 553 ILE A N 1
ATOM 4346 C CA . ILE A 1 553 ? 13.459 -12.198 -3.541 1.00 98.50 553 ILE A CA 1
ATOM 4347 C C . ILE A 1 553 ? 14.881 -12.516 -4.009 1.00 98.50 553 ILE A C 1
ATOM 4349 O O . ILE A 1 553 ? 15.850 -12.251 -3.301 1.00 98.50 553 ILE A O 1
ATOM 4353 N N . THR A 1 554 ? 15.052 -13.079 -5.206 1.00 98.62 554 THR A N 1
ATOM 4354 C CA . THR A 1 554 ? 16.377 -13.427 -5.745 1.00 98.62 554 THR A CA 1
ATOM 4355 C C . THR A 1 554 ? 16.752 -12.539 -6.926 1.00 98.62 554 THR A C 1
ATOM 4357 O O . THR A 1 554 ? 16.079 -12.549 -7.954 1.00 98.62 554 THR A O 1
ATOM 4360 N N . VAL A 1 555 ? 17.867 -11.814 -6.820 1.00 98.38 555 VAL A N 1
ATOM 4361 C CA . VAL A 1 555 ? 18.439 -11.012 -7.917 1.00 98.38 555 VAL A CA 1
ATOM 4362 C C . VAL A 1 555 ? 19.546 -11.809 -8.597 1.00 98.38 555 VAL A C 1
ATOM 4364 O O . VAL A 1 555 ? 20.359 -12.413 -7.906 1.00 98.38 555 VAL A O 1
ATOM 4367 N N . TYR A 1 556 ? 19.603 -11.807 -9.929 1.00 97.94 556 TYR A N 1
ATOM 4368 C CA . TYR A 1 556 ? 20.671 -12.421 -10.725 1.00 97.94 556 TYR A CA 1
ATOM 4369 C C . TYR A 1 556 ? 21.290 -11.399 -11.684 1.00 97.94 556 TYR A C 1
ATOM 4371 O O . TYR A 1 556 ? 20.566 -10.644 -12.337 1.00 97.94 556 TYR A O 1
ATOM 4379 N N . ARG A 1 557 ? 22.625 -11.397 -11.775 1.00 96.69 557 ARG A N 1
ATOM 4380 C CA . ARG A 1 557 ? 23.420 -10.600 -12.720 1.00 96.69 557 ARG A CA 1
ATOM 4381 C C . ARG A 1 557 ? 24.036 -11.529 -13.759 1.00 96.69 557 ARG A C 1
ATOM 4383 O O . ARG A 1 557 ? 24.627 -12.543 -13.396 1.00 96.69 557 ARG A O 1
ATOM 4390 N N . ARG A 1 558 ? 23.911 -11.176 -15.040 1.00 94.06 558 ARG A N 1
ATOM 4391 C CA . ARG A 1 558 ? 24.403 -12.010 -16.149 1.00 94.06 558 ARG A CA 1
ATOM 4392 C C . ARG A 1 558 ? 25.947 -12.010 -16.236 1.00 94.06 558 ARG A C 1
ATOM 4394 O O . ARG A 1 558 ? 26.567 -11.106 -15.666 1.00 94.06 558 ARG A O 1
ATOM 4401 N N . PRO A 1 559 ? 26.579 -13.014 -16.877 1.00 90.38 559 PRO A N 1
ATOM 4402 C CA . PRO A 1 559 ? 28.031 -13.214 -16.811 1.00 90.38 559 PRO A CA 1
ATOM 4403 C C . PRO A 1 559 ? 28.880 -12.069 -17.378 1.00 90.38 559 PRO A C 1
ATOM 4405 O O . PRO A 1 559 ? 29.941 -11.779 -16.836 1.00 90.38 559 PRO A O 1
ATOM 4408 N N . GLU A 1 560 ? 28.423 -11.364 -18.409 1.00 91.00 560 GLU A N 1
ATOM 4409 C CA . GLU A 1 560 ? 29.192 -10.296 -19.060 1.00 91.00 560 GLU A CA 1
ATOM 4410 C C . GLU A 1 560 ? 28.681 -8.891 -18.704 1.00 91.00 560 GLU A C 1
ATOM 4412 O O . GLU A 1 560 ? 29.191 -7.882 -19.195 1.00 91.00 560 GLU A O 1
ATOM 4417 N N . ASP A 1 561 ? 27.704 -8.778 -17.797 1.00 89.75 561 ASP A N 1
ATOM 4418 C CA . ASP A 1 561 ? 27.193 -7.481 -17.366 1.00 89.75 561 ASP A CA 1
ATOM 4419 C C . ASP A 1 561 ? 28.284 -6.616 -16.717 1.00 89.75 561 ASP A C 1
ATOM 4421 O O . ASP A 1 561 ? 28.943 -7.041 -15.772 1.00 89.75 561 ASP A O 1
ATOM 4425 N N . ILE A 1 562 ? 28.397 -5.356 -17.139 1.00 91.69 562 ILE A N 1
ATOM 4426 C CA . ILE A 1 562 ? 29.274 -4.339 -16.531 1.00 91.69 562 ILE A CA 1
ATOM 4427 C C . ILE A 1 562 ? 28.502 -3.113 -16.007 1.00 91.69 562 ILE A C 1
ATOM 4429 O O . ILE A 1 562 ? 29.114 -2.095 -15.675 1.00 91.69 562 ILE A O 1
ATOM 4433 N N . TYR A 1 563 ? 27.165 -3.170 -15.948 1.00 93.75 563 TYR A N 1
ATOM 4434 C CA . TYR A 1 563 ? 26.303 -2.025 -15.612 1.00 93.75 563 TYR A CA 1
ATOM 4435 C C . TYR A 1 563 ? 25.628 -2.121 -14.239 1.00 93.75 563 TYR A C 1
ATOM 4437 O O . TYR A 1 563 ? 25.256 -1.086 -13.679 1.00 93.75 563 TYR A O 1
ATOM 4445 N N . ALA A 1 564 ? 25.562 -3.327 -13.673 1.00 95.69 564 ALA A N 1
ATOM 4446 C CA . ALA A 1 564 ? 25.040 -3.648 -12.351 1.00 95.69 564 ALA A CA 1
ATOM 4447 C C . ALA A 1 564 ? 26.140 -4.197 -11.418 1.00 95.69 564 ALA A C 1
ATOM 4449 O O . ALA A 1 564 ? 25.971 -5.235 -10.781 1.00 95.69 564 ALA A O 1
ATOM 4450 N N . GLU A 1 565 ? 27.277 -3.487 -11.314 1.00 97.06 565 GLU A N 1
ATOM 4451 C CA . GLU A 1 565 ? 28.340 -3.778 -10.325 1.00 97.06 565 GLU A CA 1
ATOM 4452 C C . GLU A 1 565 ? 27.769 -3.907 -8.904 1.00 97.06 565 GLU A C 1
ATOM 4454 O O . GLU A 1 565 ? 28.178 -4.773 -8.125 1.00 97.06 565 GLU A O 1
ATOM 4459 N N . GLN A 1 566 ? 26.789 -3.058 -8.599 1.00 98.19 566 GLN A N 1
ATOM 4460 C CA . GLN A 1 566 ? 25.926 -3.160 -7.437 1.00 98.19 566 GLN A CA 1
ATOM 4461 C C . GLN A 1 566 ? 24.460 -3.113 -7.873 1.00 98.19 566 GLN A C 1
ATOM 4463 O O . GLN A 1 566 ? 24.100 -2.425 -8.833 1.00 98.19 566 GLN A O 1
ATOM 4468 N N . VAL A 1 567 ? 23.616 -3.810 -7.123 1.00 98.50 567 VAL A N 1
ATOM 4469 C CA . VAL A 1 567 ? 22.158 -3.796 -7.247 1.00 98.50 567 VAL A CA 1
ATOM 4470 C C . VAL A 1 567 ? 21.538 -3.288 -5.952 1.00 98.50 567 VAL A C 1
ATOM 4472 O O . VAL A 1 567 ? 22.125 -3.430 -4.879 1.00 98.50 567 VAL A O 1
ATOM 4475 N N . ARG A 1 568 ? 20.338 -2.726 -6.037 1.00 98.50 568 ARG A N 1
ATOM 4476 C CA . ARG A 1 568 ? 19.493 -2.440 -4.876 1.00 98.50 568 ARG A CA 1
ATOM 4477 C C . ARG A 1 568 ? 18.076 -2.881 -5.172 1.00 98.50 568 ARG A C 1
ATOM 4479 O O . ARG A 1 568 ? 17.566 -2.573 -6.247 1.00 98.50 568 ARG A O 1
ATOM 4486 N N . VAL A 1 569 ? 17.468 -3.580 -4.221 1.00 98.62 569 VAL A N 1
ATOM 4487 C CA . VAL A 1 569 ? 16.044 -3.907 -4.228 1.00 98.62 569 VAL A CA 1
ATOM 4488 C C . VAL A 1 569 ? 15.361 -3.130 -3.118 1.00 98.62 569 VAL A C 1
ATOM 4490 O O . VAL A 1 569 ? 15.812 -3.154 -1.971 1.00 98.62 569 VAL A O 1
ATOM 4493 N N . ARG A 1 570 ? 14.261 -2.469 -3.472 1.00 98.25 570 ARG A N 1
ATOM 4494 C CA . ARG A 1 570 ? 13.353 -1.809 -2.532 1.00 98.25 570 ARG A CA 1
ATOM 4495 C C . ARG A 1 570 ? 11.953 -2.371 -2.725 1.00 98.25 570 ARG A C 1
ATOM 4497 O O . ARG A 1 570 ? 11.538 -2.596 -3.864 1.00 98.25 570 ARG A O 1
ATOM 4504 N N . ILE A 1 571 ? 11.256 -2.622 -1.621 1.00 96.69 571 ILE A N 1
ATOM 4505 C CA . ILE A 1 571 ? 9.885 -3.133 -1.621 1.00 96.69 571 ILE A CA 1
ATOM 4506 C C . ILE A 1 571 ? 9.025 -2.239 -0.730 1.00 96.69 571 ILE A C 1
ATOM 4508 O O . ILE A 1 571 ? 9.328 -2.070 0.452 1.00 96.69 571 ILE A O 1
ATOM 4512 N N . TRP A 1 572 ? 7.947 -1.703 -1.298 1.00 93.62 572 TRP A N 1
ATOM 4513 C CA . TRP A 1 572 ? 6.872 -1.033 -0.562 1.00 93.62 572 TRP A CA 1
ATOM 4514 C C . TRP A 1 572 ? 5.627 -1.916 -0.564 1.00 93.62 572 TRP A C 1
ATOM 4516 O O . TRP A 1 572 ? 5.335 -2.551 -1.580 1.00 93.62 572 TRP A O 1
ATOM 4526 N N . ARG A 1 573 ? 4.876 -1.919 0.538 1.00 88.75 573 ARG A N 1
ATOM 4527 C CA . ARG A 1 573 ? 3.498 -2.414 0.584 1.00 88.75 573 ARG A CA 1
ATOM 4528 C C . ARG A 1 573 ? 2.554 -1.305 0.129 1.00 88.75 573 ARG A C 1
ATOM 4530 O O . ARG A 1 573 ? 2.552 -0.190 0.654 1.00 88.75 573 ARG A O 1
ATOM 4537 N N . MET A 1 574 ? 1.784 -1.619 -0.895 1.00 88.00 574 MET A N 1
ATOM 4538 C CA . MET A 1 574 ? 0.976 -0.693 -1.669 1.00 88.00 574 MET A CA 1
ATOM 4539 C C . MET A 1 574 ? -0.446 -0.606 -1.132 1.00 88.00 574 MET A C 1
ATOM 4541 O O . MET A 1 574 ? -0.988 -1.566 -0.579 1.00 88.00 574 MET A O 1
ATOM 4545 N N . ALA A 1 575 ? -1.090 0.532 -1.385 1.00 84.69 575 ALA A N 1
ATOM 4546 C CA . ALA A 1 575 ? -2.543 0.559 -1.457 1.00 84.69 575 ALA A CA 1
ATOM 4547 C C . ALA A 1 575 ? -3.044 -0.425 -2.536 1.00 84.69 575 ALA A C 1
ATOM 4549 O O . ALA A 1 575 ? -2.329 -0.685 -3.512 1.00 84.69 575 ALA A O 1
ATOM 4550 N N . ALA A 1 576 ? -4.265 -0.952 -2.398 1.00 85.44 576 ALA A N 1
ATOM 4551 C CA . ALA A 1 576 ? -4.865 -1.770 -3.451 1.00 85.44 576 ALA A CA 1
ATOM 4552 C C . ALA A 1 576 ? -4.913 -0.980 -4.782 1.00 85.44 576 ALA A C 1
ATOM 4554 O O . ALA A 1 576 ? -5.152 0.232 -4.758 1.00 85.44 576 ALA A O 1
ATOM 4555 N N . PRO A 1 577 ? -4.641 -1.611 -5.938 1.00 91.38 577 PRO A N 1
ATOM 4556 C CA . PRO A 1 577 ? -4.719 -0.937 -7.227 1.00 91.38 577 PRO A CA 1
ATOM 4557 C C . PRO A 1 577 ? -6.180 -0.677 -7.605 1.00 91.38 577 PRO A C 1
ATOM 4559 O O . PRO A 1 577 ? -7.053 -1.496 -7.328 1.00 91.38 577 PRO A O 1
ATOM 4562 N N . ASP A 1 578 ? -6.448 0.424 -8.312 1.00 90.75 578 ASP A N 1
ATOM 4563 C CA . ASP A 1 578 ? -7.774 0.690 -8.886 1.00 90.75 578 ASP A CA 1
ATOM 4564 C C . ASP A 1 578 ? -8.204 -0.408 -9.879 1.00 90.75 578 ASP A C 1
ATOM 4566 O O . ASP A 1 578 ? -9.395 -0.623 -10.107 1.00 90.75 578 ASP A O 1
ATOM 4570 N N . TYR A 1 579 ? -7.232 -1.087 -10.497 1.00 94.69 579 TYR A N 1
ATOM 4571 C CA . TYR A 1 579 ? -7.446 -2.291 -11.291 1.00 94.69 579 TYR A CA 1
ATOM 4572 C C . TYR A 1 579 ? -6.344 -3.317 -11.051 1.00 94.69 579 TYR A C 1
ATOM 4574 O O . TYR A 1 579 ? -5.164 -3.019 -11.250 1.00 94.69 579 TYR A O 1
ATOM 4582 N N . ASP A 1 580 ? -6.758 -4.538 -10.733 1.00 94.62 580 ASP A N 1
ATOM 4583 C CA . ASP A 1 580 ? -5.941 -5.741 -10.815 1.00 94.62 580 ASP A CA 1
ATOM 4584 C C . ASP A 1 580 ? -6.533 -6.684 -11.874 1.00 94.62 580 ASP A C 1
ATOM 4586 O O . ASP A 1 580 ? -7.753 -6.725 -12.064 1.00 94.62 580 ASP A O 1
ATOM 4590 N N . SER A 1 581 ? -5.684 -7.421 -12.588 1.00 95.88 581 SER A N 1
ATOM 4591 C CA . SER A 1 581 ? -6.133 -8.423 -13.561 1.00 95.88 581 SER A CA 1
ATOM 4592 C C . SER A 1 581 ? -6.255 -9.830 -12.982 1.00 95.88 581 SER A C 1
ATOM 4594 O O . SER A 1 581 ? -6.684 -10.722 -13.719 1.00 95.88 581 SER A O 1
ATOM 4596 N N . ASP A 1 582 ? -5.785 -10.034 -11.744 1.00 94.25 582 ASP A N 1
ATOM 4597 C CA . ASP A 1 582 ? -5.319 -11.325 -11.225 1.00 94.25 582 ASP A CA 1
ATOM 4598 C C . ASP A 1 582 ? -4.265 -11.979 -12.158 1.00 94.25 582 ASP A C 1
ATOM 4600 O O . ASP A 1 582 ? -3.934 -11.493 -13.253 1.00 94.25 582 ASP A O 1
ATOM 4604 N N . TRP A 1 583 ? -3.739 -13.134 -11.746 1.00 95.88 583 TRP A N 1
ATOM 4605 C CA . TRP A 1 583 ? -2.862 -13.968 -12.568 1.00 95.88 583 TRP A CA 1
ATOM 4606 C C . TRP A 1 583 ? -3.597 -14.572 -13.769 1.00 95.88 583 TRP A C 1
ATOM 4608 O O . TRP A 1 583 ? -4.320 -15.563 -13.665 1.00 95.88 583 TRP A O 1
ATOM 4618 N N . THR A 1 584 ? -3.342 -14.018 -14.952 1.00 97.25 584 THR A N 1
ATOM 4619 C CA . THR A 1 584 ? -3.925 -14.473 -16.216 1.00 97.25 584 THR A CA 1
ATOM 4620 C C . THR A 1 584 ? -2.922 -15.290 -17.027 1.00 97.25 584 THR A C 1
ATOM 4622 O O . THR A 1 584 ? -1.841 -14.811 -17.371 1.00 97.25 584 THR A O 1
ATOM 4625 N N . LEU A 1 585 ? -3.298 -16.524 -17.385 1.00 97.12 585 LEU A N 1
ATOM 4626 C CA . LEU A 1 585 ? -2.537 -17.380 -18.302 1.00 97.12 585 LEU A CA 1
ATOM 4627 C C . LEU A 1 585 ? -2.422 -16.706 -19.678 1.00 97.12 585 LEU A C 1
ATOM 4629 O O . LEU A 1 585 ? -3.438 -16.369 -20.289 1.00 97.12 585 LEU A O 1
ATOM 4633 N N . ILE A 1 586 ? -1.203 -16.574 -20.205 1.00 97.38 586 ILE A N 1
ATOM 4634 C CA . ILE A 1 586 ? -0.957 -15.996 -21.531 1.00 97.38 586 ILE A CA 1
ATOM 4635 C C . ILE A 1 586 ? -0.119 -16.947 -22.394 1.00 97.38 586 ILE A C 1
ATOM 4637 O O . ILE A 1 586 ? 0.988 -17.361 -22.046 1.00 97.38 586 ILE A O 1
ATOM 4641 N N . GLY A 1 587 ? -0.671 -17.329 -23.548 1.00 96.00 587 GLY A N 1
ATOM 4642 C CA . GLY A 1 587 ? 0.011 -18.200 -24.504 1.00 96.00 587 GLY A CA 1
ATOM 4643 C C . GLY A 1 587 ? 1.227 -17.524 -25.140 1.00 96.00 587 GLY A C 1
ATOM 4644 O O . GLY A 1 587 ? 1.299 -16.300 -25.239 1.00 96.00 587 GLY A O 1
ATOM 4645 N N . ARG A 1 588 ? 2.189 -18.325 -25.601 1.00 94.81 588 ARG A N 1
ATOM 4646 C CA . ARG A 1 588 ? 3.302 -17.820 -26.416 1.00 94.81 588 ARG A CA 1
ATOM 4647 C C . ARG A 1 588 ? 2.774 -17.270 -27.744 1.00 94.81 588 ARG A C 1
ATOM 4649 O O . ARG A 1 588 ? 1.857 -17.848 -28.319 1.00 94.81 588 ARG A O 1
ATOM 4656 N N . ASP A 1 589 ? 3.346 -16.156 -28.196 1.00 94.50 589 ASP A N 1
ATOM 4657 C CA . ASP A 1 589 ? 2.885 -15.355 -29.346 1.00 94.50 589 ASP A CA 1
ATOM 4658 C C . ASP A 1 589 ? 1.445 -14.807 -29.225 1.00 94.50 589 ASP A C 1
ATOM 4660 O O . ASP A 1 589 ? 0.820 -14.416 -30.212 1.00 94.50 589 ASP A O 1
ATOM 4664 N N . VAL A 1 590 ? 0.891 -14.735 -28.009 1.00 96.19 590 VAL A N 1
ATOM 4665 C CA . VAL A 1 590 ? -0.454 -14.189 -27.775 1.00 96.19 590 VAL A CA 1
ATOM 4666 C C . VAL A 1 590 ? -0.364 -12.754 -27.261 1.00 96.19 590 VAL A C 1
ATOM 4668 O O . VAL A 1 590 ? 0.418 -12.434 -26.364 1.00 96.19 590 VAL A O 1
ATOM 4671 N N . SER A 1 591 ? -1.197 -11.871 -27.826 1.00 96.56 591 SER A N 1
ATOM 4672 C CA . SER A 1 591 ? -1.537 -10.582 -27.210 1.00 96.56 591 SER A CA 1
ATOM 4673 C C . SER A 1 591 ? -2.819 -10.745 -26.391 1.00 96.56 591 SER A C 1
ATOM 4675 O O . SER A 1 591 ? -3.836 -11.145 -26.952 1.00 96.56 591 SER A O 1
ATOM 4677 N N . GLN A 1 592 ? -2.786 -10.399 -25.106 1.00 98.19 592 GLN A N 1
ATOM 4678 C CA . GLN A 1 592 ? -3.949 -10.372 -24.219 1.00 98.19 592 GLN A CA 1
ATOM 4679 C C . GLN A 1 592 ? -4.313 -8.918 -23.900 1.00 98.19 592 GLN A C 1
ATOM 4681 O O . GLN A 1 592 ? -3.480 -8.159 -23.402 1.00 98.19 592 GLN A O 1
ATOM 4686 N N . THR A 1 593 ? -5.554 -8.520 -24.179 1.00 98.00 593 THR A N 1
ATOM 4687 C CA . THR A 1 593 ? -6.070 -7.195 -23.807 1.00 98.00 593 THR A CA 1
ATOM 4688 C C . THR A 1 593 ? -6.862 -7.291 -22.509 1.00 98.00 593 THR A C 1
ATOM 4690 O O . THR A 1 593 ? -7.834 -8.035 -22.413 1.00 98.00 593 THR A O 1
ATOM 4693 N N . PHE A 1 594 ? -6.450 -6.497 -21.530 1.00 98.06 594 PHE A N 1
ATOM 4694 C CA . PHE A 1 594 ? -7.068 -6.347 -20.223 1.00 98.06 594 PHE A CA 1
ATOM 4695 C C . PHE A 1 594 ? -7.939 -5.093 -20.228 1.00 98.06 594 PHE A C 1
ATOM 4697 O O . PHE A 1 594 ? -7.458 -4.004 -20.550 1.00 98.06 594 PHE A O 1
ATOM 4704 N N . THR A 1 595 ? -9.226 -5.238 -19.917 1.00 97.94 595 THR A N 1
ATOM 4705 C CA . THR A 1 595 ? -10.180 -4.123 -19.840 1.00 97.94 595 THR A CA 1
ATOM 4706 C C . THR A 1 595 ? -10.362 -3.712 -18.384 1.00 97.94 595 THR A C 1
ATOM 4708 O O . THR A 1 595 ? -10.890 -4.484 -17.593 1.00 97.94 595 THR A O 1
ATOM 4711 N N . HIS A 1 596 ? -9.956 -2.485 -18.057 1.00 96.31 596 HIS A N 1
ATOM 4712 C CA . HIS A 1 596 ? -9.952 -1.946 -16.693 1.00 96.31 596 HIS A CA 1
ATOM 4713 C C . HIS A 1 596 ? -10.971 -0.818 -16.463 1.00 96.31 596 HIS A C 1
ATOM 4715 O O . HIS A 1 596 ? -11.294 -0.509 -15.326 1.00 96.31 596 HIS A O 1
ATOM 4721 N N . ASN A 1 597 ? -11.490 -0.181 -17.523 1.00 95.44 597 ASN A N 1
ATOM 4722 C CA . ASN A 1 597 ? -12.561 0.836 -17.471 1.00 95.44 597 ASN A CA 1
ATOM 4723 C C . ASN A 1 597 ? -12.356 2.057 -16.531 1.00 95.44 597 ASN A C 1
ATOM 4725 O O . ASN A 1 597 ? -13.294 2.828 -16.338 1.00 95.44 597 ASN A O 1
ATOM 4729 N N . LEU A 1 598 ? -11.148 2.279 -16.001 1.00 93.38 598 LEU A N 1
ATOM 4730 C CA . LEU A 1 598 ? -10.837 3.321 -14.998 1.00 93.38 598 LEU A CA 1
ATOM 4731 C C . LEU A 1 598 ? -11.142 4.770 -15.426 1.00 93.38 598 LEU A C 1
ATOM 4733 O O . LEU A 1 598 ? -11.307 5.652 -14.579 1.00 93.38 598 LEU A O 1
ATOM 4737 N N . GLY A 1 599 ? -11.211 5.034 -16.731 1.00 94.44 599 GLY A N 1
ATOM 4738 C CA . GLY A 1 599 ? -11.519 6.345 -17.289 1.00 94.44 599 GLY A CA 1
ATOM 4739 C C . GLY A 1 599 ? -10.419 7.385 -17.053 1.00 94.44 599 GLY A C 1
ATOM 4740 O O . GLY A 1 599 ? -9.316 7.091 -16.594 1.00 94.44 599 GLY A O 1
ATOM 4741 N N . GLY A 1 600 ? -10.712 8.640 -17.392 1.00 93.38 600 GLY A N 1
ATOM 4742 C CA . GLY A 1 600 ? -9.746 9.732 -17.261 1.00 93.38 600 GLY A CA 1
ATOM 4743 C C . GLY A 1 600 ? -8.605 9.648 -18.281 1.00 93.38 600 GLY A C 1
ATOM 4744 O O . GLY A 1 600 ? -8.818 9.295 -19.441 1.00 93.38 600 GLY A O 1
ATOM 4745 N N . ASN A 1 601 ? -7.403 10.033 -17.860 1.00 94.38 601 ASN A N 1
ATOM 4746 C CA . ASN A 1 601 ? -6.226 10.163 -18.711 1.00 94.38 601 ASN A CA 1
ATOM 4747 C C . ASN A 1 601 ? -5.204 9.055 -18.380 1.00 94.38 601 ASN A C 1
ATOM 4749 O O . ASN A 1 601 ? -4.729 9.016 -17.248 1.00 94.38 601 ASN A O 1
ATOM 4753 N N . PRO A 1 602 ? -4.796 8.197 -19.337 1.00 95.06 602 PRO A N 1
ATOM 4754 C CA . PRO A 1 602 ? -3.833 7.122 -19.073 1.00 95.06 602 PRO A CA 1
ATOM 4755 C C . PRO A 1 602 ? -2.428 7.611 -18.696 1.00 95.06 602 PRO A C 1
ATOM 4757 O O . PRO A 1 602 ? -1.597 6.825 -18.251 1.00 95.06 602 PRO A O 1
ATOM 4760 N N . TYR A 1 603 ? -2.131 8.904 -18.864 1.00 94.56 603 TYR A N 1
ATOM 4761 C CA . TYR A 1 603 ? -0.884 9.491 -18.367 1.00 94.56 603 TYR A CA 1
ATOM 4762 C C . TYR A 1 603 ? -0.881 9.639 -16.835 1.00 94.56 603 TYR A C 1
ATOM 4764 O O . TYR A 1 603 ? 0.193 9.748 -16.241 1.00 94.56 603 TYR A O 1
ATOM 4772 N N . ASP A 1 604 ? -2.044 9.564 -16.193 1.00 94.88 604 ASP A N 1
ATOM 4773 C CA . ASP A 1 604 ? -2.198 9.632 -14.740 1.00 94.88 604 ASP A CA 1
ATOM 4774 C C . ASP A 1 604 ? -2.247 8.225 -14.116 1.00 94.88 604 ASP A C 1
ATOM 4776 O O . ASP A 1 604 ? -2.776 8.050 -13.027 1.00 94.88 604 ASP A O 1
ATOM 4780 N N . TYR A 1 605 ? -1.717 7.202 -14.799 1.00 96.31 605 TYR A N 1
ATOM 4781 C CA . TYR A 1 605 ? -1.654 5.824 -14.299 1.00 96.31 605 TYR A CA 1
ATOM 4782 C C . TYR A 1 605 ? -0.220 5.404 -13.960 1.00 96.31 605 TYR A C 1
ATOM 4784 O O . TYR A 1 605 ? 0.683 5.547 -14.794 1.00 96.31 605 TYR A O 1
ATOM 4792 N N . LEU A 1 606 ? -0.000 4.834 -12.778 1.00 96.31 606 LEU A N 1
ATOM 4793 C CA . LEU A 1 606 ? 1.144 3.959 -12.515 1.00 96.31 606 LEU A CA 1
ATOM 4794 C C . LEU A 1 606 ? 0.744 2.540 -12.934 1.00 96.31 606 LEU A C 1
ATOM 4796 O O . LEU A 1 606 ? -0.303 2.054 -12.518 1.00 96.31 606 LEU A O 1
ATOM 4800 N N . VAL A 1 607 ? 1.557 1.901 -13.777 1.00 97.12 607 VAL A N 1
ATOM 4801 C CA . VAL A 1 607 ? 1.304 0.546 -14.285 1.00 97.12 607 VAL A CA 1
ATOM 4802 C C . VAL A 1 607 ? 2.447 -0.354 -13.855 1.00 97.12 607 VAL A C 1
ATOM 4804 O O . VAL A 1 607 ? 3.597 -0.106 -14.218 1.00 97.12 607 VAL A O 1
ATOM 4807 N N . VAL A 1 608 ? 2.118 -1.418 -13.133 1.00 96.56 608 VAL A N 1
ATOM 4808 C CA . VAL A 1 608 ? 3.028 -2.522 -12.834 1.00 96.56 608 VAL A CA 1
ATOM 4809 C C . VAL A 1 608 ? 2.517 -3.746 -13.580 1.00 96.56 608 VAL A C 1
ATOM 4811 O O . VAL A 1 608 ? 1.324 -4.035 -13.577 1.00 96.56 608 VAL A O 1
ATOM 4814 N N . MET A 1 609 ? 3.421 -4.459 -14.243 1.00 97.38 609 MET A N 1
ATOM 4815 C CA . MET A 1 609 ? 3.133 -5.769 -14.813 1.00 97.38 609 MET A CA 1
ATOM 4816 C C . MET A 1 609 ? 4.127 -6.764 -14.235 1.00 97.38 609 MET A C 1
ATOM 4818 O O . MET A 1 609 ? 5.335 -6.514 -14.271 1.00 97.38 609 MET A O 1
ATOM 4822 N N . TRP A 1 610 ? 3.622 -7.879 -13.723 1.00 97.00 610 TRP A N 1
ATOM 4823 C CA . TRP A 1 610 ? 4.424 -9.015 -13.288 1.00 97.00 610 TRP A CA 1
ATOM 4824 C C . TRP A 1 610 ? 4.221 -10.206 -14.207 1.00 97.00 610 TRP A C 1
ATOM 4826 O O . TRP A 1 610 ? 3.237 -10.303 -14.941 1.00 97.00 610 TRP A O 1
ATOM 4836 N N . GLN A 1 611 ? 5.179 -11.122 -14.147 1.00 97.19 611 GLN A N 1
ATOM 4837 C CA . GLN A 1 611 ? 5.143 -12.385 -14.858 1.00 97.19 611 GLN A CA 1
ATOM 4838 C C . GLN A 1 611 ? 5.534 -13.530 -13.924 1.00 97.19 611 GLN A C 1
ATOM 4840 O O . GLN A 1 611 ? 6.393 -13.376 -13.053 1.00 97.19 611 GLN A O 1
ATOM 4845 N N . PHE A 1 612 ? 4.912 -14.687 -14.127 1.00 97.31 612 PHE A N 1
ATOM 4846 C CA . PHE A 1 612 ? 5.154 -15.902 -13.360 1.00 97.31 612 PHE A CA 1
ATOM 4847 C C . PHE A 1 612 ? 5.450 -17.078 -14.290 1.00 97.31 612 PHE A C 1
ATOM 4849 O O . PHE A 1 612 ? 4.771 -17.273 -15.296 1.00 97.31 612 PHE A O 1
ATOM 4856 N N . SER A 1 613 ? 6.417 -17.914 -13.918 1.00 96.31 613 SER A N 1
ATOM 4857 C CA . SER A 1 613 ? 6.599 -19.258 -14.481 1.00 96.31 613 SER A CA 1
ATOM 4858 C C . SER A 1 613 ? 6.997 -20.240 -13.389 1.00 96.31 613 SER A C 1
ATOM 4860 O O . SER A 1 613 ? 7.649 -19.868 -12.411 1.00 96.31 613 SER A O 1
ATOM 4862 N N . ALA A 1 614 ? 6.684 -21.523 -13.581 1.00 94.19 614 ALA A N 1
ATOM 4863 C CA . ALA A 1 614 ? 7.001 -22.568 -12.601 1.00 94.19 614 ALA A CA 1
ATOM 4864 C C . ALA A 1 614 ? 8.510 -22.685 -12.279 1.00 94.19 614 ALA A C 1
ATOM 4866 O O . ALA A 1 614 ? 8.879 -23.189 -11.223 1.00 94.19 614 ALA A O 1
ATOM 4867 N N . SER A 1 615 ? 9.385 -22.216 -13.176 1.00 92.56 615 SER A N 1
ATOM 4868 C CA . SER A 1 615 ? 10.846 -22.276 -13.040 1.00 92.56 615 SER A CA 1
ATOM 4869 C C . SER A 1 615 ? 11.486 -21.025 -12.420 1.00 92.56 615 SER A C 1
ATOM 4871 O O . SER A 1 615 ? 12.644 -21.087 -12.007 1.00 92.56 615 SER A O 1
ATOM 4873 N N . ASN A 1 616 ? 10.779 -19.889 -12.366 1.00 94.81 616 ASN A N 1
ATOM 4874 C CA . ASN A 1 616 ? 11.317 -18.620 -11.851 1.00 94.81 616 ASN A CA 1
ATOM 4875 C C . ASN A 1 616 ? 10.401 -17.926 -10.828 1.00 94.81 616 ASN A C 1
ATOM 4877 O O . ASN A 1 616 ? 10.762 -16.852 -10.355 1.00 94.81 616 ASN A O 1
ATOM 4881 N N . GLY A 1 617 ? 9.241 -18.497 -10.487 1.00 97.06 617 GLY A N 1
ATOM 4882 C CA . GLY A 1 617 ? 8.239 -17.838 -9.645 1.00 97.06 617 GLY A CA 1
ATOM 4883 C C . GLY A 1 617 ? 7.786 -16.503 -10.242 1.00 97.06 617 GLY A C 1
ATOM 4884 O O . GLY A 1 617 ? 7.891 -16.293 -11.457 1.00 97.06 617 GLY A O 1
ATOM 4885 N N . VAL A 1 618 ? 7.335 -15.580 -9.389 1.00 97.62 618 VAL A N 1
ATOM 4886 C CA . VAL A 1 618 ? 7.112 -14.182 -9.788 1.00 97.62 618 VAL A CA 1
ATOM 4887 C C . VAL A 1 618 ? 8.467 -13.527 -10.072 1.00 97.62 618 VAL A C 1
ATOM 4889 O O . VAL A 1 618 ? 9.405 -13.639 -9.274 1.00 97.62 618 VAL A O 1
ATOM 4892 N N . ASN A 1 619 ? 8.606 -12.914 -11.249 1.00 97.94 619 ASN A N 1
ATOM 4893 C CA . ASN A 1 619 ? 9.888 -12.456 -11.780 1.00 97.94 619 ASN A CA 1
ATOM 4894 C C . ASN A 1 619 ? 9.761 -11.285 -12.775 1.00 97.94 619 ASN A C 1
ATOM 4896 O O . ASN A 1 619 ? 8.661 -10.913 -13.171 1.00 97.94 619 ASN A O 1
ATOM 4900 N N . GLN A 1 620 ? 10.907 -10.741 -13.205 1.00 96.88 620 GLN A N 1
ATOM 4901 C CA . GLN A 1 620 ? 11.022 -9.739 -14.281 1.00 96.88 620 GLN A CA 1
ATOM 4902 C C . GLN A 1 620 ? 12.064 -10.115 -15.349 1.00 96.88 620 GLN A C 1
ATOM 4904 O O . GLN A 1 620 ? 12.700 -9.254 -15.961 1.00 96.88 620 GLN A O 1
ATOM 4909 N N . ARG A 1 621 ? 12.296 -11.412 -15.572 1.00 95.25 621 ARG A N 1
ATOM 4910 C CA . ARG A 1 621 ? 13.288 -11.889 -16.545 1.00 95.25 621 ARG A CA 1
ATOM 4911 C C . ARG A 1 621 ? 12.848 -11.569 -17.983 1.00 95.25 621 ARG A C 1
ATOM 4913 O O . ARG A 1 621 ? 11.779 -11.981 -18.418 1.00 95.25 621 ARG A O 1
ATOM 4920 N N . HIS A 1 622 ? 13.694 -10.870 -18.733 1.00 93.81 622 HIS A N 1
ATOM 4921 C CA . HIS A 1 622 ? 13.409 -10.328 -20.067 1.00 93.81 622 HIS A CA 1
ATOM 4922 C C . HIS A 1 622 ? 12.159 -9.418 -20.114 1.00 93.81 622 HIS A C 1
ATOM 4924 O O . HIS A 1 622 ? 11.450 -9.371 -21.119 1.00 93.81 622 HIS A O 1
ATOM 4930 N N . TYR A 1 623 ? 11.866 -8.686 -19.033 1.00 94.56 623 TYR A N 1
ATOM 4931 C CA . TYR A 1 623 ? 10.787 -7.692 -19.001 1.00 94.56 623 TYR A CA 1
ATOM 4932 C C . TYR A 1 623 ? 10.999 -6.580 -20.041 1.00 94.56 623 TYR A C 1
ATOM 4934 O O . TYR A 1 623 ? 12.094 -6.046 -20.181 1.00 94.56 623 TYR A O 1
ATOM 4942 N N . GLY A 1 624 ? 9.949 -6.242 -20.794 1.00 93.19 624 GLY A N 1
ATOM 4943 C CA . GLY A 1 624 ? 10.048 -5.457 -22.030 1.00 93.19 624 GLY A CA 1
ATOM 4944 C C . GLY A 1 624 ? 10.203 -6.328 -23.291 1.00 93.19 624 GLY A C 1
ATOM 4945 O O . GLY A 1 624 ? 9.940 -5.861 -24.403 1.00 93.19 624 GLY A O 1
ATOM 4946 N N . GLY A 1 625 ? 10.541 -7.605 -23.127 1.00 89.62 625 GLY A N 1
ATOM 4947 C CA . GLY A 1 625 ? 10.898 -8.542 -24.185 1.00 89.62 625 GLY A CA 1
ATOM 4948 C C . GLY A 1 625 ? 12.367 -8.428 -24.603 1.00 89.62 625 GLY A C 1
ATOM 4949 O O . GLY A 1 625 ? 12.937 -7.338 -24.601 1.00 89.62 625 GLY A O 1
ATOM 4950 N N . ALA A 1 626 ? 12.958 -9.547 -25.010 1.00 83.25 626 ALA A N 1
ATOM 4951 C CA . ALA A 1 626 ? 14.307 -9.646 -25.569 1.00 83.25 626 ALA A CA 1
ATOM 4952 C C . ALA A 1 626 ? 14.336 -10.708 -26.683 1.00 83.25 626 ALA A C 1
ATOM 4954 O O . ALA A 1 626 ? 13.492 -11.603 -26.688 1.00 83.25 626 ALA A O 1
ATOM 4955 N N . ASP A 1 627 ? 15.309 -10.635 -27.588 1.00 73.00 627 ASP A N 1
ATOM 4956 C CA . ASP A 1 627 ? 15.580 -11.673 -28.590 1.00 73.00 627 ASP A CA 1
ATOM 4957 C C . ASP A 1 627 ? 17.023 -12.181 -28.333 1.00 73.00 627 ASP A C 1
ATOM 4959 O O . ASP A 1 627 ? 17.879 -11.380 -27.958 1.00 73.00 627 ASP A O 1
ATOM 4963 N N . PHE A 1 628 ? 17.298 -13.489 -28.446 1.00 63.50 628 PHE A N 1
ATOM 4964 C CA . PHE A 1 628 ? 18.536 -14.088 -27.897 1.00 63.50 628 PHE A CA 1
ATOM 4965 C C . PHE A 1 628 ? 19.814 -13.884 -28.729 1.00 63.50 628 PHE A C 1
ATOM 4967 O O . PHE A 1 628 ? 20.912 -13.972 -28.178 1.00 63.50 628 PHE A O 1
ATOM 4974 N N . GLY A 1 629 ? 19.695 -13.609 -30.029 1.00 63.19 629 GLY A N 1
ATOM 4975 C CA . GLY A 1 629 ? 20.840 -13.379 -30.912 1.00 63.19 629 GLY A CA 1
ATOM 4976 C C . GLY A 1 629 ? 21.749 -14.601 -31.112 1.00 63.19 629 GLY A C 1
ATOM 4977 O O . GLY A 1 629 ? 21.454 -15.697 -30.655 1.00 63.19 629 GLY A O 1
ATOM 4978 N N . ALA A 1 630 ? 22.857 -14.416 -31.836 1.00 53.81 630 ALA A N 1
ATOM 4979 C CA . ALA A 1 630 ? 23.689 -15.472 -32.436 1.00 53.81 630 ALA A CA 1
ATOM 4980 C C . ALA A 1 630 ? 23.997 -16.708 -31.572 1.00 53.81 630 ALA A C 1
ATOM 4982 O O . ALA A 1 630 ? 23.944 -17.831 -32.078 1.00 53.81 630 ALA A O 1
ATOM 4983 N N . ASN A 1 631 ? 24.308 -16.496 -30.289 1.00 58.69 631 ASN A N 1
ATOM 4984 C CA . ASN A 1 631 ? 24.813 -17.515 -29.367 1.00 58.69 631 ASN A CA 1
ATOM 4985 C C . ASN A 1 631 ? 23.863 -17.697 -28.162 1.00 58.69 631 ASN A C 1
ATOM 4987 O O . ASN A 1 631 ? 24.191 -17.368 -27.011 1.00 58.69 631 ASN A O 1
ATOM 4991 N N . PRO A 1 632 ? 22.650 -18.219 -28.429 1.00 67.00 632 PRO A N 1
ATOM 4992 C CA . PRO A 1 632 ? 21.586 -18.345 -27.444 1.00 67.00 632 PRO A CA 1
ATOM 4993 C C . PRO A 1 632 ? 21.981 -19.289 -26.291 1.00 67.00 632 PRO A C 1
ATOM 4995 O O . PRO A 1 632 ? 22.823 -20.179 -26.462 1.00 67.00 632 PRO A O 1
ATOM 4998 N N . PRO A 1 633 ? 21.362 -19.162 -25.103 1.00 69.12 633 PRO A N 1
ATOM 4999 C CA . PRO A 1 633 ? 21.490 -20.164 -24.048 1.00 69.12 633 PRO A CA 1
ATOM 5000 C C . PRO A 1 633 ? 21.055 -21.556 -24.531 1.00 69.12 633 PRO A C 1
ATOM 5002 O O . PRO A 1 633 ? 20.177 -21.684 -25.386 1.00 69.12 633 PRO A O 1
ATOM 5005 N N . ALA A 1 634 ? 21.635 -22.613 -23.956 1.00 74.06 634 ALA A N 1
ATOM 5006 C CA . ALA A 1 634 ? 21.342 -23.986 -24.363 1.00 74.06 634 ALA A CA 1
ATOM 5007 C C . ALA A 1 634 ? 19.830 -24.289 -24.314 1.00 74.06 634 ALA A C 1
ATOM 5009 O O . ALA A 1 634 ? 19.188 -24.149 -23.273 1.00 74.06 634 ALA A O 1
ATOM 5010 N N . GLY A 1 635 ? 19.274 -24.721 -25.450 1.00 75.50 635 GLY A N 1
ATOM 5011 C CA . GLY A 1 635 ? 17.840 -24.979 -25.619 1.00 75.50 635 GLY A CA 1
ATOM 5012 C C . GLY A 1 635 ? 17.063 -23.890 -26.368 1.00 75.50 635 GLY A C 1
ATOM 5013 O O . GLY A 1 635 ? 15.904 -24.138 -26.690 1.00 75.50 635 GLY A O 1
ATOM 5014 N N . TYR A 1 636 ? 17.691 -22.755 -26.688 1.00 75.75 636 TYR A N 1
ATOM 5015 C CA . TYR A 1 636 ? 17.136 -21.699 -27.541 1.00 75.75 636 TYR A CA 1
ATOM 5016 C C . TYR A 1 636 ? 17.895 -21.607 -28.880 1.00 75.75 636 TYR A C 1
ATOM 5018 O O . TYR A 1 636 ? 19.037 -22.062 -28.987 1.00 75.75 636 TYR A O 1
ATOM 5026 N N . ASN A 1 637 ? 17.271 -21.027 -29.907 1.00 78.75 637 ASN A N 1
ATOM 5027 C CA . ASN A 1 637 ? 17.892 -20.673 -31.191 1.00 78.75 637 ASN A CA 1
ATOM 5028 C C . ASN A 1 637 ? 18.212 -19.172 -31.256 1.00 78.75 637 ASN A C 1
ATOM 5030 O O . ASN A 1 637 ? 17.693 -18.373 -30.482 1.00 78.75 637 ASN A O 1
ATOM 5034 N N . ALA A 1 638 ? 19.043 -18.773 -32.222 1.00 68.31 638 ALA A N 1
ATOM 5035 C CA . ALA A 1 638 ? 19.475 -17.381 -32.354 1.00 68.31 638 ALA A CA 1
ATOM 5036 C C . ALA A 1 638 ? 18.353 -16.391 -32.721 1.00 68.31 638 ALA A C 1
ATOM 5038 O O . ALA A 1 638 ? 18.473 -15.186 -32.496 1.00 68.31 638 ALA A O 1
ATOM 5039 N N . ASP A 1 639 ? 17.263 -16.926 -33.272 1.00 69.94 639 ASP A N 1
ATOM 5040 C CA . ASP A 1 639 ? 16.097 -16.181 -33.737 1.00 69.94 639 ASP A CA 1
ATOM 5041 C C . ASP A 1 639 ? 14.981 -16.154 -32.656 1.00 69.94 639 ASP A C 1
ATOM 5043 O O . ASP A 1 639 ? 13.936 -15.535 -32.870 1.00 69.94 639 ASP A O 1
ATOM 5047 N N . ASP A 1 640 ? 15.198 -16.814 -31.505 1.00 77.88 640 ASP A N 1
ATOM 5048 C CA . ASP A 1 640 ? 14.216 -16.969 -30.427 1.00 77.88 640 ASP A CA 1
ATOM 5049 C C . ASP A 1 640 ? 13.995 -15.665 -29.654 1.00 77.88 640 ASP A C 1
ATOM 5051 O O . ASP A 1 640 ? 14.934 -14.934 -29.317 1.00 77.88 640 ASP A O 1
ATOM 5055 N N . ARG A 1 641 ? 12.735 -15.409 -29.300 1.00 82.19 641 ARG A N 1
ATOM 5056 C CA . ARG A 1 641 ? 12.287 -14.201 -28.618 1.00 82.19 641 ARG A CA 1
ATOM 5057 C C . ARG A 1 641 ? 11.549 -14.539 -27.332 1.00 82.19 641 ARG A C 1
ATOM 5059 O O . ARG A 1 641 ? 10.649 -15.376 -27.296 1.00 82.19 641 ARG A O 1
ATOM 5066 N N . VAL A 1 642 ? 11.878 -13.831 -26.263 1.00 90.38 642 VAL A N 1
ATOM 5067 C CA . VAL A 1 642 ? 11.454 -14.152 -24.897 1.00 90.38 642 VAL A CA 1
ATOM 5068 C C . VAL A 1 642 ? 10.971 -12.934 -24.119 1.00 90.38 642 VAL A C 1
ATOM 5070 O O . VAL A 1 642 ? 11.141 -11.788 -24.538 1.00 90.38 642 VAL A O 1
ATOM 5073 N N . GLY A 1 643 ? 10.346 -13.192 -22.972 1.00 93.50 643 GLY A N 1
ATOM 5074 C CA . GLY A 1 643 ? 9.779 -12.182 -22.096 1.00 93.50 643 GLY A CA 1
ATOM 5075 C C . GLY A 1 643 ? 8.424 -11.644 -22.547 1.00 93.50 643 GLY A C 1
ATOM 5076 O O . GLY A 1 643 ? 7.823 -12.068 -23.545 1.00 93.50 643 GLY A O 1
ATOM 5077 N N . THR A 1 644 ? 7.944 -10.673 -21.775 1.00 95.75 644 THR A N 1
ATOM 5078 C CA . THR A 1 644 ? 6.658 -10.000 -21.977 1.00 95.75 644 THR A CA 1
ATOM 5079 C C . THR A 1 644 ? 6.821 -8.487 -21.983 1.00 95.75 644 THR A C 1
ATOM 5081 O O . THR A 1 644 ? 7.763 -7.934 -21.414 1.00 95.75 644 THR A O 1
ATOM 5084 N N . TYR A 1 645 ? 5.883 -7.793 -22.623 1.00 96.12 645 TYR A N 1
ATOM 5085 C CA . TYR A 1 645 ? 5.735 -6.345 -22.490 1.00 96.12 645 TYR A CA 1
ATOM 5086 C C . TYR A 1 645 ? 4.276 -5.931 -22.621 1.00 96.12 645 TYR A C 1
ATOM 5088 O O . TYR A 1 645 ? 3.468 -6.638 -23.227 1.00 96.12 645 TYR A O 1
ATOM 5096 N N . TRP A 1 646 ? 3.962 -4.739 -22.121 1.00 97.44 646 TRP A N 1
ATOM 5097 C CA . TRP A 1 646 ? 2.672 -4.097 -22.332 1.00 97.44 646 TRP A CA 1
ATOM 5098 C C . TRP A 1 646 ? 2.761 -2.924 -23.318 1.00 97.44 646 TRP A C 1
ATOM 5100 O O . TRP A 1 646 ? 3.803 -2.286 -23.506 1.00 97.44 646 TRP A O 1
ATOM 5110 N N . ARG A 1 647 ? 1.641 -2.661 -23.992 1.00 96.00 647 ARG A N 1
ATOM 5111 C CA . ARG A 1 647 ? 1.446 -1.606 -24.992 1.00 96.00 647 ARG A CA 1
ATOM 5112 C C . ARG A 1 647 ? -0.013 -1.167 -25.060 1.00 96.00 647 ARG A C 1
ATOM 5114 O O . ARG A 1 647 ? -0.895 -1.796 -24.475 1.00 96.00 647 ARG A O 1
ATOM 5121 N N . SER A 1 648 ? -0.257 -0.119 -25.840 1.00 95.50 648 SER A N 1
ATOM 5122 C CA . SER A 1 648 ? -1.590 0.376 -26.179 1.00 95.50 648 SER A CA 1
ATOM 5123 C C . SER A 1 648 ? -2.433 0.681 -24.935 1.00 95.50 648 SER A C 1
ATOM 5125 O O . SER A 1 648 ? -3.630 0.408 -24.920 1.00 95.50 648 SER A O 1
ATOM 5127 N N . LEU A 1 649 ? -1.804 1.247 -23.896 1.00 96.56 649 LEU A N 1
ATOM 5128 C CA . LEU A 1 649 ? -2.499 1.723 -22.701 1.00 96.56 649 LEU A CA 1
ATOM 5129 C C . LEU A 1 649 ? -3.436 2.886 -23.070 1.00 96.56 649 LEU A C 1
ATOM 5131 O O . LEU A 1 649 ? -3.001 3.914 -23.602 1.00 96.56 649 LEU A O 1
ATOM 5135 N N . THR A 1 650 ? -4.723 2.707 -22.792 1.00 96.19 650 THR A N 1
ATOM 5136 C CA . THR A 1 650 ? -5.800 3.688 -22.972 1.00 96.19 650 THR A CA 1
ATOM 5137 C C . THR A 1 650 ? -6.451 3.994 -21.623 1.00 96.19 650 THR A C 1
ATOM 5139 O O . THR A 1 650 ? -6.033 3.477 -20.595 1.00 96.19 650 THR A O 1
ATOM 5142 N N . SER A 1 651 ? -7.496 4.822 -21.604 1.00 96.25 651 SER A N 1
ATOM 5143 C CA . SER A 1 651 ? -8.295 5.065 -20.399 1.00 96.25 651 SER A CA 1
ATOM 5144 C C . SER A 1 651 ? -9.210 3.896 -19.991 1.00 96.25 651 SER A C 1
ATOM 5146 O O . SER A 1 651 ? -9.925 3.997 -18.997 1.00 96.25 651 SER A O 1
ATOM 5148 N N . SER A 1 652 ? -9.242 2.795 -20.746 1.00 97.31 652 SER A N 1
ATOM 5149 C CA . SER A 1 652 ? -10.112 1.645 -20.460 1.00 97.31 652 SER A CA 1
ATOM 5150 C C . SER A 1 652 ? -9.477 0.277 -20.702 1.00 97.31 652 SER A C 1
ATOM 5152 O O . SER A 1 652 ? -10.066 -0.729 -20.301 1.00 97.31 652 SER A O 1
ATOM 5154 N N . SER A 1 653 ? -8.310 0.209 -21.343 1.00 97.75 653 SER A N 1
ATOM 5155 C CA . SER A 1 653 ? -7.633 -1.045 -21.662 1.00 97.75 653 SER A CA 1
ATOM 5156 C C . SER A 1 653 ? -6.112 -0.929 -21.712 1.00 97.75 653 SER A C 1
ATOM 5158 O O . SER A 1 653 ? -5.573 0.089 -22.146 1.00 97.75 653 SER A O 1
ATOM 5160 N N . ILE A 1 654 ? -5.432 -2.041 -21.453 1.00 98.00 654 ILE A N 1
ATOM 5161 C CA . ILE A 1 654 ? -4.001 -2.247 -21.705 1.00 98.00 654 ILE A CA 1
ATOM 5162 C C . ILE A 1 654 ? -3.802 -3.589 -22.419 1.00 98.00 654 ILE A C 1
ATOM 5164 O O . ILE A 1 654 ? -4.578 -4.518 -22.213 1.00 98.00 654 ILE A O 1
ATOM 5168 N N . THR A 1 655 ? -2.805 -3.711 -23.298 1.00 97.81 655 THR A N 1
ATOM 5169 C CA . THR A 1 655 ? -2.513 -4.974 -24.000 1.00 97.81 655 THR A CA 1
ATOM 5170 C C . THR A 1 655 ? -1.127 -5.487 -23.645 1.00 97.81 655 THR A C 1
ATOM 5172 O O . THR A 1 655 ? -0.132 -4.833 -23.952 1.00 97.81 655 THR A O 1
ATOM 5175 N N . VAL A 1 656 ? -1.060 -6.676 -23.051 1.00 97.88 656 VAL A N 1
ATOM 5176 C CA . VAL A 1 656 ? 0.180 -7.431 -22.833 1.00 97.88 656 VAL A CA 1
ATOM 5177 C C . VAL A 1 656 ? 0.432 -8.342 -24.029 1.00 97.88 656 VAL A C 1
ATOM 5179 O O . VAL A 1 656 ? -0.506 -8.808 -24.670 1.00 97.88 656 VAL A O 1
ATOM 5182 N N . TYR A 1 657 ? 1.694 -8.605 -24.345 1.00 96.62 657 TYR A N 1
ATOM 5183 C CA . TYR A 1 657 ? 2.090 -9.602 -25.331 1.00 96.62 657 TYR A CA 1
ATOM 5184 C C . TYR A 1 657 ? 3.246 -10.447 -24.797 1.00 96.62 657 TYR A C 1
ATOM 5186 O O . TYR A 1 657 ? 4.241 -9.905 -24.305 1.00 96.62 657 TYR A O 1
ATOM 5194 N N . ARG A 1 658 ? 3.105 -11.770 -24.921 1.00 95.44 658 ARG A N 1
ATOM 5195 C CA . ARG A 1 658 ? 4.150 -12.762 -24.645 1.00 95.44 658 ARG A CA 1
ATOM 5196 C C . ARG A 1 658 ? 4.781 -13.216 -25.956 1.00 95.44 658 ARG A C 1
ATOM 5198 O O . ARG A 1 658 ? 4.078 -13.503 -26.922 1.00 95.44 658 ARG A O 1
ATOM 5205 N N . ARG A 1 659 ? 6.111 -13.292 -25.988 1.00 92.44 659 ARG A N 1
ATOM 5206 C CA . ARG A 1 659 ? 6.866 -13.694 -27.184 1.00 92.44 659 ARG A CA 1
ATOM 5207 C C . ARG A 1 659 ? 6.690 -15.186 -27.541 1.00 92.44 659 ARG A C 1
ATOM 5209 O O . ARG A 1 659 ? 6.276 -15.958 -26.673 1.00 92.44 659 ARG A O 1
ATOM 5216 N N . PRO A 1 660 ? 6.965 -15.602 -28.795 1.00 89.50 660 PRO A N 1
ATOM 5217 C CA . PRO A 1 660 ? 6.705 -16.972 -29.253 1.00 89.50 660 PRO A CA 1
ATOM 5218 C C . PRO A 1 660 ? 7.583 -18.046 -28.593 1.00 89.50 660 PRO A C 1
ATOM 5220 O O . PRO A 1 660 ? 7.152 -19.192 -28.476 1.00 89.50 660 PRO A O 1
ATOM 5223 N N . GLU A 1 661 ? 8.775 -17.691 -28.117 1.00 90.56 661 GLU A N 1
ATOM 5224 C CA . GLU A 1 661 ? 9.730 -18.623 -27.510 1.00 90.56 661 GLU A CA 1
ATOM 5225 C C . GLU A 1 661 ? 9.849 -18.445 -25.983 1.00 90.56 661 GLU A C 1
ATOM 5227 O O . GLU A 1 661 ? 10.601 -19.160 -25.324 1.00 90.56 661 GLU A O 1
ATOM 5232 N N . ASP A 1 662 ? 9.064 -17.543 -25.381 1.00 90.38 662 ASP A N 1
ATOM 5233 C CA . ASP A 1 662 ? 9.142 -17.254 -23.948 1.00 90.38 662 ASP A CA 1
ATOM 5234 C C . ASP A 1 662 ? 8.828 -18.470 -23.053 1.00 90.38 662 ASP A C 1
ATOM 5236 O O . ASP A 1 662 ? 7.716 -19.004 -23.045 1.00 90.38 662 ASP A O 1
ATOM 5240 N N . GLY A 1 663 ? 9.790 -18.854 -22.212 1.00 91.06 663 GLY A N 1
ATOM 5241 C CA . GLY A 1 663 ? 9.639 -19.867 -21.163 1.00 91.06 663 GLY A CA 1
ATOM 5242 C C . GLY A 1 663 ? 9.528 -19.314 -19.737 1.00 91.06 663 GLY A C 1
ATOM 5243 O O . GLY A 1 663 ? 9.677 -20.094 -18.798 1.00 91.06 663 GLY A O 1
ATOM 5244 N N . PHE A 1 664 ? 9.340 -18.000 -19.555 1.00 93.25 664 PHE A N 1
ATOM 5245 C CA . PHE A 1 664 ? 9.538 -17.325 -18.262 1.00 93.25 664 PHE A CA 1
ATOM 5246 C C . PHE A 1 664 ? 8.294 -16.608 -17.706 1.00 93.25 664 PHE A C 1
ATOM 5248 O O . PHE A 1 664 ? 8.276 -16.266 -16.516 1.00 93.25 664 PHE A O 1
ATOM 5255 N N . ALA A 1 665 ? 7.257 -16.443 -18.529 1.00 94.81 665 ALA A N 1
ATOM 5256 C CA . ALA A 1 665 ? 6.015 -15.740 -18.226 1.00 94.81 665 ALA A CA 1
ATOM 5257 C C . ALA A 1 665 ? 4.775 -16.539 -18.674 1.00 94.81 665 ALA A C 1
ATOM 5259 O O . ALA A 1 665 ? 4.061 -16.158 -19.599 1.00 94.81 665 ALA A O 1
ATOM 5260 N N . ASP A 1 666 ? 4.521 -17.678 -18.029 1.00 96.31 666 ASP A N 1
ATOM 5261 C CA . ASP A 1 666 ? 3.317 -18.482 -18.265 1.00 96.31 666 ASP A CA 1
ATOM 5262 C C . ASP A 1 666 ? 2.035 -17.728 -17.898 1.00 96.31 666 ASP A C 1
ATOM 5264 O O . ASP A 1 666 ? 1.035 -17.805 -18.616 1.00 96.31 666 ASP A O 1
ATOM 5268 N N . TYR A 1 667 ? 2.102 -16.948 -16.821 1.00 97.69 667 TYR A N 1
ATOM 5269 C CA . TYR A 1 667 ? 1.040 -16.061 -16.370 1.00 97.69 667 TYR A CA 1
ATOM 5270 C C . TYR A 1 667 ? 1.571 -14.632 -16.280 1.00 97.69 667 TYR A C 1
ATOM 5272 O O . TYR A 1 667 ? 2.758 -14.418 -16.015 1.00 97.69 667 TYR A O 1
ATOM 5280 N N . VAL A 1 668 ? 0.680 -13.665 -16.470 1.00 98.00 668 VAL A N 1
ATOM 5281 C CA . VAL A 1 668 ? 0.932 -12.238 -16.252 1.00 98.00 668 VAL A CA 1
ATOM 5282 C C . VAL A 1 668 ? -0.147 -11.645 -15.361 1.00 98.00 668 VAL A C 1
ATOM 5284 O O . VAL A 1 668 ? -1.298 -12.075 -15.405 1.00 98.00 668 VAL A O 1
ATOM 5287 N N . GLU A 1 669 ? 0.236 -10.644 -14.584 1.00 97.81 669 GLU A N 1
ATOM 5288 C CA . GLU A 1 669 ? -0.645 -9.870 -13.711 1.00 97.81 669 GLU A CA 1
ATOM 5289 C C . GLU A 1 669 ? -0.398 -8.386 -14.004 1.00 97.81 669 GLU A C 1
ATOM 5291 O O . GLU A 1 669 ? 0.755 -7.954 -14.116 1.00 97.81 669 GLU A O 1
ATOM 5296 N N . VAL A 1 670 ? -1.463 -7.614 -14.219 1.00 98.00 670 VAL A N 1
ATOM 5297 C CA . VAL A 1 670 ? -1.404 -6.205 -14.622 1.00 98.00 670 VAL A CA 1
ATOM 5298 C C . VAL A 1 670 ? -2.171 -5.355 -13.631 1.00 98.00 670 VAL A C 1
ATOM 5300 O O . VAL A 1 670 ? -3.382 -5.489 -13.479 1.00 98.00 670 VAL A O 1
ATOM 5303 N N . ARG A 1 671 ? -1.447 -4.429 -13.010 1.00 96.88 671 ARG A N 1
ATOM 5304 C CA . ARG A 1 671 ? -1.893 -3.686 -11.839 1.00 96.88 671 ARG A CA 1
ATOM 5305 C C . ARG A 1 671 ? -1.766 -2.199 -12.120 1.00 96.88 671 ARG A C 1
ATOM 5307 O O . ARG A 1 671 ? -0.711 -1.732 -12.564 1.00 96.88 671 ARG A O 1
ATOM 5314 N N . ILE A 1 672 ? -2.859 -1.464 -11.944 1.00 96.69 672 ILE A N 1
ATOM 5315 C CA . ILE A 1 672 ? -2.960 -0.055 -12.326 1.00 96.69 672 ILE A CA 1
ATOM 5316 C C . ILE A 1 672 ? -3.470 0.757 -11.141 1.00 96.69 672 ILE A C 1
ATOM 5318 O O . ILE A 1 672 ? -4.584 0.538 -10.673 1.00 96.69 672 ILE A O 1
ATOM 5322 N N . TRP A 1 673 ? -2.682 1.749 -10.732 1.00 95.38 673 TRP A N 1
ATOM 5323 C CA . TRP A 1 673 ? -3.100 2.789 -9.794 1.00 95.38 673 TRP A CA 1
ATOM 5324 C C . TRP A 1 673 ? -3.315 4.090 -10.555 1.00 95.38 673 TRP A C 1
ATOM 5326 O O . TRP A 1 673 ? -2.451 4.530 -11.324 1.00 95.38 673 TRP A O 1
ATOM 5336 N N . ARG A 1 674 ? -4.453 4.733 -10.324 1.00 94.31 674 ARG A N 1
ATOM 5337 C CA . ARG A 1 674 ? -4.792 6.042 -10.861 1.00 94.31 674 ARG A CA 1
ATOM 5338 C C . ARG A 1 674 ? -4.325 7.116 -9.883 1.00 94.31 674 ARG A C 1
ATOM 5340 O O . ARG A 1 674 ? -4.868 7.296 -8.800 1.00 94.31 674 ARG A O 1
ATOM 5347 N N . LEU A 1 675 ? -3.334 7.884 -10.313 1.00 92.19 675 LEU A N 1
ATOM 5348 C CA . LEU A 1 675 ? -2.743 8.955 -9.525 1.00 92.19 675 LEU A CA 1
ATOM 5349 C C . LEU A 1 675 ? -3.769 10.085 -9.284 1.00 92.19 675 LEU A C 1
ATOM 5351 O O . LEU A 1 675 ? -4.523 10.437 -10.203 1.00 92.19 675 LEU A O 1
ATOM 5355 N N . PRO A 1 676 ? -3.785 10.715 -8.093 1.00 84.00 676 PRO A N 1
ATOM 5356 C CA . PRO A 1 676 ? -4.659 11.850 -7.813 1.00 84.00 676 PRO A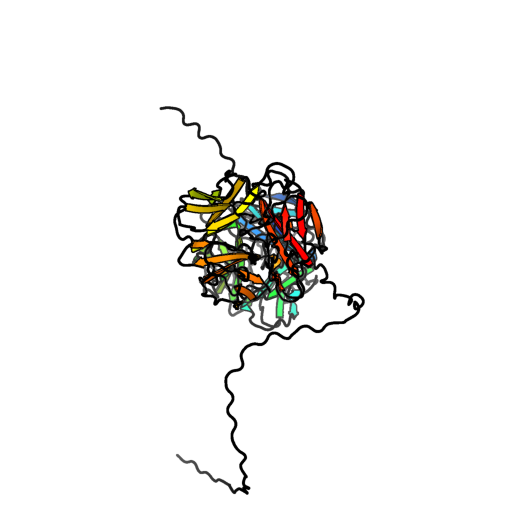 CA 1
ATOM 5357 C C . PRO A 1 676 ? -4.442 13.015 -8.792 1.00 84.00 676 PRO A C 1
ATOM 5359 O O . PRO A 1 676 ? -3.325 13.508 -8.976 1.00 84.00 676 PRO A O 1
ATOM 5362 N N . SER A 1 677 ? -5.523 13.496 -9.409 1.00 76.38 677 SER A N 1
ATOM 5363 C CA . SER A 1 677 ? -5.463 14.590 -10.384 1.00 76.38 677 SER A CA 1
ATOM 5364 C C . SER A 1 677 ? -5.147 15.933 -9.712 1.00 76.38 677 SER A C 1
ATOM 5366 O O . SER A 1 677 ? -5.924 16.425 -8.893 1.00 76.38 677 SER A O 1
ATOM 5368 N N . ARG A 1 678 ? -4.045 16.586 -10.103 1.00 71.62 678 ARG A N 1
ATOM 5369 C CA . ARG A 1 678 ? -3.713 17.949 -9.649 1.00 71.62 678 ARG A CA 1
ATOM 5370 C C . ARG A 1 678 ? -4.457 19.003 -10.480 1.00 71.62 678 ARG A C 1
ATOM 5372 O O . ARG A 1 678 ? -4.159 19.202 -11.656 1.00 71.62 678 ARG A O 1
ATOM 5379 N N . VAL A 1 679 ? -5.391 19.726 -9.858 1.00 62.94 679 VAL A N 1
ATOM 5380 C CA . VAL A 1 679 ? -6.060 20.884 -10.479 1.00 62.94 679 VAL A CA 1
ATOM 5381 C C . VAL A 1 679 ? -5.224 22.145 -10.254 1.00 62.94 679 VAL A C 1
ATOM 5383 O O . VAL A 1 679 ? -5.290 22.778 -9.202 1.00 62.94 679 VAL A O 1
ATOM 5386 N N . PHE A 1 680 ? -4.446 22.539 -11.262 1.00 67.94 680 PHE A N 1
ATOM 5387 C CA . PHE A 1 680 ? -3.732 23.815 -11.253 1.00 67.94 680 PHE A CA 1
ATOM 5388 C C . PHE A 1 680 ? -4.701 24.972 -11.527 1.00 67.94 680 PHE A C 1
ATOM 5390 O O . PHE A 1 680 ? -5.033 25.269 -12.676 1.00 67.94 680 PHE A O 1
ATOM 5397 N N . LEU A 1 681 ? -5.156 25.646 -10.469 1.00 60.59 681 LEU A N 1
ATOM 5398 C CA . LEU A 1 681 ? -5.894 26.901 -10.605 1.00 60.59 681 LEU A CA 1
ATOM 5399 C C . LEU A 1 681 ? -4.931 28.016 -11.059 1.00 60.59 681 LEU A C 1
ATOM 5401 O O . LEU A 1 681 ? -3.873 28.185 -10.447 1.00 60.59 681 LEU A O 1
ATOM 5405 N N . PRO A 1 682 ? -5.258 28.798 -12.106 1.00 61.03 682 PRO A N 1
ATOM 5406 C CA . PRO A 1 682 ? -4.383 29.866 -12.573 1.00 61.03 682 PRO A CA 1
ATOM 5407 C C . PRO A 1 682 ? -4.248 30.957 -11.505 1.00 61.03 682 PRO A C 1
ATOM 5409 O O . PRO A 1 682 ? -5.239 31.559 -11.084 1.00 61.03 682 PRO A O 1
ATOM 5412 N N . LEU A 1 683 ? -3.012 31.249 -11.094 1.00 61.47 683 LEU A N 1
ATOM 5413 C CA . LEU A 1 683 ? -2.713 32.323 -10.148 1.00 61.47 683 LEU A CA 1
ATOM 5414 C C . LEU A 1 683 ? -2.913 33.691 -10.820 1.00 61.47 683 LEU A C 1
ATOM 5416 O O . LEU A 1 683 ? -1.996 34.256 -11.417 1.00 61.47 683 LEU A O 1
ATOM 5420 N N . VAL A 1 684 ? -4.126 34.238 -10.721 1.00 66.88 684 VAL A N 1
ATOM 5421 C CA . VAL A 1 684 ? -4.448 35.582 -11.223 1.00 66.88 684 VAL A CA 1
ATOM 5422 C C . VAL A 1 684 ? -3.917 36.638 -10.251 1.00 66.88 684 VAL A C 1
ATOM 5424 O O . VAL A 1 684 ? -4.645 37.164 -9.408 1.00 66.88 684 VAL A O 1
ATOM 5427 N N . LEU A 1 685 ? -2.634 36.975 -10.386 1.00 64.44 685 LEU A N 1
ATOM 5428 C CA . LEU A 1 685 ? -2.059 38.155 -9.745 1.00 64.44 685 LEU A CA 1
ATOM 5429 C C . LEU A 1 685 ? -2.685 39.413 -10.364 1.00 64.44 685 LEU A C 1
ATOM 5431 O O . LEU A 1 685 ? -2.423 39.747 -11.521 1.00 64.44 685 LEU A O 1
ATOM 5435 N N . ARG A 1 686 ? -3.518 40.129 -9.601 1.00 60.12 686 ARG A N 1
ATOM 5436 C CA . ARG A 1 686 ? -3.921 41.491 -9.975 1.00 60.12 686 ARG A CA 1
ATOM 5437 C C . ARG A 1 686 ? -2.712 42.407 -9.805 1.00 60.12 686 ARG A C 1
ATOM 5439 O O . ARG A 1 686 ? -2.108 42.418 -8.738 1.00 60.12 686 ARG A O 1
ATOM 5446 N N . GLY A 1 687 ? -2.374 43.157 -10.853 1.00 64.00 687 GLY A N 1
ATOM 5447 C CA . GLY A 1 687 ? -1.301 44.147 -10.793 1.00 64.00 687 GLY A CA 1
ATOM 5448 C C . GLY A 1 687 ? -1.581 45.196 -9.716 1.00 64.00 687 GLY A C 1
ATOM 5449 O O . GLY A 1 687 ? -2.685 45.746 -9.672 1.00 64.00 687 GLY A O 1
ATOM 5450 N N . HIS A 1 688 ? -0.578 45.432 -8.872 1.00 46.19 688 HIS A N 1
ATOM 5451 C CA . HIS A 1 688 ? -0.504 46.543 -7.925 1.00 46.19 688 HIS A CA 1
ATOM 5452 C C . HIS A 1 688 ? 0.271 47.710 -8.545 1.00 46.19 688 HIS A C 1
ATOM 5454 O O . HIS A 1 688 ? 1.256 47.426 -9.264 1.00 46.19 688 HIS A O 1
#

Radius of gyration: 31.26 Å; chains: 1; bounding box: 84×100×106 Å

Foldseek 3Di:
DDDDDDDDDDDDDDDDDDDDDDDDDDDDDDDDDDDDDDDDDDDDPDPDPPPPLPVAAQAPQQFAFLDKPPWDFDAAFDKDKDWRLQADDLVQKDKDKWAAAPPPLFGIWQAQELKFWAAQDDDPDDGRTQIEDKWWFDDDNTIIMIGGHNNYRTRSIMMMGMGGGPDFLDKPPWDFDAAADPKDKDWSLQADFLVLKDKDKWAADDPGGIIQHQPLWAWYAADDDPDQDGGDTADKWWFPDDNTIIIIHGHNRYRGHRIMMMGMHSAPDFLDKQPWAFAAAQGKDKDWSLQADFCVQKDKDKWAAAPVTGIIQHCPSKYQNADDDDVPDHRRFIEDKIWGNDDNTIIMIGTHNRYRTHSIMMMGMHGADADAQFLDKQPWAFAAAQDKDKDWRLQDDDPLQKDKDKWAADPDDQGIWQACPLWAWAAQDDDDDAHRTATEDKWWFDDDNTIIIIGTHNRYRTHSIMMMGMHRHGAFLDKPDWAQDAAQDKDKDWSLNADRPLQKDKDKWAADPPGGIIRHQELKYAHAPDDDPPDHNGAIEDKKWFPDDRTIIMIGTHRRYRTRSIMMMGMHGHHAFLDKPRWAFAAAQDKDKDWNLQADFLVQKDKDKWFAAPVTGIICRCPSKYQQYDDRPPPDHSRFIEDKIWGDDDRTMIMIGGHNRYRGGRIMMMGMHGHDDDDDDDDPDDDD